Protein AF-0000000084337321 (afdb_homodimer)

Structure (mmCIF, N/CA/C/O backbone):
data_AF-0000000084337321-model_v1
#
loop_
_entity.id
_entity.type
_entity.pdbx_description
1 polymer 'Ferritin/DPS protein domain-containing protein'
#
loop_
_atom_site.group_PDB
_atom_site.id
_atom_site.type_symbol
_atom_site.label_atom_id
_atom_site.label_alt_id
_atom_site.label_comp_id
_atom_site.label_asym_id
_atom_site.label_entity_id
_atom_site.label_seq_id
_atom_site.pdbx_PDB_ins_code
_atom_site.Cartn_x
_atom_site.Cartn_y
_atom_site.Cartn_z
_atom_site.occupancy
_atom_site.B_iso_or_equiv
_atom_site.auth_seq_id
_atom_site.auth_comp_id
_atom_site.auth_asym_id
_atom_site.auth_atom_id
_atom_site.pdbx_PDB_model_num
ATOM 1 N N . MET A 1 1 ? 1.571 32.781 11.93 1 67.81 1 MET A N 1
ATOM 2 C CA . MET A 1 1 ? 1.403 32.781 10.477 1 67.81 1 MET A CA 1
ATOM 3 C C . MET A 1 1 ? 0.44 31.672 10.055 1 67.81 1 MET A C 1
ATOM 5 O O . MET A 1 1 ? 0.433 30.594 10.648 1 67.81 1 MET A O 1
ATOM 9 N N . GLY A 1 2 ? -0.567 32.062 9.148 1 86.56 2 GLY A N 1
ATOM 10 C CA . GLY A 1 2 ? -1.51 31.078 8.672 1 86.56 2 GLY A CA 1
ATOM 11 C C . GLY A 1 2 ? -0.863 30.016 7.801 1 86.56 2 GLY A C 1
ATOM 12 O O . GLY A 1 2 ? 0.287 30.156 7.383 1 86.56 2 GLY A O 1
ATOM 13 N N . LEU A 1 3 ? -1.48 28.875 7.707 1 93.56 3 LEU A N 1
ATOM 14 C CA . LEU A 1 3 ? -0.966 27.766 6.93 1 93.56 3 LEU A CA 1
ATOM 15 C C . LEU A 1 3 ? -0.539 28.219 5.535 1 93.56 3 LEU A C 1
ATOM 17 O O . LEU A 1 3 ? 0.525 27.828 5.051 1 93.56 3 LEU A O 1
ATOM 21 N N . SER A 1 4 ? -1.312 29.031 4.91 1 95.81 4 SER A N 1
ATOM 22 C CA . SER A 1 4 ? -1.008 29.516 3.566 1 95.81 4 SER A CA 1
ATOM 23 C C . SER A 1 4 ? 0.314 30.266 3.537 1 95.81 4 SER A C 1
ATOM 25 O O . SER A 1 4 ? 1.103 30.125 2.602 1 95.81 4 SER A O 1
ATOM 27 N N . ASN A 1 5 ? 0.575 31.125 4.504 1 95.19 5 ASN A N 1
ATOM 28 C CA . ASN A 1 5 ? 1.817 31.891 4.562 1 95.19 5 ASN A CA 1
ATOM 29 C C . ASN A 1 5 ? 3.025 30.984 4.762 1 95.19 5 ASN A C 1
ATOM 31 O O . ASN A 1 5 ? 4.074 31.188 4.152 1 95.19 5 ASN A O 1
ATOM 35 N N . VAL A 1 6 ? 2.887 30.094 5.664 1 96.75 6 VAL A N 1
ATOM 36 C CA . VAL A 1 6 ? 3.965 29.141 5.914 1 96.75 6 VAL A CA 1
ATOM 37 C C . VAL A 1 6 ? 4.273 28.359 4.637 1 96.75 6 VAL A C 1
ATOM 39 O O . VAL A 1 6 ? 5.441 28.188 4.273 1 96.75 6 VAL A O 1
ATOM 42 N N . LEU A 1 7 ? 3.244 27.906 3.92 1 97.94 7 LEU A N 1
ATOM 43 C CA . LEU A 1 7 ? 3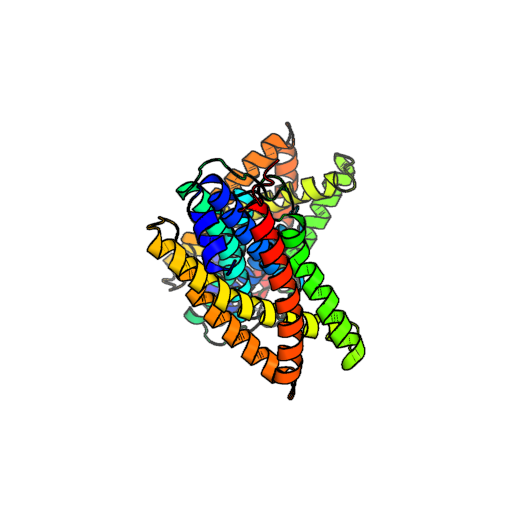.418 27.141 2.693 1 97.94 7 LEU A CA 1
ATOM 44 C C . LEU A 1 7 ? 4.039 28 1.597 1 97.94 7 LEU A C 1
ATOM 46 O O . LEU A 1 7 ? 4.84 27.5 0.799 1 97.94 7 LEU A O 1
ATOM 50 N N . SER A 1 8 ? 3.639 29.25 1.554 1 97.31 8 SER A N 1
ATOM 51 C CA . SER A 1 8 ? 4.25 30.156 0.585 1 97.31 8 SER A CA 1
ATOM 52 C C . SER A 1 8 ? 5.75 30.281 0.817 1 97.31 8 SER A C 1
ATOM 54 O O . SER A 1 8 ? 6.535 30.281 -0.136 1 97.31 8 SER A O 1
ATOM 56 N N . THR A 1 9 ? 6.105 30.422 2.107 1 97.06 9 THR A N 1
ATOM 57 C CA . THR A 1 9 ? 7.523 30.469 2.449 1 97.06 9 THR A CA 1
ATOM 58 C C . THR A 1 9 ? 8.227 29.188 2.041 1 97.06 9 THR A C 1
ATOM 60 O O . THR A 1 9 ? 9.312 29.219 1.456 1 97.06 9 THR A O 1
ATOM 63 N N . ILE A 1 10 ? 7.656 28.062 2.301 1 98 10 ILE A N 1
ATOM 64 C CA . ILE A 1 10 ? 8.219 26.75 2.006 1 98 10 ILE A CA 1
ATOM 65 C C . ILE A 1 10 ? 8.406 26.594 0.498 1 98 10 ILE A C 1
ATOM 67 O O . ILE A 1 10 ? 9.492 26.25 0.036 1 98 10 ILE A O 1
ATOM 71 N N . VAL A 1 11 ? 7.34 26.891 -0.289 1 98.12 11 VAL A N 1
ATOM 72 C CA . VAL A 1 11 ? 7.355 26.688 -1.734 1 98.12 11 VAL A CA 1
ATOM 73 C C . VAL A 1 11 ? 8.32 27.688 -2.383 1 98.12 11 VAL A C 1
ATOM 75 O O . VAL A 1 11 ? 8.859 27.422 -3.459 1 98.12 11 VAL A O 1
ATOM 78 N N . GLY A 1 12 ? 8.594 28.75 -1.695 1 96.75 12 GLY A N 1
ATOM 79 C CA . GLY A 1 12 ? 9.484 29.766 -2.219 1 96.75 12 GLY A CA 1
ATOM 80 C C . GLY A 1 12 ? 10.953 29.375 -2.143 1 96.75 12 GLY A C 1
ATOM 81 O O . GLY A 1 12 ? 11.805 30.047 -2.723 1 96.75 12 GLY A O 1
ATOM 82 N N . ASP A 1 13 ? 11.305 28.344 -1.435 1 97.12 13 ASP A N 1
ATOM 83 C CA . ASP A 1 13 ? 12.656 27.797 -1.287 1 97.12 13 ASP A CA 1
ATOM 84 C C . ASP A 1 13 ? 12.711 26.328 -1.696 1 97.12 13 ASP A C 1
ATOM 86 O O . ASP A 1 13 ? 12.102 25.469 -1.043 1 97.12 13 ASP A O 1
ATOM 90 N N . ASP A 1 14 ? 13.484 26.016 -2.703 1 97.56 14 ASP A N 1
ATOM 91 C CA . ASP A 1 14 ? 13.484 24.688 -3.307 1 97.56 14 ASP A CA 1
ATOM 92 C C . ASP A 1 14 ? 13.867 23.625 -2.281 1 97.56 14 ASP A C 1
ATOM 94 O O . ASP A 1 14 ? 13.336 22.516 -2.307 1 97.56 14 ASP A O 1
ATOM 98 N N . GLN A 1 15 ? 14.805 23.969 -1.407 1 97.56 15 GLN A N 1
ATOM 99 C CA . GLN A 1 15 ? 15.234 23 -0.408 1 97.56 15 GLN A CA 1
ATOM 100 C C . GLN A 1 15 ? 14.148 22.766 0.638 1 97.56 15 GLN A C 1
ATOM 102 O O . GLN A 1 15 ? 13.906 21.625 1.051 1 97.56 15 GLN A O 1
ATOM 107 N N . LEU A 1 16 ? 13.531 23.812 1.047 1 97.94 16 LEU A N 1
ATOM 108 C CA . LEU A 1 16 ? 12.406 23.688 1.964 1 97.94 16 LEU A CA 1
ATOM 109 C C . LEU A 1 16 ? 11.258 22.922 1.31 1 97.94 16 LEU A C 1
ATOM 111 O O . LEU A 1 16 ? 10.641 22.062 1.938 1 97.94 16 LEU A O 1
ATOM 115 N N . HIS A 1 17 ? 10.992 23.234 0.064 1 98.62 17 HIS A N 1
ATOM 116 C CA . HIS A 1 17 ? 9.898 22.594 -0.659 1 98.62 17 HIS A CA 1
ATOM 117 C C . HIS A 1 17 ? 10.148 21.094 -0.816 1 98.62 17 HIS A C 1
ATOM 119 O O . HIS A 1 17 ? 9.227 20.297 -0.649 1 98.62 17 HIS A O 1
ATOM 125 N N . ALA A 1 18 ? 11.391 20.734 -1.117 1 98.69 18 ALA A N 1
ATOM 126 C CA . ALA A 1 18 ? 11.742 19.328 -1.221 1 98.69 18 ALA A CA 1
ATOM 127 C C . ALA A 1 18 ? 11.477 18.594 0.094 1 98.69 18 ALA A C 1
ATOM 129 O O . ALA A 1 18 ? 10.883 17.516 0.103 1 98.69 18 ALA A O 1
ATOM 130 N N . ARG A 1 19 ? 11.875 19.203 1.167 1 98.69 19 ARG A N 1
ATOM 131 C CA . ARG A 1 19 ? 11.664 18.594 2.477 1 98.69 19 ARG A CA 1
ATOM 132 C C . ARG A 1 19 ? 10.18 18.531 2.818 1 98.69 19 ARG A C 1
ATOM 134 O O . ARG A 1 19 ? 9.727 17.594 3.488 1 98.69 19 ARG A O 1
ATOM 141 N N . TRP A 1 20 ? 9.445 19.516 2.393 1 98.81 20 TRP A N 1
ATOM 142 C CA . TRP A 1 20 ? 8 19.516 2.588 1 98.81 20 TRP A CA 1
ATOM 143 C C . TRP A 1 20 ? 7.352 18.359 1.831 1 98.81 20 TRP A C 1
ATOM 145 O O . TRP A 1 20 ? 6.574 17.594 2.404 1 98.81 20 TRP A O 1
ATOM 155 N N . LEU A 1 21 ? 7.734 18.219 0.579 1 98.88 21 LEU A N 1
ATOM 156 C CA . LEU A 1 21 ? 7.23 17.125 -0.241 1 98.88 21 LEU A CA 1
ATOM 157 C C . LEU A 1 21 ? 7.582 15.773 0.381 1 98.88 21 LEU A C 1
ATOM 159 O O . LEU A 1 21 ? 6.75 14.867 0.423 1 98.88 21 LEU A O 1
ATOM 163 N N . ASN A 1 22 ? 8.75 15.656 0.856 1 98.81 22 ASN A N 1
ATOM 164 C CA . ASN A 1 22 ? 9.195 14.422 1.498 1 98.81 22 ASN A CA 1
ATOM 165 C C . ASN A 1 22 ? 8.414 14.148 2.783 1 98.81 22 ASN A C 1
ATOM 167 O O . ASN A 1 22 ? 8.117 13 3.1 1 98.81 22 ASN A O 1
ATOM 171 N N . THR A 1 23 ? 8.109 15.203 3.49 1 98.75 23 THR A N 1
ATOM 172 C CA . THR A 1 23 ? 7.324 15.094 4.715 1 98.75 23 THR A CA 1
ATOM 173 C C . THR A 1 23 ? 5.902 14.625 4.406 1 98.75 23 THR A C 1
ATOM 175 O O . THR A 1 23 ? 5.383 13.734 5.078 1 98.75 23 THR A O 1
ATOM 178 N N . LEU A 1 24 ? 5.32 15.234 3.4 1 98.69 24 LEU A N 1
ATOM 179 C CA . LEU A 1 24 ? 3.992 14.805 2.984 1 98.69 24 LEU A CA 1
ATOM 180 C C . LEU A 1 24 ? 4.02 13.352 2.512 1 98.69 24 LEU A C 1
ATOM 182 O O . LEU A 1 24 ? 3.104 12.578 2.809 1 98.69 24 LEU A O 1
ATOM 186 N N . SER A 1 25 ? 5.016 13.016 1.73 1 98.75 25 SER A N 1
ATOM 187 C CA . SER A 1 25 ? 5.191 11.633 1.28 1 98.75 25 SER A CA 1
ATOM 188 C C . SER A 1 25 ? 5.246 10.672 2.461 1 98.75 25 SER A C 1
ATOM 190 O O . SER A 1 25 ? 4.59 9.625 2.445 1 98.75 25 SER A O 1
ATOM 192 N N . LEU A 1 26 ? 6.035 11 3.467 1 98.44 26 LEU A N 1
ATOM 193 C CA . LEU A 1 26 ? 6.113 10.203 4.684 1 98.44 26 LEU A CA 1
ATOM 194 C C . LEU A 1 26 ? 4.73 10.008 5.297 1 98.44 26 LEU A C 1
ATOM 196 O O . LEU A 1 26 ? 4.371 8.891 5.688 1 98.44 26 LEU A O 1
ATOM 200 N N . MET A 1 27 ? 4.008 11.055 5.449 1 97.75 27 MET A N 1
ATOM 201 C CA . MET A 1 27 ? 2.711 11 6.121 1 97.75 27 MET A CA 1
ATOM 202 C C . MET A 1 27 ? 1.721 10.156 5.32 1 97.75 27 MET A C 1
ATOM 204 O O . MET A 1 27 ? 0.986 9.344 5.887 1 97.75 27 MET A O 1
ATOM 208 N N . GLU A 1 28 ? 1.714 10.352 3.988 1 98.12 28 GLU A N 1
ATOM 209 C CA . GLU A 1 28 ? 0.894 9.5 3.135 1 98.12 28 GLU A CA 1
ATOM 210 C C . GLU A 1 28 ? 1.288 8.031 3.279 1 98.12 28 GLU A C 1
ATOM 212 O O . GLU A 1 28 ? 0.424 7.156 3.375 1 98.12 28 GLU A O 1
ATOM 217 N N . ASN A 1 29 ? 2.58 7.773 3.268 1 98.06 29 ASN A N 1
ATOM 218 C CA . ASN A 1 29 ? 3.059 6.402 3.393 1 98.06 29 ASN A CA 1
ATOM 219 C C . ASN A 1 29 ? 2.678 5.793 4.738 1 98.06 29 ASN A C 1
ATOM 221 O O . ASN A 1 29 ? 2.336 4.613 4.82 1 98.06 29 ASN A O 1
ATOM 225 N N . THR A 1 30 ? 2.805 6.547 5.789 1 96.44 30 THR A N 1
ATOM 226 C CA . THR A 1 30 ? 2.412 6.074 7.109 1 96.44 30 THR A CA 1
ATOM 227 C C . THR A 1 30 ? 0.936 5.688 7.129 1 96.44 30 THR A C 1
ATOM 229 O O . THR A 1 30 ? 0.572 4.629 7.645 1 96.44 30 THR A O 1
ATOM 232 N N . GLY A 1 31 ? 0.1 6.57 6.574 1 95.44 31 GLY A N 1
ATOM 233 C CA . GLY A 1 31 ? -1.314 6.25 6.457 1 95.44 31 GLY A CA 1
ATOM 234 C C . GLY A 1 31 ? -1.578 4.996 5.648 1 95.44 31 GLY A C 1
ATOM 235 O O . GLY A 1 31 ? -2.404 4.164 6.031 1 95.44 31 GLY A O 1
ATOM 236 N N . ALA A 1 32 ? -0.887 4.883 4.543 1 96.75 32 ALA A N 1
ATOM 237 C CA . ALA A 1 32 ? -1.042 3.723 3.67 1 96.75 32 ALA A CA 1
ATOM 238 C C . ALA A 1 32 ? -0.678 2.434 4.402 1 96.75 32 ALA A C 1
ATOM 240 O O . ALA A 1 32 ? -1.4 1.438 4.316 1 96.75 32 ALA A O 1
ATOM 241 N N . ARG A 1 33 ? 0.407 2.471 5.121 1 95.44 33 ARG A N 1
ATOM 242 C CA . ARG A 1 33 ? 0.848 1.31 5.887 1 95.44 33 ARG A CA 1
ATOM 243 C C . ARG A 1 33 ? -0.168 0.945 6.965 1 95.44 33 ARG A C 1
ATOM 245 O O . ARG A 1 33 ? -0.375 -0.234 7.258 1 95.44 33 ARG A O 1
ATOM 252 N N . LYS A 1 34 ? -0.777 1.9 7.551 1 92.31 34 LYS A N 1
ATOM 253 C CA . LYS A 1 34 ? -1.793 1.646 8.57 1 92.31 34 LYS A CA 1
ATOM 254 C C . LYS A 1 34 ? -3.012 0.953 7.969 1 92.31 34 LYS A C 1
ATOM 256 O O . LYS A 1 34 ? -3.566 0.029 8.57 1 92.31 34 LYS A O 1
ATOM 261 N N . ILE A 1 35 ? -3.426 1.437 6.832 1 93 35 ILE A N 1
ATOM 262 C CA . ILE A 1 35 ? -4.543 0.787 6.156 1 93 35 ILE A CA 1
ATOM 263 C C . ILE A 1 35 ? -4.191 -0.671 5.867 1 93 35 ILE A C 1
ATOM 265 O O . ILE A 1 35 ? -4.977 -1.574 6.164 1 93 35 ILE A O 1
ATOM 269 N N . SER A 1 36 ? -3.023 -0.904 5.371 1 93.81 36 SER A N 1
ATOM 270 C CA . SER A 1 36 ? -2.566 -2.254 5.055 1 93.81 36 SER A CA 1
ATOM 271 C C . SER A 1 36 ? -2.541 -3.133 6.301 1 93.81 36 SER A C 1
ATOM 273 O O . SER A 1 36 ? -2.936 -4.301 6.25 1 93.81 36 SER A O 1
ATOM 275 N N . ALA A 1 37 ? -2.102 -2.555 7.367 1 91.44 37 ALA A N 1
ATOM 276 C CA . ALA A 1 37 ? -1.956 -3.303 8.609 1 91.44 37 ALA A CA 1
ATOM 277 C C . ALA A 1 37 ? -3.318 -3.629 9.219 1 91.44 37 ALA A C 1
ATOM 279 O O . ALA A 1 37 ? -3.482 -4.66 9.875 1 91.44 37 ALA A O 1
ATOM 280 N N . SER A 1 38 ? -4.27 -2.818 8.992 1 87.81 38 SER A N 1
ATOM 281 C CA . SER A 1 38 ? -5.555 -2.963 9.664 1 87.81 38 SER A CA 1
ATOM 282 C C . SER A 1 38 ? -6.52 -3.809 8.836 1 87.81 38 SER A C 1
ATOM 284 O O . SER A 1 38 ? -7.566 -4.23 9.328 1 87.81 38 SER A O 1
ATOM 286 N N . GLU A 1 39 ? -6.141 -4.062 7.672 1 88.5 39 GLU A N 1
ATOM 287 C CA . GLU A 1 39 ? -6.977 -4.84 6.758 1 88.5 39 GLU A CA 1
ATOM 288 C C . GLU A 1 39 ? -7.152 -6.27 7.254 1 88.5 39 GLU A C 1
ATOM 290 O O . GLU A 1 39 ? -6.191 -6.898 7.711 1 88.5 39 GLU A O 1
ATOM 295 N N . ASP A 1 40 ? -8.414 -6.75 7.277 1 90.38 40 ASP A N 1
ATOM 296 C CA . ASP A 1 40 ? -8.664 -8.18 7.434 1 90.38 40 ASP A CA 1
ATOM 297 C C . ASP A 1 40 ? -8.453 -8.922 6.117 1 90.38 40 ASP A C 1
ATOM 299 O O . ASP A 1 40 ? -9.195 -8.719 5.156 1 90.38 40 ASP A O 1
ATOM 303 N N . PRO A 1 41 ? -7.562 -9.852 6.062 1 91 41 PRO A N 1
ATOM 304 C CA . PRO A 1 41 ? -7.148 -10.453 4.793 1 91 41 PRO A CA 1
ATOM 305 C C . PRO A 1 41 ? -8.273 -11.25 4.129 1 91 41 PRO A C 1
ATOM 307 O O . PRO A 1 41 ? -8.188 -11.555 2.936 1 91 41 PRO A O 1
ATOM 310 N N . THR A 1 42 ? -9.305 -11.578 4.824 1 93.69 42 THR A N 1
ATOM 311 C CA . THR A 1 42 ? -10.367 -12.406 4.27 1 93.69 42 THR A CA 1
ATOM 312 C C . THR A 1 42 ? -11.531 -11.547 3.795 1 93.69 42 THR A C 1
ATOM 314 O O . THR A 1 42 ? -12.305 -11.961 2.926 1 93.69 42 THR A O 1
ATOM 317 N N . THR A 1 43 ? -11.68 -10.352 4.328 1 93.38 43 THR A N 1
ATOM 318 C CA . THR A 1 43 ? -12.891 -9.586 4.059 1 93.38 43 THR A CA 1
ATOM 319 C C . THR A 1 43 ? -12.555 -8.289 3.324 1 93.38 43 THR A C 1
ATOM 321 O O . THR A 1 43 ? -13.375 -7.367 3.287 1 93.38 43 THR A O 1
ATOM 324 N N . VAL A 1 44 ? -11.414 -8.258 2.762 1 94.69 44 VAL A N 1
ATOM 325 C CA . VAL A 1 44 ? -11 -7.07 2.025 1 94.69 44 VAL A CA 1
ATOM 326 C C . VAL A 1 44 ? -11.914 -6.863 0.822 1 94.69 44 VAL A C 1
ATOM 328 O O . VAL A 1 44 ? -12.211 -7.812 0.088 1 94.69 44 VAL A O 1
ATOM 331 N N . THR A 1 45 ? -12.383 -5.645 0.674 1 94.25 45 THR A N 1
ATOM 332 C CA . THR A 1 45 ? -13.297 -5.301 -0.407 1 94.25 45 THR A CA 1
ATOM 333 C C . THR A 1 45 ? -12.586 -4.477 -1.479 1 94.25 45 THR A C 1
ATOM 335 O O . THR A 1 45 ? -11.461 -4.031 -1.276 1 94.25 45 THR A O 1
ATOM 338 N N . TYR A 1 46 ? -13.336 -4.301 -2.523 1 96.06 46 TYR A N 1
ATOM 339 C CA . TYR A 1 46 ? -12.898 -3.457 -3.631 1 96.06 46 TYR A CA 1
ATOM 340 C C . TYR A 1 46 ? -12.523 -2.064 -3.141 1 96.06 46 TYR A C 1
ATOM 342 O O . TYR A 1 46 ? -11.484 -1.523 -3.521 1 96.06 46 TYR A O 1
ATOM 350 N N . ILE A 1 47 ? -13.289 -1.504 -2.318 1 94.56 47 ILE A N 1
ATOM 351 C CA . ILE A 1 47 ? -13.141 -0.128 -1.858 1 94.56 47 ILE A CA 1
ATOM 352 C C . ILE A 1 47 ? -11.875 -0.007 -1.007 1 94.56 47 ILE A C 1
ATOM 354 O O . ILE A 1 47 ? -11.141 0.977 -1.111 1 94.56 47 ILE A O 1
ATOM 358 N N . ILE A 1 48 ? -11.602 -0.984 -0.158 1 94.31 48 ILE A N 1
ATOM 359 C CA . ILE A 1 48 ? -10.422 -0.977 0.702 1 94.31 48 ILE A CA 1
ATOM 360 C C . ILE A 1 48 ? -9.156 -1.098 -0.151 1 94.31 48 ILE A C 1
ATOM 362 O O . ILE A 1 48 ? -8.18 -0.385 0.076 1 94.31 48 ILE A O 1
ATOM 366 N N . LEU A 1 49 ? -9.195 -1.95 -1.146 1 97.69 49 LEU A N 1
ATOM 367 C CA . LEU A 1 49 ? -8.062 -2.121 -2.055 1 97.69 49 LEU A CA 1
ATOM 368 C C . LEU A 1 49 ? -7.785 -0.831 -2.818 1 97.69 49 LEU A C 1
ATOM 370 O O . LEU A 1 49 ? -6.629 -0.428 -2.959 1 97.69 49 LEU A O 1
ATOM 374 N N . LYS A 1 50 ? -8.844 -0.195 -3.283 1 97.69 50 LYS A N 1
ATOM 375 C CA . LYS A 1 50 ? -8.711 1.074 -3.992 1 97.69 50 LYS A CA 1
ATOM 376 C C . LYS A 1 50 ? -8.062 2.133 -3.104 1 97.69 50 LYS A C 1
ATOM 378 O O . LYS A 1 50 ? -7.121 2.811 -3.523 1 97.69 50 LYS A O 1
ATOM 383 N N . HIS A 1 51 ? -8.562 2.281 -1.886 1 97.31 51 HIS A N 1
ATOM 384 C CA . HIS A 1 51 ? -8.047 3.262 -0.939 1 97.31 51 HIS A CA 1
ATOM 385 C C . HIS A 1 51 ? -6.566 3.014 -0.645 1 97.31 51 HIS A C 1
ATOM 387 O O . HIS A 1 51 ? -5.754 3.938 -0.702 1 97.31 51 HIS A O 1
ATOM 393 N N . ALA A 1 52 ? -6.234 1.773 -0.35 1 97.06 52 ALA A N 1
ATOM 394 C CA . ALA A 1 52 ? -4.844 1.427 -0.063 1 97.06 52 ALA A CA 1
ATOM 395 C C . ALA A 1 52 ? -3.941 1.746 -1.252 1 97.06 52 ALA A C 1
ATOM 397 O O . ALA A 1 52 ? -2.883 2.357 -1.089 1 97.06 52 ALA A O 1
ATOM 398 N N . ALA A 1 53 ? -4.34 1.354 -2.457 1 98.31 53 ALA A N 1
ATOM 399 C CA . ALA A 1 53 ? -3.561 1.606 -3.666 1 98.31 53 ALA A CA 1
ATOM 400 C C . ALA A 1 53 ? -3.33 3.102 -3.867 1 98.31 53 ALA A C 1
ATOM 402 O O . ALA A 1 53 ? -2.217 3.525 -4.191 1 98.31 53 ALA A O 1
ATOM 403 N N . GLU A 1 54 ? -4.363 3.877 -3.68 1 98.62 54 GLU A N 1
ATOM 404 C CA . GLU A 1 54 ? -4.27 5.312 -3.914 1 98.62 54 GLU A CA 1
ATOM 405 C C . GLU A 1 54 ? -3.371 5.984 -2.879 1 98.62 54 GLU A C 1
ATOM 407 O O . GLU A 1 54 ? -2.596 6.883 -3.213 1 98.62 54 GLU A O 1
ATOM 412 N N . GLU A 1 55 ? -3.402 5.578 -1.598 1 98.31 55 GLU A N 1
ATOM 413 C CA . GLU A 1 55 ? -2.541 6.176 -0.583 1 98.31 55 GLU A CA 1
ATOM 414 C C . GLU A 1 55 ? -1.071 5.867 -0.856 1 98.31 55 GLU A C 1
ATOM 416 O O . GLU A 1 55 ? -0.206 6.723 -0.661 1 98.31 55 GLU A O 1
ATOM 421 N N . HIS A 1 56 ? -0.827 4.668 -1.231 1 98.56 56 HIS A N 1
ATOM 422 C CA . HIS A 1 56 ? 0.55 4.348 -1.589 1 98.56 56 HIS A CA 1
ATOM 423 C C . HIS A 1 56 ? 0.996 5.125 -2.822 1 98.56 56 HIS A C 1
ATOM 425 O O . HIS A 1 56 ? 2.145 5.57 -2.9 1 98.56 56 HIS A O 1
ATOM 431 N N . ARG A 1 57 ? 0.117 5.246 -3.77 1 98.62 57 ARG A N 1
ATOM 432 C CA . ARG A 1 57 ? 0.438 6.027 -4.961 1 98.62 57 ARG A CA 1
ATOM 433 C C . ARG A 1 57 ? 0.693 7.488 -4.602 1 98.62 57 ARG A C 1
ATOM 435 O O . ARG A 1 57 ? 1.562 8.133 -5.191 1 98.62 57 ARG A O 1
ATOM 442 N N . HIS A 1 58 ? -0.137 8.078 -3.625 1 98.88 58 HIS A N 1
ATOM 443 C CA . HIS A 1 58 ? 0.109 9.438 -3.162 1 98.88 58 HIS A CA 1
ATOM 444 C C . HIS A 1 58 ? 1.522 9.586 -2.609 1 98.88 58 HIS A C 1
ATOM 446 O O . HIS A 1 58 ? 2.234 10.531 -2.953 1 98.88 58 HIS A O 1
ATOM 452 N N . ALA A 1 59 ? 1.921 8.68 -1.76 1 98.69 59 ALA A N 1
ATOM 453 C CA . ALA A 1 59 ? 3.26 8.703 -1.174 1 98.69 59 ALA A CA 1
ATOM 454 C C . ALA A 1 59 ? 4.332 8.688 -2.258 1 98.69 59 ALA A C 1
ATOM 456 O O . ALA A 1 59 ? 5.258 9.5 -2.238 1 98.69 59 ALA A O 1
ATOM 457 N N . PHE A 1 60 ? 4.18 7.824 -3.229 1 98.75 60 PHE A N 1
ATOM 458 C CA . PHE A 1 60 ? 5.125 7.703 -4.328 1 98.75 60 PHE A CA 1
ATOM 459 C C . PHE A 1 60 ? 5.137 8.969 -5.18 1 98.75 60 PHE A C 1
ATOM 461 O O . PHE A 1 60 ? 6.203 9.477 -5.539 1 98.75 60 PHE A O 1
ATOM 468 N N . TYR A 1 61 ? 3.963 9.438 -5.484 1 98.75 61 TYR A N 1
ATOM 469 C CA . TYR A 1 61 ? 3.807 10.617 -6.324 1 98.75 61 TYR A CA 1
ATOM 470 C C . TYR A 1 61 ? 4.492 11.828 -5.699 1 98.75 61 TYR A C 1
ATOM 472 O O . TYR A 1 61 ? 5.234 12.547 -6.371 1 98.75 61 TYR A O 1
ATOM 480 N N . LEU A 1 62 ? 4.25 12.039 -4.398 1 98.81 62 LEU A N 1
ATOM 481 C CA . LEU A 1 62 ? 4.852 13.172 -3.707 1 98.81 62 LEU A CA 1
ATOM 482 C C . LEU A 1 62 ? 6.367 13.047 -3.66 1 98.81 62 LEU A C 1
ATOM 484 O O . LEU A 1 62 ? 7.09 14.031 -3.84 1 98.81 62 LEU A O 1
ATOM 488 N N . LYS A 1 63 ? 6.848 11.852 -3.438 1 98.56 63 LYS A N 1
ATOM 489 C CA . LYS A 1 63 ? 8.281 11.602 -3.502 1 98.56 63 LYS A CA 1
ATOM 490 C C . LYS A 1 63 ? 8.844 11.945 -4.879 1 98.56 63 LYS A C 1
ATOM 492 O O . LYS A 1 63 ? 9.891 12.586 -4.988 1 98.56 63 LYS A O 1
ATOM 497 N N . LYS A 1 64 ? 8.148 11.555 -5.867 1 98.06 64 LYS A N 1
ATOM 498 C CA . LYS A 1 64 ? 8.57 11.797 -7.246 1 98.06 64 LYS A CA 1
ATOM 499 C C . LYS A 1 64 ? 8.617 13.289 -7.555 1 98.06 64 LYS A C 1
ATOM 501 O O . LYS A 1 64 ? 9.469 13.742 -8.32 1 98.06 64 LYS A O 1
ATOM 506 N N . GLN A 1 65 ? 7.738 14.078 -6.969 1 98.44 65 GLN A N 1
ATOM 507 C CA . GLN A 1 65 ? 7.645 15.508 -7.23 1 98.44 65 GLN A CA 1
ATOM 508 C C . GLN A 1 65 ? 8.898 16.234 -6.758 1 98.44 65 GLN A C 1
ATOM 510 O O . GLN A 1 65 ? 9.18 17.344 -7.199 1 98.44 65 GLN A O 1
ATOM 515 N N . ILE A 1 66 ? 9.656 15.625 -5.801 1 98.38 66 ILE A N 1
ATOM 516 C CA . ILE A 1 66 ? 10.883 16.234 -5.293 1 98.38 66 ILE A CA 1
ATOM 517 C C . ILE A 1 66 ? 11.852 16.484 -6.445 1 98.38 66 ILE A C 1
ATOM 519 O O . ILE A 1 66 ? 12.57 17.484 -6.453 1 98.38 66 ILE A O 1
ATOM 523 N N . GLU A 1 67 ? 11.828 15.625 -7.477 1 97.19 67 GLU A N 1
ATOM 524 C CA . GLU A 1 67 ? 12.711 15.75 -8.633 1 97.19 67 GLU A CA 1
ATOM 525 C C . GLU A 1 67 ? 12.438 17.047 -9.391 1 97.19 67 GLU A C 1
ATOM 527 O O . GLU A 1 67 ? 13.32 17.562 -10.078 1 97.19 67 GLU A O 1
ATOM 532 N N . ARG A 1 68 ? 11.273 17.625 -9.195 1 96.88 68 ARG A N 1
ATOM 533 C CA . ARG A 1 68 ? 10.867 18.828 -9.914 1 96.88 68 ARG A CA 1
ATOM 534 C C . ARG A 1 68 ? 11.359 20.078 -9.203 1 96.88 68 ARG A C 1
ATOM 536 O O . ARG A 1 68 ? 11.367 21.172 -9.789 1 96.88 68 ARG A O 1
ATOM 543 N N . VAL A 1 69 ? 11.742 19.969 -7.984 1 97.56 69 VAL A N 1
ATOM 544 C CA . VAL A 1 69 ? 12.078 21.172 -7.227 1 97.56 69 VAL A CA 1
ATOM 545 C C . VAL A 1 69 ? 13.547 21.125 -6.812 1 97.56 69 VAL A C 1
ATOM 547 O O . VAL A 1 69 ? 14.25 22.141 -6.867 1 97.56 69 VAL A O 1
ATOM 550 N N . ALA A 1 70 ? 14.039 20.016 -6.344 1 95.75 70 ALA A N 1
ATOM 551 C CA . ALA A 1 70 ? 15.414 19.828 -5.895 1 95.75 70 ALA A CA 1
ATOM 552 C C . ALA A 1 70 ? 15.859 18.375 -6.074 1 95.75 70 ALA A C 1
ATOM 554 O O . ALA A 1 70 ? 15.914 17.609 -5.109 1 95.75 70 ALA A O 1
ATOM 555 N N . ALA A 1 71 ? 16.266 18.031 -7.219 1 92.19 71 ALA A N 1
ATOM 556 C CA . ALA A 1 71 ? 16.609 16.656 -7.574 1 92.19 71 ALA A CA 1
ATOM 557 C C . ALA A 1 71 ? 17.734 16.125 -6.676 1 92.19 71 ALA A C 1
ATOM 559 O O . ALA A 1 71 ? 18.672 16.859 -6.355 1 92.19 71 ALA A O 1
ATOM 560 N N . ASP A 1 72 ? 17.641 14.867 -6.379 1 91.88 72 ASP A N 1
ATOM 561 C CA . ASP A 1 72 ? 18.672 14.125 -5.664 1 91.88 72 ASP A CA 1
ATOM 562 C C . ASP A 1 72 ? 18.844 14.656 -4.242 1 91.88 72 ASP A C 1
ATOM 564 O O . ASP A 1 72 ? 19.969 14.742 -3.74 1 91.88 72 ASP A O 1
ATOM 568 N N . THR A 1 73 ? 17.672 15.219 -3.818 1 95.25 73 THR A N 1
ATOM 569 C CA . THR A 1 73 ? 17.625 15.609 -2.414 1 95.25 73 THR A CA 1
ATOM 570 C C . THR A 1 73 ? 16.609 14.742 -1.65 1 95.25 73 THR A C 1
ATOM 572 O O . THR A 1 73 ? 15.867 13.977 -2.254 1 95.25 73 THR A O 1
ATOM 575 N N . CYS A 1 74 ? 16.797 14.391 -0.45 1 97.81 74 CYS A N 1
ATOM 576 C CA . CYS A 1 74 ? 15.922 13.703 0.488 1 97.81 74 CYS A CA 1
ATOM 577 C C . CYS A 1 74 ? 15.789 12.227 0.13 1 97.81 74 CYS A C 1
ATOM 579 O O . CYS A 1 74 ? 14.695 11.758 -0.186 1 97.81 74 CYS A O 1
ATOM 581 N N . PRO A 1 75 ? 16.75 11.43 0.059 1 97.69 75 PRO A N 1
ATOM 582 C CA . PRO A 1 75 ? 16.766 10.047 -0.426 1 97.69 75 PRO A CA 1
ATOM 583 C C . PRO A 1 75 ? 15.906 9.109 0.431 1 97.69 75 PRO A C 1
ATOM 585 O O . PRO A 1 75 ? 15.469 8.062 -0.044 1 97.69 75 PRO A O 1
ATOM 588 N N . THR A 1 76 ? 15.711 9.477 1.695 1 98.06 76 THR A N 1
ATOM 589 C CA . THR A 1 76 ? 14.93 8.664 2.627 1 98.06 76 THR A CA 1
ATOM 590 C C . THR A 1 76 ? 14.031 9.547 3.484 1 98.06 76 THR A C 1
ATOM 592 O O . THR A 1 76 ? 13.875 10.734 3.217 1 98.06 76 THR A O 1
ATOM 595 N N . TYR A 1 77 ? 13.477 8.922 4.531 1 98.06 77 TYR A N 1
ATOM 596 C CA . TYR A 1 77 ? 12.664 9.656 5.488 1 98.06 77 TYR A CA 1
ATOM 597 C C . TYR A 1 77 ? 13.453 9.961 6.754 1 98.06 77 TYR A C 1
ATOM 599 O O . TYR A 1 77 ? 12.875 10.055 7.844 1 98.06 77 TYR A O 1
ATOM 607 N N . ALA A 1 78 ? 14.758 10.047 6.617 1 97.38 78 ALA A N 1
ATOM 608 C CA . ALA A 1 78 ? 15.578 10.438 7.766 1 97.38 78 ALA A CA 1
ATOM 609 C C . ALA A 1 78 ? 15.25 11.859 8.219 1 97.38 78 ALA A C 1
ATOM 611 O O . ALA A 1 78 ? 14.781 12.672 7.422 1 97.38 78 ALA A O 1
ATOM 612 N N . VAL A 1 79 ? 15.539 12.164 9.445 1 97 79 VAL A N 1
ATOM 613 C CA . VAL A 1 79 ? 15.148 13.398 10.109 1 97 79 VAL A CA 1
ATOM 614 C C . VAL A 1 79 ? 15.68 14.602 9.336 1 97 79 VAL A C 1
ATOM 616 O O . VAL A 1 79 ? 15.008 15.633 9.234 1 97 79 VAL A O 1
ATOM 619 N N . ASP A 1 80 ? 16.812 14.5 8.742 1 97.25 80 ASP A N 1
ATOM 620 C CA . ASP A 1 80 ? 17.469 15.609 8.055 1 97.25 80 ASP A CA 1
ATOM 621 C C . ASP A 1 80 ? 16.703 16 6.797 1 97.25 80 ASP A C 1
ATOM 623 O O . ASP A 1 80 ? 16.875 17.109 6.273 1 97.25 80 ASP A O 1
ATOM 627 N N . TYR A 1 81 ? 15.836 15.125 6.328 1 98.44 81 TYR A N 1
ATOM 628 C CA . TYR A 1 81 ? 15.188 15.359 5.043 1 98.44 81 TYR A CA 1
ATOM 629 C C . TYR A 1 81 ? 13.711 15.695 5.23 1 98.44 81 TYR A C 1
ATOM 631 O O . TYR A 1 81 ? 12.93 15.641 4.273 1 98.44 81 TYR A O 1
ATOM 639 N N . LEU A 1 82 ? 13.328 16 6.469 1 98.62 82 LEU A N 1
ATOM 640 C CA . LEU A 1 82 ? 11.938 16.281 6.785 1 98.62 82 LEU A CA 1
ATOM 641 C C . LEU A 1 82 ? 11.789 17.688 7.375 1 98.62 82 LEU A C 1
ATOM 643 O O . LEU A 1 82 ? 12.766 18.266 7.871 1 98.62 82 LEU A O 1
ATOM 647 N N . LEU A 1 83 ? 10.625 18.203 7.246 1 98.5 83 LEU A N 1
ATOM 648 C CA . LEU A 1 83 ? 10.281 19.406 8 1 98.5 83 LEU A CA 1
ATOM 649 C C . LEU A 1 83 ? 9.547 19.047 9.289 1 98.5 83 LEU A C 1
ATOM 651 O O . LEU A 1 83 ? 8.664 18.188 9.281 1 98.5 83 LEU A O 1
ATOM 655 N N . ALA A 1 84 ? 9.992 19.719 10.406 1 97.5 84 ALA A N 1
ATOM 656 C CA . ALA A 1 84 ? 9.438 19.438 11.734 1 97.5 84 ALA A CA 1
ATOM 657 C C . ALA A 1 84 ? 9.391 17.938 12.008 1 97.5 84 ALA A C 1
ATOM 659 O O . ALA A 1 84 ? 8.336 17.406 12.344 1 97.5 84 ALA A O 1
ATOM 660 N N . PRO A 1 85 ? 10.5 17.266 11.898 1 97.38 85 PRO A N 1
ATOM 661 C CA . PRO A 1 85 ? 10.547 15.797 11.883 1 97.38 85 PRO A CA 1
ATOM 662 C C . PRO A 1 85 ? 9.898 15.18 13.117 1 97.38 85 PRO A C 1
ATOM 664 O O . PRO A 1 85 ? 9.203 14.164 13.016 1 97.38 85 PRO A O 1
ATOM 667 N N . SER A 1 86 ? 10.055 15.742 14.281 1 94.5 86 SER A N 1
ATOM 668 C CA . SER A 1 86 ? 9.492 15.164 15.5 1 94.5 86 SER A CA 1
ATOM 669 C C . SER A 1 86 ? 7.973 15.156 15.461 1 94.5 86 SER A C 1
ATOM 671 O O . SER A 1 86 ? 7.34 14.156 15.82 1 94.5 86 SER A O 1
ATOM 673 N N . SER A 1 87 ? 7.402 16.281 15.055 1 95.56 87 SER A N 1
ATOM 674 C CA . SER A 1 87 ? 5.949 16.375 14.961 1 95.56 87 SER A CA 1
ATOM 675 C C . SER A 1 87 ? 5.414 15.602 13.766 1 95.56 87 SER A C 1
ATOM 677 O O . SER A 1 87 ? 4.355 14.969 13.852 1 95.56 87 SER A O 1
ATOM 679 N N . SER A 1 88 ? 6.133 15.625 12.664 1 97 88 SER A N 1
ATOM 680 C CA . SER A 1 88 ? 5.676 14.992 11.43 1 97 88 SER A CA 1
ATOM 681 C C . SER A 1 88 ? 5.672 13.469 11.562 1 97 88 SER A C 1
ATOM 683 O O . SER A 1 88 ? 4.711 12.812 11.156 1 97 88 SER A O 1
ATOM 685 N N . LYS A 1 89 ? 6.699 12.875 12.133 1 95.5 89 LYS A N 1
ATOM 686 C CA . LYS A 1 89 ? 6.859 11.43 12.227 1 95.5 89 LYS A CA 1
ATOM 687 C C . LYS A 1 89 ? 5.871 10.828 13.227 1 95.5 89 LYS A C 1
ATOM 689 O O . LYS A 1 89 ? 5.422 9.695 13.055 1 95.5 89 LYS A O 1
ATOM 694 N N . TYR A 1 90 ? 5.484 11.625 14.195 1 93.69 90 TYR A N 1
ATOM 695 C CA . TYR A 1 90 ? 4.68 11.039 15.266 1 93.69 90 TYR A CA 1
ATOM 696 C C . TYR A 1 90 ? 3.238 11.523 15.188 1 93.69 90 TYR A C 1
ATOM 698 O O . TYR A 1 90 ? 2.418 11.18 16.047 1 93.69 90 TYR A O 1
ATOM 706 N N . TYR A 1 91 ? 2.971 12.312 14.258 1 96.25 91 TYR A N 1
ATOM 707 C CA . TYR A 1 91 ? 1.654 12.914 14.078 1 96.25 91 TYR A CA 1
ATOM 708 C C . TYR A 1 91 ? 0.559 11.852 14.117 1 96.25 91 TYR A C 1
ATOM 710 O O . TYR A 1 91 ? -0.358 11.93 14.938 1 96.25 91 TYR A O 1
ATOM 718 N N . LEU A 1 92 ? 0.626 10.828 13.258 1 95.31 92 LEU A N 1
ATOM 719 C CA . LEU A 1 92 ? -0.422 9.828 13.109 1 95.31 92 LEU A CA 1
ATOM 720 C C . LEU A 1 92 ? -0.458 8.891 14.312 1 95.31 92 LEU A C 1
ATOM 722 O O . LEU A 1 92 ? -1.532 8.469 14.742 1 95.31 92 LEU A O 1
ATOM 726 N N . ASN A 1 93 ? 0.658 8.562 14.812 1 94.75 93 ASN A N 1
ATOM 727 C CA . ASN A 1 93 ? 0.713 7.73 16.016 1 94.75 93 ASN A CA 1
ATOM 728 C C . ASN A 1 93 ? 0.044 8.414 17.203 1 94.75 93 ASN A C 1
ATOM 730 O O . ASN A 1 93 ? -0.686 7.777 17.953 1 94.75 93 ASN A O 1
ATOM 734 N N . GLN A 1 94 ? 0.369 9.68 17.375 1 97.31 94 GLN A N 1
ATOM 735 C CA . GLN A 1 94 ? -0.25 10.438 18.453 1 97.31 94 GLN A CA 1
ATOM 736 C C . GLN A 1 94 ? -1.764 10.516 18.281 1 97.31 94 GLN A C 1
ATOM 738 O O . GLN A 1 94 ? -2.514 10.422 19.25 1 97.31 94 GLN A O 1
ATOM 743 N N . LEU A 1 95 ? -2.172 10.719 17.078 1 98.31 95 LEU A N 1
ATOM 744 C CA . LEU A 1 95 ? -3.602 10.719 16.781 1 98.31 95 LEU A CA 1
ATOM 745 C C . LEU A 1 95 ? -4.234 9.383 17.172 1 98.31 95 LEU A C 1
ATOM 747 O O . LEU A 1 95 ? -5.289 9.352 17.812 1 98.31 95 LEU A O 1
ATOM 751 N N . ASP A 1 96 ? -3.605 8.289 16.828 1 97.31 96 ASP A N 1
ATOM 752 C CA . ASP A 1 96 ? -4.086 6.945 17.156 1 97.31 96 ASP A CA 1
ATOM 753 C C . ASP A 1 96 ? -4.25 6.77 18.656 1 97.31 96 ASP A C 1
ATOM 755 O O . ASP A 1 96 ? -5.297 6.316 19.125 1 97.31 96 ASP A O 1
ATOM 759 N N . VAL A 1 97 ? -3.227 7.137 19.359 1 97.62 97 VAL A N 1
ATOM 760 C CA . VAL A 1 97 ? -3.227 6.969 20.812 1 97.62 97 VAL A CA 1
ATOM 761 C C . VAL A 1 97 ? -4.355 7.789 21.422 1 97.62 97 VAL A C 1
ATOM 763 O O . VAL A 1 97 ? -5.098 7.293 22.281 1 97.62 97 VAL A O 1
ATOM 766 N N . SER A 1 98 ? -4.469 9.008 21.016 1 98.38 98 SER A N 1
ATOM 767 C CA . SER A 1 98 ? -5.461 9.914 21.578 1 98.38 98 SER A CA 1
ATOM 768 C C . SER A 1 98 ? -6.879 9.453 21.266 1 98.38 98 SER A C 1
ATOM 770 O O . SER A 1 98 ? -7.754 9.484 22.125 1 98.38 98 SER A O 1
ATOM 772 N N . VAL A 1 99 ? -7.137 9.039 20.047 1 98.56 99 VAL A N 1
ATOM 773 C CA . VAL A 1 99 ? -8.461 8.562 19.656 1 98.56 99 VAL A CA 1
ATOM 774 C C . VAL A 1 99 ? -8.781 7.27 20.406 1 98.56 99 VAL A C 1
ATOM 776 O O . VAL A 1 99 ? -9.906 7.074 20.875 1 98.56 99 VAL A O 1
ATOM 779 N N . CYS A 1 100 ? -7.816 6.367 20.516 1 98.19 100 CYS A N 1
ATOM 780 C CA . CYS A 1 100 ? -8.016 5.133 21.266 1 98.19 100 CYS A CA 1
ATOM 781 C C . CYS A 1 100 ? -8.391 5.426 22.719 1 98.19 100 CYS A C 1
ATOM 783 O O . CYS A 1 100 ? -9.273 4.773 23.281 1 98.19 100 CYS A O 1
ATOM 785 N N . ARG A 1 101 ? -7.699 6.379 23.297 1 98.19 101 ARG A N 1
ATOM 786 C CA . ARG A 1 101 ? -8.016 6.777 24.672 1 98.19 101 ARG A CA 1
ATOM 787 C C . ARG A 1 101 ? -9.461 7.258 24.781 1 98.19 101 ARG A C 1
ATOM 789 O O . ARG A 1 101 ? -10.18 6.871 25.703 1 98.19 101 ARG A O 1
ATOM 796 N N . TYR A 1 102 ? -9.859 8.07 23.922 1 98.19 102 TYR A N 1
ATOM 797 C CA . TYR A 1 102 ? -11.242 8.539 23.875 1 98.19 102 TYR A CA 1
ATOM 798 C C . TYR A 1 102 ? -12.211 7.367 23.797 1 98.19 102 TYR A C 1
ATOM 800 O O . TYR A 1 102 ? -13.195 7.305 24.547 1 98.19 102 TYR A O 1
ATOM 808 N N . LEU A 1 103 ? -11.945 6.391 22.859 1 98.19 103 LEU A N 1
ATOM 809 C CA . LEU A 1 103 ? -12.828 5.258 22.609 1 98.19 103 LEU A CA 1
ATOM 810 C C . LEU A 1 103 ? -12.906 4.348 23.828 1 98.19 103 LEU A C 1
ATOM 812 O O . LEU A 1 103 ? -13.977 3.855 24.188 1 98.19 103 LEU A O 1
ATOM 816 N N . LYS A 1 104 ? -11.766 4.176 24.438 1 98 104 LYS A N 1
ATOM 817 C CA . LYS A 1 104 ? -11.719 3.355 25.656 1 98 104 LYS A CA 1
ATOM 818 C C . LYS A 1 104 ? -12.484 4.016 26.797 1 98 104 LYS A C 1
ATOM 820 O O . LYS A 1 104 ? -13.266 3.357 27.484 1 98 104 LYS A O 1
ATOM 825 N N . ASN A 1 105 ? -12.273 5.215 26.984 1 97.44 105 ASN A N 1
ATOM 826 C CA . ASN A 1 105 ? -12.82 5.926 28.125 1 97.44 105 ASN A CA 1
ATOM 827 C C . ASN A 1 105 ? -14.312 6.219 27.953 1 97.44 105 ASN A C 1
ATOM 829 O O . ASN A 1 105 ? -15.086 6.137 28.906 1 97.44 105 ASN A O 1
ATOM 833 N N . THR A 1 106 ? -14.711 6.574 26.781 1 95.88 106 THR A N 1
ATOM 834 C CA . THR A 1 106 ? -16.062 7.051 26.547 1 95.88 106 THR A CA 1
ATOM 835 C C . THR A 1 106 ? -16.984 5.906 26.109 1 95.88 106 THR A C 1
ATOM 837 O O . THR A 1 106 ? -18.125 5.805 26.562 1 95.88 106 THR A O 1
ATOM 840 N N . LEU A 1 107 ? -16.484 5.023 25.234 1 95.38 107 LEU A N 1
ATOM 841 C CA . LEU A 1 107 ? -17.328 3.971 24.688 1 95.38 107 LEU A CA 1
ATOM 842 C C . LEU A 1 107 ? -16.984 2.617 25.297 1 95.38 107 LEU A C 1
ATOM 844 O O . LEU A 1 107 ? -17.656 1.619 25.016 1 95.38 107 LEU A O 1
ATOM 848 N N . LYS A 1 108 ? -15.922 2.543 26.078 1 97.25 108 LYS A N 1
ATOM 849 C CA . LYS A 1 108 ? -15.5 1.342 26.797 1 97.25 108 LYS A CA 1
ATOM 850 C C . LYS A 1 108 ? -15.203 0.201 25.828 1 97.25 108 LYS A C 1
ATOM 852 O O . LYS A 1 108 ? -15.531 -0.956 26.109 1 97.25 108 LYS A O 1
ATOM 857 N N . LEU A 1 109 ? -14.703 0.631 24.609 1 96.5 109 LEU A N 1
ATOM 858 C CA . LEU A 1 109 ? -14.367 -0.373 23.609 1 96.5 109 LEU A CA 1
ATOM 859 C C . LEU A 1 109 ? -13.031 -1.032 23.938 1 96.5 109 LEU A C 1
ATOM 861 O O . LEU A 1 109 ? -12.141 -0.399 24.516 1 96.5 109 LEU A O 1
ATOM 865 N N . VAL A 1 110 ? -12.898 -2.348 23.656 1 95 110 VAL A N 1
ATOM 866 C CA . VAL A 1 110 ? -11.664 -3.098 23.859 1 95 110 VAL A CA 1
ATOM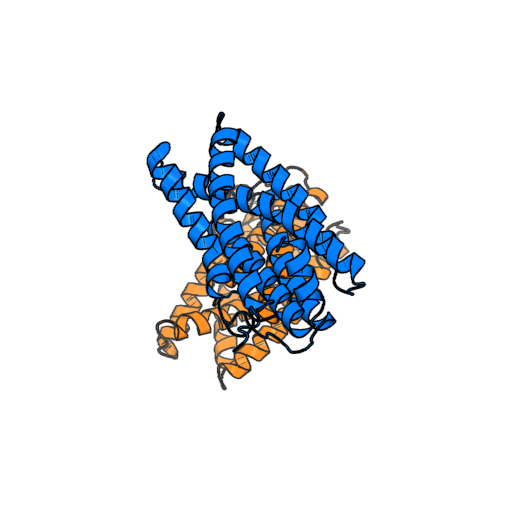 867 C C . VAL A 1 110 ? -11.445 -4.055 22.688 1 95 110 VAL A C 1
ATOM 869 O O . VAL A 1 110 ? -12.352 -4.277 21.891 1 95 110 VAL A O 1
ATOM 872 N N . GLY A 1 111 ? -10.219 -4.512 22.547 1 93.12 111 GLY A N 1
ATOM 873 C CA . GLY A 1 111 ? -9.914 -5.562 21.594 1 93.12 111 GLY A CA 1
ATOM 874 C C . GLY A 1 111 ? -10.172 -5.156 20.156 1 93.12 111 GLY A C 1
ATOM 875 O O . GLY A 1 111 ? -9.742 -4.078 19.719 1 93.12 111 GLY A O 1
ATOM 876 N N . ALA A 1 112 ? -10.812 -5.965 19.406 1 89.5 112 ALA A N 1
ATOM 877 C CA . ALA A 1 112 ? -11.023 -5.797 17.984 1 89.5 112 ALA A CA 1
ATOM 878 C C . ALA A 1 112 ? -11.961 -4.629 17.703 1 89.5 112 ALA A C 1
ATOM 880 O O . ALA A 1 112 ? -11.773 -3.893 16.719 1 89.5 112 ALA A O 1
ATOM 881 N N . GLU A 1 113 ? -12.914 -4.477 18.562 1 93 113 GLU A N 1
ATOM 882 C CA . GLU A 1 113 ? -13.859 -3.375 18.391 1 93 113 GLU A CA 1
ATOM 883 C C . GLU A 1 113 ? -13.164 -2.025 18.562 1 93 113 GLU A C 1
ATOM 885 O O . GLU A 1 113 ? -13.461 -1.074 17.828 1 93 113 GLU A O 1
ATOM 890 N N . LEU A 1 114 ? -12.258 -1.935 19.5 1 96.25 114 LEU A N 1
ATOM 891 C CA . LEU A 1 114 ? -11.484 -0.719 19.719 1 96.25 114 LEU A CA 1
ATOM 892 C C . LEU A 1 114 ? -10.617 -0.406 18.5 1 96.25 114 LEU A C 1
ATOM 894 O O . LEU A 1 114 ? -10.594 0.731 18.031 1 96.25 114 LEU A O 1
ATOM 898 N N . ARG A 1 115 ? -9.969 -1.412 17.969 1 92.69 115 ARG A N 1
ATOM 899 C CA . ARG A 1 115 ? -9.07 -1.224 16.828 1 92.69 115 ARG A CA 1
ATOM 900 C C . ARG A 1 115 ? -9.836 -0.766 15.594 1 92.69 115 ARG A C 1
ATOM 902 O O . ARG A 1 115 ? -9.383 0.126 14.875 1 92.69 115 ARG A O 1
ATOM 909 N N . PHE A 1 116 ? -10.969 -1.348 15.469 1 92.19 116 PHE A N 1
ATOM 910 C CA . PHE A 1 116 ? -11.773 -1.008 14.297 1 92.19 116 PHE A CA 1
ATOM 911 C C . PHE A 1 116 ? -12.312 0.411 14.406 1 92.19 116 PHE A C 1
ATOM 913 O O . PHE A 1 116 ? -12.242 1.184 13.445 1 92.19 116 PHE A O 1
ATOM 920 N N . ALA A 1 117 ? -12.836 0.711 15.508 1 95.88 117 ALA A N 1
ATOM 921 C CA . ALA A 1 117 ? -13.367 2.055 15.727 1 95.88 117 ALA A CA 1
ATOM 922 C C . ALA A 1 117 ? -12.273 3.105 15.594 1 95.88 117 ALA A C 1
ATOM 924 O O . ALA A 1 117 ? -12.492 4.172 15.016 1 95.88 117 ALA A O 1
ATOM 925 N N . ALA A 1 118 ? -11.164 2.822 16.156 1 96.44 118 ALA A N 1
ATOM 926 C CA . ALA A 1 118 ? -10.023 3.736 16.047 1 96.44 118 ALA A CA 1
ATOM 927 C C . ALA A 1 118 ? -9.617 3.941 14.602 1 96.44 118 ALA A C 1
ATOM 929 O O . ALA A 1 118 ? -9.375 5.074 14.172 1 96.44 118 ALA A O 1
ATOM 930 N N . TYR A 1 119 ? -9.578 2.906 13.891 1 94.25 119 TYR A N 1
ATOM 931 C CA . TYR A 1 119 ? -9.242 2.984 12.469 1 94.25 119 TYR A CA 1
ATOM 932 C C . TYR A 1 119 ? -10.203 3.912 11.734 1 94.25 119 TYR A C 1
ATOM 934 O O . TYR A 1 119 ? -9.773 4.773 10.961 1 94.25 119 TYR A O 1
ATOM 942 N N . LEU A 1 120 ? -11.461 3.703 11.977 1 96.19 120 LEU A N 1
ATOM 943 C CA . LEU A 1 120 ? -12.469 4.488 11.273 1 96.19 120 LEU A CA 1
ATOM 944 C C . LEU A 1 120 ? -12.336 5.969 11.617 1 96.19 120 LEU A C 1
ATOM 946 O O . LEU A 1 120 ? -12.297 6.816 10.719 1 96.19 120 LEU A O 1
ATOM 950 N N . LEU A 1 121 ? -12.219 6.27 12.859 1 97.94 121 LEU A N 1
ATOM 951 C CA . LEU A 1 121 ? -12.219 7.656 13.305 1 97.94 121 LEU A CA 1
ATOM 952 C C . LEU A 1 121 ? -10.914 8.352 12.945 1 97.94 121 LEU A C 1
ATOM 954 O O . LEU A 1 121 ? -10.914 9.508 12.523 1 97.94 121 LEU A O 1
ATOM 958 N N . VAL A 1 122 ? -9.812 7.68 13.094 1 97.88 122 VAL A N 1
ATOM 959 C CA . VAL A 1 122 ? -8.508 8.242 12.758 1 97.88 122 VAL A CA 1
ATOM 960 C C . VAL A 1 122 ? -8.43 8.5 11.258 1 97.88 122 VAL A C 1
ATOM 962 O O . VAL A 1 122 ? -8.039 9.586 10.828 1 97.88 122 VAL A O 1
ATOM 965 N N . THR A 1 123 ? -8.812 7.492 10.477 1 96.94 123 THR A N 1
ATOM 966 C CA . THR A 1 123 ? -8.781 7.648 9.031 1 96.94 123 THR A CA 1
ATOM 967 C C . THR A 1 123 ? -9.68 8.805 8.586 1 96.94 123 THR A C 1
ATOM 969 O O . THR A 1 123 ? -9.281 9.617 7.754 1 96.94 123 THR A O 1
ATOM 972 N N . TYR A 1 124 ? -10.844 8.891 9.18 1 98.12 124 TYR A N 1
ATOM 973 C CA . TYR A 1 124 ? -11.75 9.992 8.875 1 98.12 124 TYR A CA 1
ATOM 974 C C . TYR A 1 124 ? -11.102 11.336 9.164 1 98.12 124 TYR A C 1
ATOM 976 O O . TYR A 1 124 ? -11.109 12.234 8.32 1 98.12 124 TYR A O 1
ATOM 984 N N . ALA A 1 125 ? -10.547 11.469 10.344 1 98.38 125 ALA A N 1
ATOM 985 C CA . ALA A 1 125 ? -9.938 12.734 10.742 1 98.38 125 ALA A CA 1
ATOM 986 C C . ALA A 1 125 ? -8.797 13.117 9.805 1 98.38 125 ALA A C 1
ATOM 988 O O . ALA A 1 125 ? -8.633 14.289 9.453 1 98.38 125 ALA A O 1
ATOM 989 N N . ILE A 1 126 ? -8.031 12.141 9.43 1 97.94 126 ILE A N 1
ATOM 990 C CA . ILE A 1 126 ? -6.914 12.359 8.516 1 97.94 126 ILE A CA 1
ATOM 991 C C . ILE A 1 126 ? -7.438 12.805 7.156 1 97.94 126 ILE A C 1
ATOM 993 O O . ILE A 1 126 ? -6.891 13.727 6.543 1 97.94 126 ILE A O 1
ATOM 997 N N . GLU A 1 127 ? -8.508 12.188 6.676 1 97.88 127 GLU A N 1
ATOM 998 C CA . GLU A 1 127 ? -9.094 12.562 5.391 1 97.88 127 GLU A CA 1
ATOM 999 C C . GLU A 1 127 ? -9.664 13.984 5.438 1 97.88 127 GLU A C 1
ATOM 1001 O O . GLU A 1 127 ? -9.586 14.719 4.449 1 97.88 127 GLU A O 1
ATOM 1006 N N . VAL A 1 128 ? -10.266 14.328 6.512 1 98.31 128 VAL A N 1
ATOM 1007 C CA . VAL A 1 128 ? -10.766 15.688 6.688 1 98.31 128 VAL A CA 1
ATOM 1008 C C . VAL A 1 128 ? -9.609 16.688 6.566 1 98.31 128 VAL A C 1
ATOM 1010 O O . VAL A 1 128 ? -9.727 17.703 5.879 1 98.31 128 VAL A O 1
ATOM 1013 N N . ARG A 1 129 ? -8.562 16.375 7.254 1 98.12 129 ARG A N 1
ATOM 1014 C CA . ARG A 1 129 ? -7.398 17.25 7.195 1 98.12 129 ARG A CA 1
ATOM 1015 C C . ARG A 1 129 ? -6.84 17.328 5.777 1 98.12 129 ARG A C 1
ATOM 1017 O O . ARG A 1 129 ? -6.512 18.406 5.289 1 98.12 129 ARG A O 1
ATOM 1024 N N . ALA A 1 130 ? -6.691 16.172 5.109 1 97.94 130 ALA A N 1
ATOM 1025 C CA . ALA A 1 130 ? -6.184 16.141 3.738 1 97.94 130 ALA A CA 1
ATOM 1026 C C . ALA A 1 130 ? -7.039 17.016 2.822 1 97.94 130 ALA A C 1
ATOM 1028 O O . ALA A 1 130 ? -6.512 17.719 1.962 1 97.94 130 ALA A O 1
ATOM 1029 N N . ASP A 1 131 ? -8.305 16.984 3.035 1 97.31 131 ASP A N 1
ATOM 1030 C CA . ASP A 1 131 ? -9.258 17.75 2.236 1 97.31 131 ASP A CA 1
ATOM 1031 C C . ASP A 1 131 ? -9.086 19.25 2.453 1 97.31 131 ASP A C 1
ATOM 1033 O O . ASP A 1 131 ? -9.508 20.047 1.619 1 97.31 131 ASP A O 1
ATOM 1037 N N . GLU A 1 132 ? -8.531 19.578 3.506 1 97.44 132 GLU A N 1
ATOM 1038 C CA . GLU A 1 132 ? -8.266 20.984 3.785 1 97.44 132 GLU A CA 1
ATOM 1039 C C . GLU A 1 132 ? -6.867 21.391 3.32 1 97.44 132 GLU A C 1
ATOM 1041 O O . GLU A 1 132 ? -6.695 22.406 2.646 1 97.44 132 GLU A O 1
ATOM 1046 N N . LEU A 1 133 ? -5.922 20.641 3.605 1 98.25 133 LEU A N 1
ATOM 1047 C CA . LEU A 1 133 ? -4.516 20.969 3.41 1 98.25 133 LEU A CA 1
ATOM 1048 C C . LEU A 1 133 ? -4.172 21.047 1.926 1 98.25 133 LEU A C 1
ATOM 1050 O O . LEU A 1 133 ? -3.559 22.016 1.471 1 98.25 133 LEU A O 1
ATOM 1054 N N . TYR A 1 134 ? -4.543 20.062 1.155 1 98.69 134 TYR A N 1
ATOM 1055 C CA . TYR A 1 134 ? -4.062 19.922 -0.216 1 98.69 134 TYR A CA 1
ATOM 1056 C C . TYR A 1 134 ? -4.613 21.047 -1.098 1 98.69 134 TYR A C 1
ATOM 1058 O O . TYR A 1 134 ? -3.904 21.578 -1.955 1 98.69 134 TYR A O 1
ATOM 1066 N N . PRO A 1 135 ? -5.906 21.469 -0.919 1 98.5 135 PRO A N 1
ATOM 1067 C CA . PRO A 1 135 ? -6.371 22.625 -1.697 1 98.5 135 PRO A CA 1
ATOM 1068 C C . PRO A 1 135 ? -5.594 23.891 -1.385 1 98.5 135 PRO A C 1
ATOM 1070 O O . PRO A 1 135 ? -5.258 24.656 -2.295 1 98.5 135 PRO A O 1
ATOM 1073 N N . ILE A 1 136 ? -5.297 24.125 -0.129 1 98.56 136 ILE A N 1
ATOM 1074 C CA . ILE A 1 136 ? -4.504 25.297 0.245 1 98.56 136 ILE A CA 1
ATOM 1075 C C . ILE A 1 136 ? -3.117 25.203 -0.391 1 98.56 136 ILE A C 1
ATOM 1077 O O . ILE A 1 136 ? -2.615 26.188 -0.947 1 98.56 136 ILE A O 1
ATOM 1081 N N . TYR A 1 137 ? -2.529 24.031 -0.291 1 98.75 137 TYR A N 1
ATOM 1082 C CA . TYR A 1 137 ? -1.223 23.797 -0.893 1 98.75 137 TYR A CA 1
ATOM 1083 C C . TYR A 1 137 ? -1.271 24.016 -2.4 1 98.75 137 TYR A C 1
ATOM 1085 O O . TYR A 1 137 ? -0.408 24.688 -2.967 1 98.75 137 TYR A O 1
ATOM 1093 N N . GLN A 1 138 ? -2.297 23.484 -3.08 1 98.81 138 GLN A N 1
ATOM 1094 C CA . GLN A 1 138 ? -2.451 23.656 -4.52 1 98.81 138 GLN A CA 1
ATOM 1095 C C . GLN A 1 138 ? -2.59 25.125 -4.895 1 98.81 138 GLN A C 1
ATOM 1097 O O . GLN A 1 138 ? -2.055 25.562 -5.91 1 98.81 138 GLN A O 1
ATOM 1102 N N . ASP A 1 139 ? -3.342 25.828 -4.102 1 98.62 139 ASP A N 1
ATOM 1103 C CA . ASP A 1 139 ? -3.482 27.25 -4.352 1 98.62 139 ASP A CA 1
ATOM 1104 C C . ASP A 1 139 ? -2.127 27.953 -4.309 1 98.62 139 ASP A C 1
ATOM 1106 O O . ASP A 1 139 ? -1.819 28.781 -5.176 1 98.62 139 ASP A O 1
ATOM 1110 N N . VAL A 1 140 ? -1.325 27.656 -3.312 1 98.56 140 VAL A N 1
ATOM 1111 C CA . VAL A 1 140 ? 0 28.25 -3.182 1 98.56 140 VAL A CA 1
ATOM 1112 C C . VAL A 1 140 ? 0.868 27.859 -4.371 1 98.56 140 VAL A C 1
ATOM 1114 O O . VAL A 1 140 ? 1.59 28.688 -4.93 1 98.56 140 VAL A O 1
ATOM 1117 N N . LEU A 1 141 ? 0.81 26.562 -4.758 1 98.69 141 LEU A N 1
ATOM 1118 C CA . LEU A 1 141 ? 1.566 26.078 -5.906 1 98.69 141 LEU A CA 1
ATOM 1119 C C . LEU A 1 141 ? 1.193 26.859 -7.164 1 98.69 141 LEU A C 1
ATOM 1121 O O . LEU A 1 141 ? 2.07 27.281 -7.926 1 98.69 141 LEU A O 1
ATOM 1125 N N . THR A 1 142 ? -0.087 27.031 -7.332 1 98.38 142 THR A N 1
ATOM 1126 C CA . THR A 1 142 ? -0.591 27.766 -8.484 1 98.38 142 THR A CA 1
ATOM 1127 C C . THR A 1 142 ? -0.125 29.219 -8.445 1 98.38 142 THR A C 1
ATOM 1129 O O . THR A 1 142 ? 0.378 29.75 -9.445 1 98.38 142 THR A O 1
ATOM 1132 N N . ASP A 1 143 ? -0.237 29.828 -7.336 1 97.81 143 ASP A N 1
ATOM 1133 C CA . ASP A 1 143 ? 0.11 31.234 -7.172 1 97.81 143 ASP A CA 1
ATOM 1134 C C . ASP A 1 143 ? 1.601 31.469 -7.406 1 97.81 143 ASP A C 1
ATOM 1136 O O . ASP A 1 143 ? 2 32.531 -7.91 1 97.81 143 ASP A O 1
ATOM 1140 N N . THR A 1 144 ? 2.428 30.562 -7.027 1 96.44 144 THR A N 1
ATOM 1141 C CA . THR A 1 144 ? 3.875 30.719 -7.125 1 96.44 144 THR A CA 1
ATOM 1142 C C . THR A 1 144 ? 4.387 30.188 -8.461 1 96.44 144 THR A C 1
ATOM 1144 O O . THR A 1 144 ? 5.57 30.328 -8.781 1 96.44 144 THR A O 1
ATOM 1147 N N . GLY A 1 145 ? 3.508 29.547 -9.273 1 96.56 145 GLY A N 1
ATOM 1148 C CA . GLY A 1 145 ? 3.906 28.984 -10.555 1 96.56 145 GLY A CA 1
ATOM 1149 C C . GLY A 1 145 ? 4.754 27.734 -10.43 1 96.56 145 GLY A C 1
ATOM 1150 O O . GLY A 1 145 ? 5.605 27.469 -11.281 1 96.56 145 GLY A O 1
ATOM 1151 N N . SER A 1 146 ? 4.562 27.031 -9.367 1 97.31 146 SER A N 1
ATOM 1152 C CA . SER A 1 146 ? 5.324 25.812 -9.141 1 97.31 146 SER A CA 1
ATOM 1153 C C . SER A 1 146 ? 4.965 24.734 -10.172 1 97.31 146 SER A C 1
ATOM 1155 O O . SER A 1 146 ? 3.818 24.656 -10.617 1 97.31 146 SER A O 1
ATOM 1157 N N . LYS A 1 147 ? 5.91 23.875 -10.539 1 96.81 147 LYS A N 1
ATOM 1158 C CA . LYS A 1 147 ? 5.676 22.75 -11.445 1 96.81 147 LYS A CA 1
ATOM 1159 C C . LYS A 1 147 ? 4.992 21.594 -10.727 1 96.81 147 LYS A C 1
ATOM 1161 O O . LYS A 1 147 ? 4.48 20.672 -11.367 1 96.81 147 LYS A O 1
ATOM 1166 N N . VAL A 1 148 ? 5.039 21.625 -9.422 1 98.44 148 VAL A N 1
ATOM 1167 C CA . VAL A 1 148 ? 4.383 20.609 -8.609 1 98.44 148 VAL A CA 1
ATOM 1168 C C . VAL A 1 148 ? 2.869 20.781 -8.68 1 98.44 148 VAL A C 1
ATOM 1170 O O . VAL A 1 148 ? 2.373 21.906 -8.773 1 98.44 148 VAL A O 1
ATOM 1173 N N . ASN A 1 149 ? 2.209 19.719 -8.68 1 98.12 149 ASN A N 1
ATOM 1174 C CA . ASN A 1 149 ? 0.75 19.688 -8.695 1 98.12 149 ASN A CA 1
ATOM 1175 C C . ASN A 1 149 ? 0.19 18.594 -7.801 1 98.12 149 ASN A C 1
ATOM 1177 O O . ASN A 1 149 ? 0.745 17.5 -7.738 1 98.12 149 ASN A O 1
ATOM 1181 N N . VAL A 1 150 ? -0.892 18.953 -7.098 1 98.62 150 VAL A N 1
ATOM 1182 C CA . VAL A 1 150 ? -1.47 17.922 -6.23 1 98.62 150 VAL A CA 1
ATOM 1183 C C . VAL A 1 150 ? -2.971 17.828 -6.484 1 98.62 150 VAL A C 1
ATOM 1185 O O . VAL A 1 150 ? -3.725 17.375 -5.617 1 98.62 150 VAL A O 1
ATOM 1188 N N . LYS A 1 151 ? -3.494 18.203 -7.656 1 97.94 151 LYS A N 1
ATOM 1189 C CA . LYS A 1 151 ? -4.918 18.188 -7.988 1 97.94 151 LYS A CA 1
ATOM 1190 C C . LYS A 1 151 ? -5.469 16.766 -7.969 1 97.94 151 LYS A C 1
ATOM 1192 O O . LYS A 1 151 ? -6.598 16.531 -7.531 1 97.94 151 LYS A O 1
ATOM 1197 N N . SER A 1 152 ? -4.707 15.82 -8.484 1 97.12 152 SER A N 1
ATOM 1198 C CA . SER A 1 152 ? -5.168 14.438 -8.508 1 97.12 152 SER A CA 1
ATOM 1199 C C . SER A 1 152 ? -5.359 13.891 -7.098 1 97.12 152 SER A C 1
ATOM 1201 O O . SER A 1 152 ? -6.285 13.117 -6.848 1 97.12 152 SER A O 1
ATOM 1203 N N . ILE A 1 153 ? -4.48 14.32 -6.164 1 98.38 153 ILE A N 1
ATOM 1204 C CA . ILE A 1 153 ? -4.609 13.898 -4.77 1 98.38 153 ILE A CA 1
ATOM 1205 C C . ILE A 1 153 ? -5.887 14.484 -4.172 1 98.38 153 ILE A C 1
ATOM 1207 O O . ILE A 1 153 ? -6.637 13.781 -3.49 1 98.38 153 ILE A O 1
ATOM 1211 N N . ILE A 1 154 ? -6.18 15.727 -4.48 1 98.25 154 ILE A N 1
ATOM 1212 C CA . ILE A 1 154 ? -7.348 16.422 -3.938 1 98.25 154 ILE A CA 1
ATOM 1213 C C . ILE A 1 154 ? -8.617 15.656 -4.312 1 98.25 154 ILE A C 1
ATOM 1215 O O . ILE A 1 154 ? -9.453 15.375 -3.457 1 98.25 154 ILE A O 1
ATOM 1219 N N . LEU A 1 155 ? -8.727 15.273 -5.559 1 97.31 155 LEU A N 1
ATOM 1220 C CA . LEU A 1 155 ? -9.922 14.602 -6.055 1 97.31 155 LEU A CA 1
ATOM 1221 C C . LEU A 1 155 ? -10.102 13.242 -5.375 1 97.31 155 LEU A C 1
ATOM 1223 O O . LEU A 1 155 ? -11.203 12.891 -4.969 1 97.31 155 LEU A O 1
ATOM 1227 N N . GLU A 1 156 ? -9.109 12.508 -5.238 1 97.81 156 GLU A N 1
ATOM 1228 C CA . GLU A 1 156 ? -9.172 11.164 -4.664 1 97.81 156 GLU A CA 1
ATOM 1229 C C . GLU A 1 156 ? -9.461 11.227 -3.166 1 97.81 156 GLU A C 1
ATOM 1231 O O . GLU A 1 156 ? -10.188 10.383 -2.635 1 97.81 156 GLU A O 1
ATOM 1236 N N . GLU A 1 157 ? -8.945 12.234 -2.496 1 98 157 GLU A N 1
ATOM 1237 C CA . GLU A 1 157 ? -9.195 12.375 -1.065 1 98 157 GLU A CA 1
ATOM 1238 C C . GLU A 1 157 ? -10.672 12.656 -0.795 1 98 157 GLU A C 1
ATOM 1240 O O . GLU A 1 157 ? -11.219 12.219 0.224 1 98 157 GLU A O 1
ATOM 1245 N N . GLU A 1 158 ? -11.25 13.391 -1.641 1 95.81 158 GLU A N 1
ATOM 1246 C CA . GLU A 1 158 ? -12.688 13.641 -1.495 1 95.81 158 GLU A CA 1
ATOM 1247 C C . GLU A 1 158 ? -13.477 12.336 -1.533 1 95.81 158 GLU A C 1
ATOM 1249 O O . GLU A 1 158 ? -14.414 12.156 -0.758 1 95.81 158 GLU A O 1
ATOM 1254 N N . GLY A 1 159 ? -13.086 11.484 -2.445 1 96.19 159 GLY A N 1
ATOM 1255 C CA . GLY A 1 159 ? -13.711 10.172 -2.51 1 96.19 159 GLY A CA 1
ATOM 1256 C C . GLY A 1 159 ? -13.484 9.344 -1.263 1 96.19 159 GLY A C 1
ATOM 1257 O O . GLY A 1 159 ? -14.398 8.664 -0.784 1 96.19 159 GLY A O 1
ATOM 1258 N N . HIS A 1 160 ? -12.25 9.336 -0.724 1 97.25 160 HIS A N 1
ATOM 1259 C CA . HIS A 1 160 ? -11.938 8.625 0.51 1 97.25 160 HIS A CA 1
ATOM 1260 C C . HIS A 1 160 ? -12.82 9.102 1.659 1 97.25 160 HIS A C 1
ATOM 1262 O O . HIS A 1 160 ? -13.344 8.289 2.426 1 97.25 160 HIS A O 1
ATOM 1268 N N . LEU A 1 161 ? -12.953 10.422 1.751 1 97.12 161 LEU A N 1
ATOM 1269 C CA . LEU A 1 161 ? -13.758 11.008 2.818 1 97.12 161 LEU A CA 1
ATOM 1270 C C . LEU A 1 161 ? -15.195 10.5 2.762 1 97.12 161 LEU A C 1
ATOM 1272 O O . LEU A 1 161 ? -15.766 10.125 3.789 1 97.12 161 LEU A O 1
ATOM 1276 N N . GLU A 1 162 ? -15.734 10.461 1.564 1 96.31 162 GLU A N 1
ATOM 1277 C CA . GLU A 1 162 ? -17.094 9.945 1.391 1 96.31 162 GLU A CA 1
ATOM 1278 C C . GLU A 1 162 ? -17.188 8.492 1.84 1 96.31 162 GLU A C 1
ATOM 1280 O O . GLU A 1 162 ? -18.156 8.102 2.494 1 96.31 162 GLU A O 1
ATOM 1285 N N . GLU A 1 163 ? -16.266 7.75 1.48 1 94.75 163 GLU A N 1
ATOM 1286 C CA . GLU A 1 163 ? -16.234 6.344 1.883 1 94.75 163 GLU A CA 1
ATOM 1287 C C . GLU A 1 163 ? -16.172 6.207 3.4 1 94.75 163 GLU A C 1
ATOM 1289 O O . GLU A 1 163 ? -16.859 5.375 3.982 1 94.75 163 GLU A O 1
ATOM 1294 N N . MET A 1 164 ? -15.328 7.008 4.031 1 96.44 164 MET A N 1
ATOM 1295 C CA . MET A 1 164 ? -15.211 6.957 5.484 1 96.44 164 MET A CA 1
ATOM 1296 C C . MET A 1 164 ? -16.531 7.332 6.148 1 96.44 164 MET A C 1
ATOM 1298 O O . MET A 1 164 ? -16.938 6.707 7.129 1 96.44 164 MET A O 1
ATOM 1302 N N . ILE A 1 165 ? -17.156 8.352 5.59 1 97.44 165 ILE A N 1
ATOM 1303 C CA . ILE A 1 165 ? -18.438 8.773 6.137 1 97.44 165 ILE A CA 1
ATOM 1304 C C . ILE A 1 165 ? -19.438 7.621 6.07 1 97.44 165 ILE A C 1
ATOM 1306 O O . ILE A 1 165 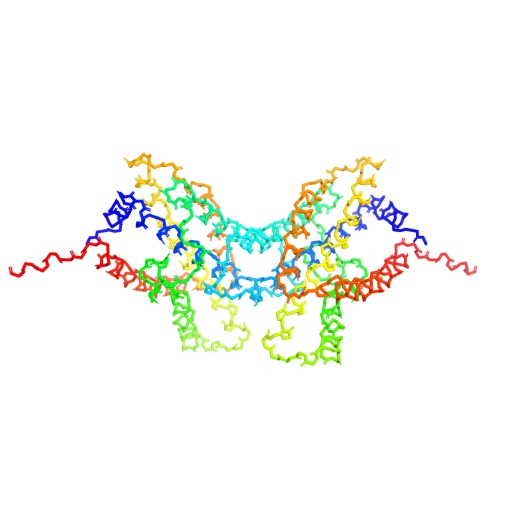? -20.141 7.34 7.043 1 97.44 165 ILE A O 1
ATOM 1310 N N . ASN A 1 166 ? -19.484 6.949 4.941 1 96.44 166 ASN A N 1
ATOM 1311 C CA . ASN A 1 166 ? -20.391 5.812 4.785 1 96.44 166 ASN A CA 1
ATOM 1312 C C . ASN A 1 166 ? -20.094 4.719 5.809 1 96.44 166 ASN A C 1
ATOM 1314 O O . ASN A 1 166 ? -21.016 4.156 6.398 1 96.44 166 ASN A O 1
ATOM 1318 N N . GLN A 1 167 ? -18.875 4.41 6.043 1 94.56 167 GLN A N 1
ATOM 1319 C CA . GLN A 1 167 ? -18.484 3.391 7.012 1 94.56 167 GLN A CA 1
ATOM 1320 C C . GLN A 1 167 ? -18.859 3.814 8.43 1 94.56 167 GLN A C 1
ATOM 1322 O O . GLN A 1 167 ? -19.312 2.994 9.234 1 94.56 167 GLN A O 1
ATOM 1327 N N . LEU A 1 168 ? -18.641 5.086 8.742 1 97.38 168 LEU A N 1
ATOM 1328 C CA . LEU A 1 168 ? -18.938 5.602 10.078 1 97.38 168 LEU A CA 1
ATOM 1329 C C . LEU A 1 168 ? -20.438 5.566 10.344 1 97.38 168 LEU A C 1
ATOM 1331 O O . LEU A 1 168 ? -20.875 5.258 11.453 1 97.38 168 LEU A O 1
ATOM 1335 N N . LYS A 1 169 ? -21.234 5.871 9.281 1 97.69 169 LYS A N 1
ATOM 1336 C CA . LYS A 1 169 ? -22.688 5.789 9.398 1 97.69 169 LYS A CA 1
ATOM 1337 C C . LYS A 1 169 ? -23.125 4.375 9.766 1 97.69 169 LYS A C 1
ATOM 1339 O O . LYS A 1 169 ? -24.078 4.195 10.531 1 97.69 169 LYS A O 1
ATOM 1344 N N . HIS A 1 170 ? -22.469 3.373 9.242 1 94.94 170 HIS A N 1
ATOM 1345 C CA . HIS A 1 170 ? -22.781 1.981 9.547 1 94.94 170 HIS A CA 1
ATOM 1346 C C . HIS A 1 170 ? -22.266 1.589 10.93 1 94.94 170 HIS A C 1
ATOM 1348 O O . HIS A 1 170 ? -22.828 0.715 11.586 1 94.94 170 HIS A O 1
ATOM 1354 N N . PHE A 1 171 ? -21.266 2.246 11.352 1 94.44 171 PHE A N 1
ATOM 1355 C CA . PHE A 1 171 ? -20.594 1.922 12.602 1 94.44 171 PHE A CA 1
ATOM 1356 C C . PHE A 1 171 ? -21.422 2.359 13.805 1 94.44 171 PHE A C 1
ATOM 1358 O O . PHE A 1 171 ? -21.562 1.613 14.773 1 94.44 171 PHE A O 1
ATOM 1365 N N . SER A 1 172 ? -21.984 3.49 13.734 1 95.44 172 SER A N 1
ATOM 1366 C CA . SER A 1 172 ? -22.688 4.016 14.898 1 95.44 172 SER A CA 1
ATOM 1367 C C . SER A 1 172 ? -23.734 5.051 14.5 1 95.44 172 SER A C 1
ATOM 1369 O O . SER A 1 172 ? -23.484 5.891 13.633 1 95.44 172 SER A O 1
ATOM 1371 N N . PRO A 1 173 ? -24.859 5.02 15.156 1 96.62 173 PRO A N 1
ATOM 1372 C CA . PRO A 1 173 ? -25.828 6.102 14.938 1 96.62 173 PRO A CA 1
ATOM 1373 C C . PRO A 1 173 ? -25.312 7.453 15.438 1 96.62 173 PRO A C 1
ATOM 1375 O O . PRO A 1 173 ? -25.828 8.5 15.039 1 96.62 173 PRO A O 1
ATOM 1378 N N . GLU A 1 174 ? -24.375 7.48 16.297 1 97.5 174 GLU A N 1
ATOM 1379 C CA . GLU A 1 174 ? -23.781 8.703 16.828 1 97.5 174 GLU A CA 1
ATOM 1380 C C . GLU A 1 174 ? -22.438 8.992 16.188 1 97.5 174 GLU A C 1
ATOM 1382 O O . GLU A 1 174 ? -21.547 9.562 16.812 1 97.5 174 GLU A O 1
ATOM 1387 N N . TRP A 1 175 ? -22.266 8.555 15.039 1 97.44 175 TRP A N 1
ATOM 1388 C CA . TRP A 1 175 ? -20.969 8.625 14.367 1 97.44 175 TRP A CA 1
ATOM 1389 C C . TRP A 1 175 ? -20.484 10.07 14.281 1 97.44 175 TRP A C 1
ATOM 1391 O O . TRP A 1 175 ? -19.297 10.344 14.438 1 97.44 175 TRP A O 1
ATOM 1401 N N . GLU A 1 176 ? -21.422 11.031 14.07 1 98.25 176 GLU A N 1
ATOM 1402 C CA . GLU A 1 176 ? -21.031 12.43 13.914 1 98.25 176 GLU A CA 1
ATOM 1403 C C . GLU A 1 176 ? -20.375 12.961 15.188 1 98.25 176 GLU A C 1
ATOM 1405 O O . GLU A 1 176 ? -19.422 13.742 15.117 1 98.25 176 GLU A O 1
ATOM 1410 N N . HIS A 1 177 ? -20.984 12.586 16.281 1 98.19 177 HIS A N 1
ATOM 1411 C CA . HIS A 1 177 ? -20.438 13.008 17.562 1 98.19 177 HIS A CA 1
ATOM 1412 C C . HIS A 1 177 ? -19.016 12.461 17.75 1 98.19 177 HIS A C 1
ATOM 1414 O O . HIS A 1 177 ? -18.109 13.203 18.125 1 98.19 177 HIS A O 1
ATOM 1420 N N . HIS A 1 178 ? -18.797 11.195 17.516 1 98.12 178 HIS A N 1
ATOM 1421 C CA . HIS A 1 178 ? -17.5 10.57 17.672 1 98.12 178 HIS A CA 1
ATOM 1422 C C . HIS A 1 178 ? -16.5 11.117 16.656 1 98.12 178 HIS A C 1
ATOM 1424 O O . HIS A 1 178 ? -15.336 11.344 16.984 1 98.12 178 HIS A O 1
ATOM 1430 N N . ALA A 1 179 ? -17 11.305 15.43 1 98.5 179 ALA A N 1
ATOM 1431 C CA . ALA A 1 179 ? -16.156 11.883 14.383 1 98.5 179 ALA A CA 1
ATOM 1432 C C . ALA A 1 179 ? -15.68 13.281 14.773 1 98.5 179 ALA A C 1
ATOM 1434 O O . ALA A 1 179 ? -14.523 13.641 14.555 1 98.5 179 ALA A O 1
ATOM 1435 N N . ALA A 1 180 ? -16.562 14.055 15.367 1 98.62 180 ALA A N 1
ATOM 1436 C CA . ALA A 1 180 ? -16.219 15.406 15.797 1 98.62 180 ALA A CA 1
ATOM 1437 C C . ALA A 1 180 ? -15.133 15.383 16.859 1 98.62 180 ALA A C 1
ATOM 1439 O O . ALA A 1 180 ? -14.266 16.266 16.906 1 98.62 180 ALA A O 1
ATOM 1440 N N . GLN A 1 181 ? -15.227 14.438 17.734 1 98.56 181 GLN A N 1
ATOM 1441 C CA . GLN A 1 181 ? -14.195 14.297 18.766 1 98.56 181 GLN A CA 1
ATOM 1442 C C . GLN A 1 181 ? -12.844 13.969 18.141 1 98.56 181 GLN A C 1
ATOM 1444 O O . GLN A 1 181 ? -11.82 14.547 18.531 1 98.56 181 GLN A O 1
ATOM 1449 N N . ALA A 1 182 ? -12.82 13.055 17.219 1 98.69 182 ALA A N 1
ATOM 1450 C CA . ALA A 1 182 ? -11.578 12.695 16.531 1 98.69 182 ALA A CA 1
ATOM 1451 C C . ALA A 1 182 ? -11 13.898 15.789 1 98.69 182 ALA A C 1
ATOM 1453 O O . ALA A 1 182 ? -9.781 14.117 15.812 1 98.69 182 ALA A O 1
ATOM 1454 N N . VAL A 1 183 ? -11.836 14.664 15.141 1 98.75 183 VAL A N 1
ATOM 1455 C CA . VAL A 1 183 ? -11.398 15.828 14.383 1 98.75 183 VAL A CA 1
ATOM 1456 C C . VAL A 1 183 ? -10.836 16.875 15.344 1 98.75 183 VAL A C 1
ATOM 1458 O O . VAL A 1 183 ? -9.859 17.562 15.016 1 98.75 183 VAL A O 1
ATOM 1461 N N . GLU A 1 184 ? -11.461 17 16.469 1 98.69 184 GLU A N 1
ATOM 1462 C CA . GLU A 1 184 ? -10.945 17.938 17.469 1 98.69 184 GLU A CA 1
ATOM 1463 C C . GLU A 1 184 ? -9.547 17.531 17.922 1 98.69 184 GLU A C 1
ATOM 1465 O O . GLU A 1 184 ? -8.656 18.375 18.031 1 98.69 184 GLU A O 1
ATOM 1470 N N . ILE A 1 185 ? -9.383 16.297 18.219 1 98.62 185 ILE A N 1
ATOM 1471 C CA . ILE A 1 185 ? -8.078 15.773 18.609 1 98.62 185 ILE A CA 1
ATOM 1472 C C . ILE A 1 185 ? -7.059 16.031 17.5 1 98.62 185 ILE A C 1
ATOM 1474 O O . ILE A 1 185 ? -5.973 16.562 17.766 1 98.62 185 ILE A O 1
ATOM 1478 N N . GLU A 1 186 ? -7.426 15.734 16.297 1 98.81 186 GLU A N 1
ATOM 1479 C CA . GLU A 1 186 ? -6.555 15.93 15.148 1 98.81 186 GLU A CA 1
ATOM 1480 C C . GLU A 1 186 ? -6.219 17.406 14.953 1 98.81 186 GLU A C 1
ATOM 1482 O O . GLU A 1 186 ? -5.074 17.75 14.641 1 98.81 186 GLU A O 1
ATOM 1487 N N . THR A 1 187 ? -7.156 18.266 15.125 1 98.44 187 THR A N 1
ATOM 1488 C CA . THR A 1 187 ? -6.957 19.703 14.945 1 98.44 187 THR A CA 1
ATOM 1489 C C . THR A 1 187 ? -5.918 20.234 15.93 1 98.44 187 THR A C 1
ATOM 1491 O O . THR A 1 187 ? -5.09 21.078 15.57 1 98.44 187 THR A O 1
ATOM 1494 N N . ASN A 1 188 ? -6.008 19.734 17.078 1 98 188 ASN A N 1
ATOM 1495 C CA . ASN A 1 188 ? -4.996 20.125 18.047 1 98 188 ASN A CA 1
ATOM 1496 C C . ASN A 1 188 ? -3.6 19.688 17.625 1 98 188 ASN A C 1
ATOM 1498 O O . ASN A 1 188 ? -2.645 20.453 17.734 1 98 188 ASN A O 1
ATOM 1502 N N . LEU A 1 189 ? -3.463 18.5 17.203 1 97.81 189 LEU A N 1
ATOM 1503 C CA . LEU A 1 189 ? -2.186 17.984 16.719 1 97.81 189 LEU A CA 1
ATOM 1504 C C . LEU A 1 189 ? -1.722 18.781 15.492 1 97.81 189 LEU A C 1
ATOM 1506 O O . LEU A 1 189 ? -0.538 19.109 15.375 1 97.81 189 LEU A O 1
ATOM 1510 N N . PHE A 1 190 ? -2.637 19.094 14.617 1 97.88 190 PHE A N 1
ATOM 1511 C CA . PHE A 1 190 ? -2.346 19.859 13.406 1 97.88 190 PHE A CA 1
ATOM 1512 C C . PHE A 1 190 ? -1.825 21.25 13.75 1 97.88 190 PHE A C 1
ATOM 1514 O O . PHE A 1 190 ? -0.841 21.703 13.164 1 97.88 190 PHE A O 1
ATOM 1521 N N . ASN A 1 191 ? -2.488 21.906 14.656 1 97.25 191 ASN A N 1
ATOM 1522 C CA . ASN A 1 191 ? -2.062 23.234 15.062 1 97.25 191 ASN A CA 1
ATOM 1523 C C . ASN A 1 191 ? -0.664 23.219 15.672 1 97.25 191 ASN A C 1
ATOM 1525 O O . ASN A 1 191 ? 0.135 24.125 15.438 1 97.25 191 ASN A O 1
ATOM 1529 N N . GLN A 1 192 ? -0.396 22.219 16.453 1 96.62 192 GLN A N 1
ATOM 1530 C CA . GLN A 1 192 ? 0.952 22.047 17 1 96.62 192 GLN A CA 1
ATOM 1531 C C . GLN A 1 192 ? 1.966 21.828 15.875 1 96.62 192 GLN A C 1
ATOM 1533 O O . GLN A 1 192 ? 3.064 22.391 15.914 1 96.62 192 GLN A O 1
ATOM 1538 N N . TRP A 1 193 ? 1.612 21 14.953 1 97.44 193 TRP A N 1
ATOM 1539 C CA . TRP A 1 193 ? 2.477 20.719 13.812 1 97.44 193 TRP A CA 1
ATOM 1540 C C . TRP A 1 193 ? 2.766 21.984 13.016 1 97.44 193 TRP A C 1
ATOM 1542 O O . TRP A 1 193 ? 3.916 22.266 12.664 1 97.44 193 TRP A O 1
ATOM 1552 N N . VAL A 1 194 ? 1.759 22.812 12.773 1 96.62 194 VAL A N 1
ATOM 1553 C CA . VAL A 1 194 ? 1.911 24.062 12.023 1 96.62 194 VAL A CA 1
ATOM 1554 C C . VAL A 1 194 ? 2.805 25.031 12.789 1 96.62 194 VAL A C 1
ATOM 1556 O O . VAL A 1 194 ? 3.623 25.734 12.195 1 96.62 194 VAL A O 1
ATOM 1559 N N . THR A 1 195 ? 2.643 25.016 14.062 1 96.12 195 THR A N 1
ATOM 1560 C CA . THR A 1 195 ? 3.49 25.859 14.898 1 96.12 195 THR A CA 1
ATOM 1561 C C . THR A 1 195 ? 4.957 25.469 14.758 1 96.12 195 THR A C 1
ATOM 1563 O O . THR A 1 195 ? 5.828 26.328 14.609 1 96.12 195 THR A O 1
ATOM 1566 N N . GLN A 1 196 ? 5.191 24.219 14.797 1 96.31 196 GLN A N 1
ATOM 1567 C CA . GLN A 1 196 ? 6.562 23.734 14.664 1 96.31 196 GLN A CA 1
ATOM 1568 C C . GLN A 1 196 ? 7.105 24 13.266 1 96.31 196 GLN A C 1
ATOM 1570 O O . GLN A 1 196 ? 8.281 24.359 13.109 1 96.31 196 GLN A O 1
ATOM 1575 N N . LEU A 1 197 ? 6.305 23.828 12.266 1 96.75 197 LEU A N 1
ATOM 1576 C CA . LEU A 1 197 ? 6.68 24.172 10.898 1 96.75 197 LEU A CA 1
ATOM 1577 C C . LEU A 1 197 ? 7.062 25.641 10.789 1 96.75 197 LEU A C 1
ATOM 1579 O O . LEU A 1 197 ? 8.086 25.969 10.188 1 96.75 197 LEU A O 1
ATOM 1583 N N . THR A 1 198 ? 6.191 26.453 11.367 1 95.94 198 THR A N 1
ATOM 1584 C CA . THR A 1 198 ? 6.395 27.891 11.305 1 95.94 198 THR A CA 1
ATOM 1585 C C . THR A 1 198 ? 7.719 28.281 11.953 1 95.94 198 THR A C 1
ATOM 1587 O O . THR A 1 198 ? 8.477 29.078 11.406 1 95.94 198 THR A O 1
ATOM 1590 N N . LYS A 1 199 ? 7.996 27.719 13.078 1 95.25 199 LYS A N 1
ATOM 1591 C CA . LYS A 1 199 ? 9.242 28 13.789 1 95.25 199 LYS A CA 1
ATOM 1592 C C . LYS A 1 199 ? 10.453 27.609 12.945 1 95.25 199 LYS A C 1
ATOM 1594 O O . LYS A 1 199 ? 11.469 28.312 12.938 1 95.25 199 LYS A O 1
ATOM 1599 N N . GLU A 1 200 ? 10.367 26.547 12.242 1 95.12 200 GLU A N 1
ATOM 1600 C CA . GLU A 1 200 ? 11.492 26.031 11.477 1 95.12 200 GLU A CA 1
ATOM 1601 C C . GLU A 1 200 ? 11.711 26.828 10.203 1 95.12 200 GLU A C 1
ATOM 1603 O O . GLU A 1 200 ? 12.852 27.062 9.797 1 95.12 200 GLU A O 1
ATOM 1608 N N . VAL A 1 201 ? 10.719 27.266 9.531 1 94.31 201 VAL A N 1
ATOM 1609 C CA . VAL A 1 201 ? 10.859 27.859 8.211 1 94.31 201 VAL A CA 1
ATOM 1610 C C . VAL A 1 201 ? 11 29.375 8.344 1 94.31 201 VAL A C 1
ATOM 1612 O O . VAL A 1 201 ? 11.453 30.047 7.41 1 94.31 201 VAL A O 1
ATOM 1615 N N . SER A 1 202 ? 10.5 30.031 9.336 1 85.44 202 SER A N 1
ATOM 1616 C CA . SER A 1 202 ? 10.664 31.453 9.602 1 85.44 202 SER A CA 1
ATOM 1617 C C . SER A 1 202 ? 11.312 31.688 10.961 1 85.44 202 SER A C 1
ATOM 1619 O O . SER A 1 202 ? 10.664 32.188 11.891 1 85.44 202 SER A O 1
ATOM 1621 N N . PRO A 1 203 ? 12.648 31.219 10.992 1 68.69 203 PRO A N 1
ATOM 1622 C CA . PRO A 1 203 ? 13.266 31.406 12.312 1 68.69 203 PRO A CA 1
ATOM 1623 C C . PRO A 1 203 ? 13.25 32.875 12.773 1 68.69 203 PRO A C 1
ATOM 1625 O O . PRO A 1 203 ? 13.375 33.781 11.953 1 68.69 203 PRO A O 1
ATOM 1628 N N . ALA A 1 204 ? 12.57 33.188 13.797 1 59.31 204 ALA A N 1
ATOM 1629 C CA . ALA A 1 204 ? 12.547 34.5 14.406 1 59.31 204 ALA A CA 1
ATOM 1630 C C . ALA A 1 204 ? 13.922 35.156 14.344 1 59.31 204 ALA A C 1
ATOM 1632 O O . ALA A 1 204 ? 14.938 34.5 14.555 1 59.31 204 ALA A O 1
ATOM 1633 N N . VAL A 1 205 ? 14.141 36.25 13.594 1 51.94 205 VAL A N 1
ATOM 1634 C CA . VAL A 1 205 ? 15.305 37.125 13.703 1 51.94 205 VAL A CA 1
ATOM 1635 C C . VAL A 1 205 ? 15.594 37.406 15.172 1 51.94 205 VAL A C 1
ATOM 1637 O O . VAL A 1 205 ? 14.781 38.031 15.867 1 51.94 205 VAL A O 1
ATOM 1640 N N . ILE A 1 206 ? 16.203 36.562 15.914 1 44.62 206 ILE A N 1
ATOM 1641 C CA . ILE A 1 206 ? 16.703 37.031 17.203 1 44.62 206 ILE A CA 1
ATOM 1642 C C . ILE A 1 206 ? 17.641 38.219 16.984 1 44.62 206 ILE A C 1
ATOM 1644 O O . ILE A 1 206 ? 18.688 38.094 16.359 1 44.62 206 ILE A O 1
ATOM 1648 N N . ASN A 1 207 ? 17.094 39.375 16.781 1 38.41 207 ASN A N 1
ATOM 1649 C CA . ASN A 1 207 ? 17.953 40.562 16.938 1 38.41 207 ASN A CA 1
ATOM 1650 C C . ASN A 1 207 ? 18.844 40.438 18.188 1 38.41 207 ASN A C 1
ATOM 1652 O O . ASN A 1 207 ? 18.344 40.281 19.297 1 38.41 207 ASN A O 1
ATOM 1656 N N . ASN A 1 208 ? 20.047 39.938 18.078 1 33.81 208 ASN A N 1
ATOM 1657 C CA . ASN A 1 208 ? 21 40.406 19.078 1 33.81 208 ASN A CA 1
ATOM 1658 C C . ASN A 1 208 ? 21 41.938 19.172 1 33.81 208 ASN A C 1
ATOM 1660 O O . ASN A 1 208 ? 21.016 42.625 18.156 1 33.81 208 ASN A O 1
ATOM 1664 N N . MET B 1 1 ? -2.061 -31.391 -16.672 1 67.69 1 MET B N 1
ATOM 1665 C CA . MET B 1 1 ? -2.336 -30.281 -17.594 1 67.69 1 MET B CA 1
ATOM 1666 C C . MET B 1 1 ? -1.399 -29.109 -17.328 1 67.69 1 MET B C 1
ATOM 1668 O O . MET B 1 1 ? -1.057 -28.828 -16.188 1 67.69 1 MET B O 1
ATOM 1672 N N . GLY B 1 2 ? -0.77 -28.562 -18.484 1 86.44 2 GLY B N 1
ATOM 1673 C CA . GLY B 1 2 ? 0.114 -27.422 -18.328 1 86.44 2 GLY B CA 1
ATOM 1674 C C . GLY B 1 2 ? -0.609 -26.172 -17.875 1 86.44 2 GLY B C 1
ATOM 1675 O O . GLY B 1 2 ? -1.84 -26.109 -17.891 1 86.44 2 GLY B O 1
ATOM 1676 N N . LEU B 1 3 ? 0.101 -25.266 -17.281 1 93.5 3 LEU B N 1
ATOM 1677 C CA . LEU B 1 3 ? -0.464 -24.016 -16.781 1 93.5 3 LEU B CA 1
ATOM 1678 C C . LEU B 1 3 ? -1.345 -23.359 -17.828 1 93.5 3 LEU B C 1
ATOM 1680 O O . LEU B 1 3 ? -2.441 -22.891 -17.531 1 93.5 3 LEU B O 1
ATOM 1684 N N . SER B 1 4 ? -0.912 -23.328 -19.062 1 95.81 4 SER B N 1
ATOM 1685 C CA . SER B 1 4 ? -1.666 -22.703 -20.141 1 95.81 4 SER B CA 1
ATOM 1686 C C . SER B 1 4 ? -3.027 -23.375 -20.312 1 95.81 4 SER B C 1
ATOM 1688 O O . SER B 1 4 ? -4.031 -22.688 -20.547 1 95.81 4 SER B O 1
ATOM 1690 N N . ASN B 1 5 ? -3.1 -24.672 -20.266 1 95.19 5 ASN B N 1
ATOM 1691 C CA . ASN B 1 5 ? -4.359 -25.391 -20.422 1 95.19 5 ASN B CA 1
ATOM 1692 C C . ASN B 1 5 ? -5.316 -25.094 -19.266 1 95.19 5 ASN B C 1
ATOM 1694 O O . ASN B 1 5 ? -6.52 -24.922 -19.484 1 95.19 5 ASN B O 1
ATOM 1698 N N . VAL B 1 6 ? -4.805 -25.141 -18.109 1 96.62 6 VAL B N 1
ATOM 1699 C CA . VAL B 1 6 ? -5.621 -24.844 -16.938 1 96.62 6 VAL B CA 1
ATOM 1700 C C . VAL B 1 6 ? -6.184 -23.422 -17.062 1 96.62 6 VAL B C 1
ATOM 1702 O O . VAL B 1 6 ? -7.371 -23.203 -16.812 1 96.62 6 VAL B O 1
ATOM 1705 N N . LEU B 1 7 ? -5.359 -22.469 -17.469 1 97.94 7 LEU B N 1
ATOM 1706 C CA . LEU B 1 7 ? -5.781 -21.078 -17.609 1 97.94 7 LEU B CA 1
ATOM 1707 C C . LEU B 1 7 ? -6.809 -20.922 -18.719 1 97.94 7 LEU B C 1
ATOM 1709 O O . LEU B 1 7 ? -7.738 -20.125 -18.609 1 97.94 7 LEU B O 1
ATOM 1713 N N . SER B 1 8 ? -6.617 -21.672 -19.781 1 97.25 8 SER B N 1
ATOM 1714 C CA . SER B 1 8 ? -7.605 -21.656 -20.859 1 97.25 8 SER B CA 1
ATOM 1715 C C . SER B 1 8 ? -8.969 -22.109 -20.359 1 97.25 8 SER B C 1
ATOM 1717 O O . SER B 1 8 ? -9.992 -21.516 -20.719 1 97.25 8 SER B O 1
ATOM 1719 N N . THR B 1 9 ? -8.938 -23.188 -19.578 1 97.06 9 THR B N 1
ATOM 1720 C CA . THR B 1 9 ? -10.188 -23.672 -18.984 1 97.06 9 THR B CA 1
ATOM 1721 C C . THR B 1 9 ? -10.789 -22.609 -18.078 1 97.06 9 THR B C 1
ATOM 1723 O O . THR B 1 9 ? -12 -22.344 -18.141 1 97.06 9 THR B O 1
ATOM 1726 N N . ILE B 1 10 ? -10.031 -21.984 -17.266 1 97.94 10 ILE B N 1
ATOM 1727 C CA . ILE B 1 10 ? -10.469 -20.969 -16.312 1 97.94 10 ILE B CA 1
ATOM 1728 C C . ILE B 1 10 ? -11.078 -19.781 -17.062 1 97.94 10 ILE B C 1
ATOM 1730 O O . ILE B 1 10 ? -12.188 -19.344 -16.766 1 97.94 10 ILE B O 1
ATOM 1734 N N . VAL B 1 11 ? -10.336 -19.25 -18.078 1 98.12 11 VAL B N 1
ATOM 1735 C CA . VAL B 1 11 ? -10.75 -18.062 -18.812 1 98.12 11 VAL B CA 1
ATOM 1736 C C . VAL B 1 11 ? -11.992 -18.375 -19.641 1 98.12 11 VAL B C 1
ATOM 1738 O O . VAL B 1 11 ? -12.789 -17.484 -19.938 1 98.12 11 VAL B O 1
ATOM 1741 N N . GLY B 1 12 ? -12.195 -19.625 -19.922 1 96.69 12 GLY B N 1
ATOM 1742 C CA . GLY B 1 12 ? -13.328 -20.031 -20.719 1 96.69 12 GLY B CA 1
ATOM 1743 C C . GLY B 1 12 ? -14.641 -20.031 -19.953 1 96.69 12 GLY B C 1
ATOM 1744 O O . GLY B 1 12 ? -15.711 -20.172 -20.531 1 96.69 12 GLY B O 1
ATOM 1745 N N . ASP B 1 13 ? -14.617 -19.906 -18.641 1 97.06 13 ASP B N 1
ATOM 1746 C CA . ASP B 1 13 ? -15.773 -19.844 -17.75 1 97.06 13 ASP B CA 1
ATOM 1747 C C . ASP B 1 13 ? -15.742 -18.578 -16.906 1 97.06 13 ASP B C 1
ATOM 1749 O O . ASP B 1 13 ? -14.859 -18.391 -16.078 1 97.06 13 ASP B O 1
ATOM 1753 N N . ASP B 1 14 ? -16.75 -17.734 -17.062 1 97.56 14 ASP B N 1
ATOM 1754 C CA . ASP B 1 14 ? -16.75 -16.406 -16.453 1 97.56 14 ASP B CA 1
ATOM 1755 C C . ASP B 1 14 ? -16.656 -16.5 -14.938 1 97.56 14 ASP B C 1
ATOM 1757 O O . ASP B 1 14 ? -16.016 -15.672 -14.297 1 97.56 14 ASP B O 1
ATOM 1761 N N . GLN B 1 15 ? -17.328 -17.5 -14.391 1 97.5 15 GLN B N 1
ATOM 1762 C CA . GLN B 1 15 ? -17.297 -17.641 -12.938 1 97.5 15 GLN B CA 1
ATOM 1763 C C . GLN B 1 15 ? -15.93 -18.109 -12.453 1 97.5 15 GLN B C 1
ATOM 1765 O O . GLN B 1 15 ? -15.43 -17.625 -11.438 1 97.5 15 GLN B O 1
ATOM 1770 N N . LEU B 1 16 ? -15.367 -19.016 -13.156 1 97.94 16 LEU B N 1
ATOM 1771 C CA . LEU B 1 16 ? -14.008 -19.453 -12.836 1 97.94 16 LEU B CA 1
ATOM 1772 C C . LEU B 1 16 ? -13.016 -18.312 -13.016 1 97.94 16 LEU B C 1
ATOM 1774 O O . LEU B 1 16 ? -12.133 -18.109 -12.18 1 97.94 16 LEU B O 1
ATOM 1778 N N . HIS B 1 17 ? -13.188 -17.578 -14.086 1 98.62 17 HIS B N 1
ATOM 1779 C CA . HIS B 1 17 ? -12.281 -16.469 -14.383 1 98.62 17 HIS B CA 1
ATOM 1780 C C . HIS B 1 17 ? -12.359 -15.391 -13.312 1 98.62 17 HIS B C 1
ATOM 1782 O O . HIS B 1 17 ? -11.328 -14.852 -12.891 1 98.62 17 HIS B O 1
ATOM 1788 N N . ALA B 1 18 ? -13.57 -15.109 -12.852 1 98.69 18 ALA B N 1
ATOM 1789 C CA . ALA B 1 18 ? -13.734 -14.133 -11.773 1 98.69 18 ALA B CA 1
ATOM 1790 C C . ALA B 1 18 ? -12.992 -14.578 -10.516 1 98.69 18 ALA B C 1
ATOM 1792 O O . ALA B 1 18 ? -12.281 -13.789 -9.898 1 98.69 18 ALA B O 1
ATOM 1793 N N . ARG B 1 19 ? -13.125 -15.812 -10.188 1 98.69 19 ARG B N 1
ATOM 1794 C CA . ARG B 1 19 ? -12.453 -16.344 -9 1 98.69 19 ARG B CA 1
ATOM 1795 C C . ARG B 1 19 ? -10.938 -16.344 -9.195 1 98.69 19 ARG B C 1
ATOM 1797 O O . ARG B 1 19 ? -10.188 -16.156 -8.234 1 98.69 19 ARG B O 1
ATOM 1804 N N . TRP B 1 20 ? -10.508 -16.594 -10.398 1 98.75 20 TRP B N 1
ATOM 1805 C CA . TRP B 1 20 ? -9.086 -16.547 -10.711 1 98.75 20 TRP B CA 1
ATOM 1806 C C . TRP B 1 20 ? -8.539 -15.133 -10.516 1 98.75 20 TRP B C 1
ATOM 1808 O O . TRP B 1 20 ? -7.527 -14.938 -9.844 1 98.75 20 TRP B O 1
ATOM 1818 N N . LEU B 1 21 ? -9.258 -14.172 -11.062 1 98.88 21 LEU B N 1
ATOM 1819 C CA . LEU B 1 21 ? -8.883 -12.773 -10.906 1 98.88 21 LEU B CA 1
ATOM 1820 C C . LEU B 1 21 ? -8.844 -12.383 -9.438 1 98.88 21 LEU B C 1
ATOM 1822 O O . LEU B 1 21 ? -7.922 -11.695 -8.992 1 98.88 21 LEU B O 1
ATOM 1826 N N . ASN B 1 22 ? -9.781 -12.812 -8.711 1 98.81 22 ASN B N 1
ATOM 1827 C CA . ASN B 1 22 ? -9.844 -12.523 -7.285 1 98.81 22 ASN B CA 1
ATOM 1828 C C . ASN B 1 22 ? -8.688 -13.18 -6.531 1 98.81 22 ASN B C 1
ATOM 1830 O O . ASN B 1 22 ? -8.156 -12.602 -5.582 1 98.81 22 ASN B O 1
ATOM 1834 N N . THR B 1 23 ? -8.336 -14.352 -6.965 1 98.75 23 THR B N 1
ATOM 1835 C CA . THR B 1 23 ? -7.211 -15.078 -6.375 1 98.75 23 THR B CA 1
ATOM 1836 C C . THR B 1 23 ? -5.898 -14.344 -6.641 1 98.75 23 THR B C 1
ATOM 1838 O O . THR B 1 23 ? -5.086 -14.172 -5.73 1 98.75 23 THR B O 1
ATOM 1841 N N . LEU B 1 24 ? -5.73 -13.93 -7.871 1 98.69 24 LEU B N 1
ATOM 1842 C CA . LEU B 1 24 ? -4.543 -13.148 -8.203 1 98.69 24 LEU B CA 1
ATOM 1843 C C . LEU B 1 24 ? -4.508 -11.844 -7.422 1 98.69 24 LEU B C 1
ATOM 1845 O O . LEU B 1 24 ? -3.451 -11.422 -6.949 1 98.69 24 LEU B O 1
ATOM 1849 N N . SER B 1 25 ? -5.645 -11.18 -7.359 1 98.75 25 SER B N 1
ATOM 1850 C CA . SER B 1 25 ? -5.762 -9.961 -6.57 1 98.75 25 SER B CA 1
ATOM 1851 C C . SER B 1 25 ? -5.328 -10.188 -5.129 1 98.75 25 SER B C 1
ATOM 1853 O O . SER B 1 25 ? -4.57 -9.398 -4.566 1 98.75 25 SER B O 1
ATOM 1855 N N . LEU B 1 26 ? -5.801 -11.258 -4.516 1 98.44 26 LEU B N 1
ATOM 1856 C CA . LEU B 1 26 ? -5.406 -11.633 -3.162 1 98.44 26 LEU B CA 1
ATOM 1857 C C . LEU B 1 26 ? -3.891 -11.773 -3.057 1 98.44 26 LEU B C 1
ATOM 1859 O O . LEU B 1 26 ? -3.281 -11.266 -2.111 1 98.44 26 LEU B O 1
ATOM 1863 N N . MET B 1 27 ? -3.307 -12.477 -3.953 1 97.75 27 MET B N 1
ATOM 1864 C CA . MET B 1 27 ? -1.875 -12.758 -3.887 1 97.75 27 MET B CA 1
ATOM 1865 C C . MET B 1 27 ? -1.062 -11.477 -4.055 1 97.75 27 MET B C 1
ATOM 1867 O O . MET B 1 27 ? -0.087 -11.258 -3.332 1 97.75 27 MET B O 1
ATOM 1871 N N . GLU B 1 28 ? -1.49 -10.625 -5.012 1 98.19 28 GLU B N 1
ATOM 1872 C CA . GLU B 1 28 ? -0.852 -9.32 -5.152 1 98.19 28 GLU B CA 1
ATOM 1873 C C . GLU B 1 28 ? -0.982 -8.5 -3.871 1 98.19 28 GLU B C 1
ATOM 1875 O O . GLU B 1 28 ? -0.018 -7.871 -3.428 1 98.19 28 GLU B O 1
ATOM 1880 N N . ASN B 1 29 ? -2.162 -8.5 -3.299 1 98.12 29 ASN B N 1
ATOM 1881 C CA . ASN B 1 29 ? -2.393 -7.742 -2.072 1 98.12 29 ASN B CA 1
ATOM 1882 C C . ASN B 1 29 ? -1.55 -8.273 -0.918 1 98.12 29 ASN B C 1
ATOM 1884 O O . ASN B 1 29 ? -1.039 -7.504 -0.106 1 98.12 29 ASN B O 1
ATOM 1888 N N . THR B 1 30 ? -1.457 -9.562 -0.795 1 96.5 30 THR B N 1
ATOM 1889 C CA . THR B 1 30 ? -0.629 -10.164 0.243 1 96.5 30 THR B CA 1
ATOM 1890 C C . THR B 1 30 ? 0.825 -9.727 0.099 1 96.5 30 THR B C 1
ATOM 1892 O O . THR B 1 30 ? 1.465 -9.344 1.083 1 96.5 30 THR B O 1
ATOM 1895 N N . GLY B 1 31 ? 1.334 -9.789 -1.135 1 95.5 31 GLY B N 1
ATOM 1896 C CA . GLY B 1 31 ? 2.68 -9.305 -1.393 1 95.5 31 GLY B CA 1
ATOM 1897 C C . GLY B 1 31 ? 2.861 -7.84 -1.045 1 95.5 31 GLY B C 1
ATOM 1898 O O . GLY B 1 31 ? 3.869 -7.461 -0.444 1 95.5 31 GLY B O 1
ATOM 1899 N N . ALA B 1 32 ? 1.888 -7.047 -1.43 1 96.75 32 ALA B N 1
ATOM 1900 C CA . ALA B 1 32 ? 1.933 -5.613 -1.154 1 96.75 32 ALA B CA 1
ATOM 1901 C C . ALA B 1 32 ? 1.982 -5.344 0.347 1 96.75 32 ALA B C 1
ATOM 1903 O O . ALA B 1 32 ? 2.775 -4.523 0.811 1 96.75 32 ALA B O 1
ATOM 1904 N N . ARG B 1 33 ? 1.174 -6.047 1.085 1 95.5 33 ARG B N 1
ATOM 1905 C CA . ARG B 1 33 ? 1.14 -5.895 2.537 1 95.5 33 ARG B CA 1
ATOM 1906 C C . ARG B 1 33 ? 2.469 -6.312 3.16 1 95.5 33 ARG B C 1
ATOM 1908 O O . ARG B 1 33 ? 2.91 -5.715 4.145 1 95.5 33 ARG B O 1
ATOM 1915 N N . LYS B 1 34 ? 3.09 -7.289 2.639 1 92.44 34 LYS B N 1
ATOM 1916 C CA . LYS B 1 34 ? 4.383 -7.734 3.145 1 92.44 34 LYS B CA 1
ATOM 1917 C C . LYS B 1 34 ? 5.457 -6.668 2.926 1 92.44 34 LYS B C 1
ATOM 1919 O O . LYS B 1 34 ? 6.285 -6.426 3.805 1 92.44 34 LYS B O 1
ATOM 1924 N N . ILE B 1 35 ? 5.434 -6.102 1.751 1 93.12 35 ILE B N 1
ATOM 1925 C CA . ILE B 1 35 ? 6.375 -5.02 1.485 1 93.12 35 ILE B CA 1
ATOM 1926 C C . ILE B 1 35 ? 6.156 -3.889 2.486 1 93.12 35 ILE B C 1
ATOM 1928 O O . ILE B 1 35 ? 7.109 -3.404 3.102 1 93.12 35 ILE B O 1
ATOM 1932 N N . SER B 1 36 ? 4.941 -3.531 2.697 1 93.81 36 SER B N 1
ATOM 1933 C CA . SER B 1 36 ? 4.594 -2.463 3.631 1 93.81 36 SER B CA 1
ATOM 1934 C C . SER B 1 36 ? 5.055 -2.797 5.047 1 93.81 36 SER B C 1
ATOM 1936 O O . SER B 1 36 ? 5.57 -1.931 5.758 1 93.81 36 SER B O 1
ATOM 1938 N N . ALA B 1 37 ? 4.883 -4.02 5.402 1 91.56 37 ALA B N 1
ATOM 1939 C CA . ALA B 1 37 ? 5.215 -4.457 6.754 1 91.56 37 ALA B CA 1
ATOM 1940 C C . ALA B 1 37 ? 6.723 -4.504 6.961 1 91.56 37 ALA B C 1
ATOM 1942 O O . ALA B 1 37 ? 7.211 -4.281 8.07 1 91.56 37 ALA B O 1
ATOM 1943 N N . SER B 1 38 ? 7.445 -4.746 5.941 1 87.75 38 SER B N 1
ATOM 1944 C CA . SER B 1 38 ? 8.883 -4.969 6.078 1 87.75 38 SER B CA 1
ATOM 1945 C C . SER B 1 38 ? 9.664 -3.668 5.91 1 87.75 38 SER B C 1
ATOM 1947 O O . SER B 1 38 ? 10.859 -3.611 6.211 1 87.75 38 SER B O 1
ATOM 1949 N N . GLU B 1 39 ? 8.992 -2.695 5.508 1 88.5 39 GLU B N 1
ATOM 1950 C CA . GLU B 1 39 ? 9.617 -1.397 5.277 1 88.5 39 GLU B CA 1
ATOM 1951 C C . GLU B 1 39 ? 10.125 -0.79 6.582 1 88.5 39 GLU B C 1
ATOM 1953 O O . GLU B 1 39 ? 9.43 -0.835 7.602 1 88.5 39 GLU B O 1
ATOM 1958 N N . ASP B 1 40 ? 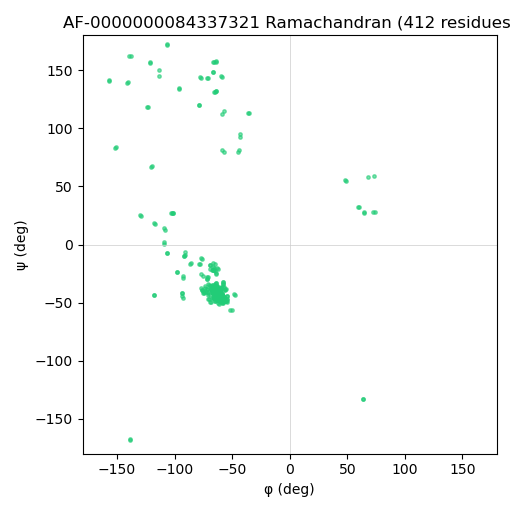11.391 -0.32 6.57 1 90.19 40 ASP B N 1
ATOM 1959 C CA . ASP B 1 40 ? 11.859 0.553 7.645 1 90.19 40 ASP B CA 1
ATOM 1960 C C . ASP B 1 40 ? 11.359 1.982 7.445 1 90.19 40 ASP B C 1
ATOM 1962 O O . ASP B 1 40 ? 11.75 2.654 6.488 1 90.19 40 ASP B O 1
ATOM 1966 N N . PRO B 1 41 ? 10.617 2.514 8.352 1 90.88 41 PRO B N 1
ATOM 1967 C CA . PRO B 1 41 ? 9.93 3.789 8.141 1 90.88 41 PRO B CA 1
ATOM 1968 C C . PRO B 1 41 ? 10.898 4.961 7.98 1 90.88 41 PRO B C 1
ATOM 1970 O O . PRO B 1 41 ? 10.508 6.023 7.488 1 90.88 41 PRO B O 1
ATOM 1973 N N . THR B 1 42 ? 12.133 4.82 8.352 1 93.62 42 THR B N 1
ATOM 1974 C CA . THR B 1 42 ? 13.078 5.93 8.305 1 93.62 42 THR B CA 1
ATOM 1975 C C . THR B 1 42 ? 13.93 5.863 7.043 1 93.62 42 THR B C 1
ATOM 1977 O O . THR B 1 42 ? 14.453 6.883 6.582 1 93.62 42 THR B O 1
ATOM 1980 N N . THR B 1 43 ? 14.078 4.684 6.453 1 93.31 43 THR B N 1
ATOM 1981 C CA . THR B 1 43 ? 15.039 4.535 5.371 1 93.31 43 THR B CA 1
ATOM 1982 C C . THR B 1 43 ? 14.344 4.164 4.066 1 93.31 43 THR B C 1
ATOM 1984 O O . THR B 1 43 ? 14.984 3.688 3.127 1 93.31 43 THR B O 1
ATOM 1987 N N . VAL B 1 44 ? 13.086 4.398 4.035 1 94.69 44 VAL B N 1
ATOM 1988 C CA . VAL B 1 44 ? 12.32 4.09 2.83 1 94.69 44 VAL B CA 1
ATOM 1989 C C . VAL B 1 44 ? 12.805 4.961 1.673 1 94.69 44 VAL B C 1
ATOM 1991 O O . VAL B 1 44 ? 12.992 6.168 1.836 1 94.69 44 VAL B O 1
ATOM 1994 N N . THR B 1 45 ? 13.031 4.324 0.555 1 94.19 45 THR B N 1
ATOM 1995 C CA . THR B 1 45 ? 13.531 5.016 -0.628 1 94.19 45 THR B CA 1
ATOM 1996 C C . THR B 1 45 ? 12.43 5.16 -1.675 1 94.19 45 THR B C 1
ATOM 1998 O O . THR B 1 45 ? 11.359 4.562 -1.546 1 94.19 45 THR B O 1
ATOM 2001 N N . TYR B 1 46 ? 12.797 5.914 -2.66 1 96.06 46 TYR B N 1
ATOM 2002 C CA . TYR B 1 46 ? 11.938 6.109 -3.824 1 96.06 46 TYR B CA 1
ATOM 2003 C C . TYR B 1 46 ? 11.547 4.773 -4.441 1 96.06 46 TYR B C 1
ATOM 2005 O O . TYR B 1 46 ? 10.375 4.551 -4.762 1 96.06 46 TYR B O 1
ATOM 2013 N N . ILE B 1 47 ? 12.438 3.9 -4.586 1 94.56 47 ILE B N 1
ATOM 2014 C CA . ILE B 1 47 ? 12.242 2.629 -5.273 1 94.56 47 ILE B CA 1
ATOM 2015 C C . ILE B 1 47 ? 11.289 1.752 -4.469 1 94.56 47 ILE B C 1
ATOM 2017 O O . ILE B 1 47 ? 10.422 1.077 -5.039 1 94.56 47 ILE B O 1
ATOM 2021 N N . ILE B 1 48 ? 11.406 1.735 -3.152 1 94.25 48 ILE B N 1
ATOM 2022 C CA . ILE B 1 48 ? 10.547 0.938 -2.285 1 94.25 48 ILE B CA 1
ATOM 2023 C C . ILE B 1 48 ? 9.117 1.477 -2.34 1 94.25 48 ILE B C 1
ATOM 2025 O O . ILE B 1 48 ? 8.164 0.705 -2.434 1 94.25 48 ILE B O 1
ATOM 2029 N N . LEU B 1 49 ? 8.977 2.781 -2.324 1 97.62 49 LEU B N 1
ATOM 2030 C CA . LEU B 1 49 ? 7.664 3.41 -2.416 1 97.62 49 LEU B CA 1
ATOM 2031 C C . LEU B 1 49 ? 6.992 3.076 -3.746 1 97.62 49 LEU B C 1
ATOM 2033 O O . LEU B 1 49 ? 5.805 2.754 -3.783 1 97.62 49 LEU B O 1
ATOM 2037 N N . LYS B 1 50 ? 7.77 3.143 -4.816 1 97.69 50 LYS B N 1
ATOM 2038 C CA . LYS B 1 50 ? 7.258 2.803 -6.141 1 97.69 50 LYS B CA 1
ATOM 2039 C C . LYS B 1 50 ? 6.766 1.36 -6.188 1 97.69 50 LYS B C 1
ATOM 2041 O O . LYS B 1 50 ? 5.66 1.092 -6.66 1 97.69 50 LYS B O 1
ATOM 2046 N N . HIS B 1 51 ? 7.586 0.432 -5.707 1 97.25 51 HIS B N 1
ATOM 2047 C CA . HIS B 1 51 ? 7.238 -0.985 -5.703 1 97.25 51 HIS B CA 1
ATOM 2048 C C . HIS B 1 51 ? 5.965 -1.239 -4.902 1 97.25 51 HIS B C 1
ATOM 2050 O O . HIS B 1 51 ? 5.055 -1.922 -5.375 1 97.25 51 HIS B O 1
ATOM 2056 N N . ALA B 1 52 ? 5.906 -0.688 -3.705 1 97.06 52 ALA B N 1
ATOM 2057 C CA . ALA B 1 52 ? 4.727 -0.858 -2.863 1 97.06 52 ALA B CA 1
ATOM 2058 C C . ALA B 1 52 ? 3.479 -0.317 -3.553 1 97.06 52 ALA B C 1
ATOM 2060 O O . ALA B 1 52 ? 2.441 -0.984 -3.588 1 97.06 52 ALA B O 1
ATOM 2061 N N . ALA B 1 53 ? 3.555 0.893 -4.113 1 98.31 53 ALA B N 1
ATOM 2062 C CA . ALA B 1 53 ? 2.424 1.51 -4.805 1 98.31 53 ALA B CA 1
ATOM 2063 C C . ALA B 1 53 ? 1.943 0.636 -5.961 1 98.31 53 ALA B C 1
ATOM 2065 O O . ALA B 1 53 ? 0.739 0.438 -6.137 1 98.31 53 ALA B O 1
ATOM 2066 N N . GLU B 1 54 ? 2.871 0.119 -6.723 1 98.62 54 GLU B N 1
ATOM 2067 C CA . GLU B 1 54 ? 2.518 -0.676 -7.895 1 98.62 54 GLU B CA 1
ATOM 2068 C C . GLU B 1 54 ? 1.883 -2.004 -7.492 1 98.62 54 GLU B C 1
ATOM 2070 O O . GLU B 1 54 ? 0.926 -2.457 -8.125 1 98.62 54 GLU B O 1
ATOM 2075 N N . GLU B 1 55 ? 2.344 -2.676 -6.426 1 98.38 55 GLU B N 1
ATOM 2076 C CA . GLU B 1 55 ? 1.748 -3.936 -5.992 1 98.38 55 GLU B CA 1
ATOM 2077 C C . GLU B 1 55 ? 0.321 -3.729 -5.492 1 98.38 55 GLU B C 1
ATOM 2079 O O . GLU B 1 55 ? -0.556 -4.559 -5.742 1 98.38 55 GLU B O 1
ATOM 2084 N N . HIS B 1 56 ? 0.142 -2.686 -4.77 1 98.56 56 HIS B N 1
ATOM 2085 C CA . HIS B 1 56 ? -1.222 -2.398 -4.344 1 98.56 56 HIS B CA 1
ATOM 2086 C C . HIS B 1 56 ? -2.115 -2.064 -5.531 1 98.56 56 HIS B C 1
ATOM 2088 O O . HIS B 1 56 ? -3.285 -2.453 -5.566 1 98.56 56 HIS B O 1
ATOM 2094 N N . ARG B 1 57 ? -1.586 -1.331 -6.461 1 98.62 57 ARG B N 1
ATOM 2095 C CA . ARG B 1 57 ? -2.352 -1.02 -7.664 1 98.62 57 ARG B CA 1
ATOM 2096 C C . ARG B 1 57 ? -2.684 -2.287 -8.445 1 98.62 57 ARG B C 1
ATOM 2098 O O . ARG B 1 57 ? -3.768 -2.4 -9.023 1 98.62 57 ARG B O 1
ATOM 2105 N N . HIS B 1 58 ? -1.68 -3.283 -8.531 1 98.88 58 HIS B N 1
ATOM 2106 C CA . HIS B 1 58 ? -1.964 -4.559 -9.172 1 98.88 58 HIS B CA 1
ATOM 2107 C C . HIS B 1 58 ? -3.154 -5.254 -8.523 1 98.88 58 HIS B C 1
ATOM 2109 O O . HIS B 1 58 ? -4.062 -5.723 -9.219 1 98.88 58 HIS B O 1
ATOM 2115 N N . ALA B 1 59 ? -3.152 -5.328 -7.223 1 98.75 59 ALA B N 1
ATOM 2116 C CA . ALA B 1 59 ? -4.246 -5.957 -6.488 1 98.75 59 ALA B CA 1
ATOM 2117 C C . ALA B 1 59 ? -5.582 -5.293 -6.82 1 98.75 59 ALA B C 1
ATOM 2119 O O . ALA B 1 59 ? -6.559 -5.977 -7.133 1 98.75 59 ALA B O 1
ATOM 2120 N N . PHE B 1 60 ? -5.609 -3.98 -6.82 1 98.75 60 PHE B N 1
ATOM 2121 C CA . PHE B 1 60 ? -6.816 -3.219 -7.121 1 98.75 60 PHE B CA 1
ATOM 2122 C C . PHE B 1 60 ? -7.25 -3.441 -8.562 1 98.75 60 PHE B C 1
ATOM 2124 O O . PHE B 1 60 ? -8.438 -3.654 -8.836 1 98.75 60 PHE B O 1
ATOM 2131 N N . TYR B 1 61 ? -6.301 -3.369 -9.438 1 98.81 61 TYR B N 1
ATOM 2132 C CA . TYR B 1 61 ? -6.566 -3.518 -10.867 1 98.81 61 TYR B CA 1
ATOM 2133 C C . TYR B 1 61 ? -7.195 -4.875 -11.164 1 98.81 61 TYR B C 1
ATOM 2135 O O . TYR B 1 61 ? -8.195 -4.957 -11.883 1 98.81 61 TYR B O 1
ATOM 2143 N N . LEU B 1 62 ? -6.609 -5.941 -10.602 1 98.81 62 LEU B N 1
ATOM 2144 C CA . LEU B 1 62 ? -7.125 -7.289 -10.836 1 98.81 62 LEU B CA 1
ATOM 2145 C C . LEU B 1 62 ? -8.523 -7.441 -10.258 1 98.81 62 LEU B C 1
ATOM 2147 O O . LEU B 1 62 ? -9.398 -8.062 -10.875 1 98.81 62 LEU B O 1
ATOM 2151 N N . LYS B 1 63 ? -8.75 -6.875 -9.102 1 98.62 63 LYS B N 1
ATOM 2152 C CA . LYS B 1 63 ? -10.094 -6.855 -8.523 1 98.62 63 LYS B CA 1
ATOM 2153 C C . LYS B 1 63 ? -11.078 -6.148 -9.453 1 98.62 63 LYS B C 1
ATOM 2155 O O . LYS B 1 63 ? -12.188 -6.637 -9.68 1 98.62 63 LYS B O 1
ATOM 2160 N N . LYS B 1 64 ? -10.656 -5.07 -9.984 1 98.06 64 LYS B N 1
ATOM 2161 C CA . LYS B 1 64 ? -11.5 -4.277 -10.875 1 98.06 64 LYS B CA 1
ATOM 2162 C C . LYS B 1 64 ? -11.836 -5.051 -12.148 1 98.06 64 LYS B C 1
ATOM 2164 O O . LYS B 1 64 ? -12.93 -4.906 -12.695 1 98.06 64 LYS B O 1
ATOM 2169 N N . GLN B 1 65 ? -10.938 -5.887 -12.633 1 98.5 65 GLN B N 1
ATOM 2170 C CA . GLN B 1 65 ? -11.125 -6.637 -13.867 1 98.5 65 GLN B CA 1
ATOM 2171 C C . GLN B 1 65 ? -12.273 -7.633 -13.742 1 98.5 65 GLN B C 1
ATOM 2173 O O . GLN B 1 65 ? -12.828 -8.086 -14.742 1 98.5 65 GLN B O 1
ATOM 2178 N N . ILE B 1 66 ? -12.625 -8.031 -12.484 1 98.44 66 ILE B N 1
ATOM 2179 C CA . ILE B 1 66 ? -13.711 -8.977 -12.266 1 98.44 66 ILE B CA 1
ATOM 2180 C C . ILE B 1 66 ? -15 -8.43 -12.867 1 98.44 66 ILE B C 1
ATOM 2182 O O . ILE B 1 66 ? -15.82 -9.195 -13.391 1 98.44 66 ILE B O 1
ATOM 2186 N N . GLU B 1 67 ? -15.18 -7.102 -12.859 1 97.25 67 GLU B N 1
ATOM 2187 C CA . GLU B 1 67 ? -16.375 -6.465 -13.398 1 97.25 67 GLU B CA 1
ATOM 2188 C C . GLU B 1 67 ? -16.516 -6.734 -14.898 1 97.25 67 GLU B C 1
ATOM 2190 O O . GLU B 1 67 ? -17.609 -6.699 -15.438 1 97.25 67 GLU B O 1
ATOM 2195 N N . ARG B 1 68 ? -15.43 -7.086 -15.555 1 96.94 68 ARG B N 1
ATOM 2196 C CA . ARG B 1 68 ? -15.414 -7.305 -17 1 96.94 68 ARG B CA 1
ATOM 2197 C C . ARG B 1 68 ? -15.836 -8.727 -17.344 1 96.94 68 ARG B C 1
ATOM 2199 O O . ARG B 1 68 ? -16.156 -9.023 -18.484 1 96.94 68 ARG B O 1
ATOM 2206 N N . VAL B 1 69 ? -15.828 -9.602 -16.391 1 97.56 69 VAL B N 1
ATOM 2207 C CA . VAL B 1 69 ? -16.094 -11 -16.703 1 97.56 69 VAL B CA 1
ATOM 2208 C C . VAL B 1 69 ? -17.344 -11.469 -15.984 1 97.56 69 VAL B C 1
ATOM 2210 O O . VAL B 1 69 ? -18.156 -12.203 -16.547 1 97.56 69 VAL B O 1
ATOM 2213 N N . ALA B 1 70 ? -17.516 -11.133 -14.727 1 95.69 70 ALA B N 1
ATOM 2214 C CA . ALA B 1 70 ? -18.656 -11.523 -13.906 1 95.69 70 ALA B CA 1
ATOM 2215 C C . ALA B 1 70 ? -18.938 -10.484 -12.828 1 95.69 70 ALA B C 1
ATOM 2217 O O . ALA B 1 70 ? -18.594 -10.68 -11.664 1 95.69 70 ALA B O 1
ATOM 2218 N N . ALA B 1 71 ? -19.641 -9.484 -13.172 1 91.75 71 ALA B N 1
ATOM 2219 C CA . ALA B 1 71 ? -19.906 -8.359 -12.281 1 91.75 71 ALA B CA 1
ATOM 2220 C C . ALA B 1 71 ? -20.609 -8.812 -11.008 1 91.75 71 ALA B C 1
ATOM 2222 O O . ALA B 1 71 ? -21.484 -9.672 -11.055 1 91.75 71 ALA B O 1
ATOM 2223 N N . ASP B 1 72 ? -20.266 -8.164 -9.914 1 91.5 72 ASP B N 1
ATOM 2224 C CA . ASP B 1 72 ? -20.922 -8.336 -8.625 1 91.5 72 ASP B CA 1
ATOM 2225 C C . ASP B 1 72 ? -20.719 -9.75 -8.086 1 91.5 72 ASP B C 1
ATOM 2227 O O . ASP B 1 72 ? -21.641 -10.328 -7.492 1 91.5 72 ASP B O 1
ATOM 2231 N N . THR B 1 73 ? -19.547 -10.273 -8.57 1 95.44 73 THR B N 1
ATOM 2232 C CA . THR B 1 73 ? -19.125 -11.547 -8 1 95.44 73 THR B CA 1
ATOM 2233 C C . THR B 1 73 ? -17.844 -11.375 -7.203 1 95.44 73 THR B C 1
ATOM 2235 O O . THR B 1 73 ? -17.219 -10.305 -7.23 1 95.44 73 THR B O 1
ATOM 2238 N N . CYS B 1 74 ? -17.578 -12.125 -6.195 1 97.88 74 CYS B N 1
ATOM 2239 C CA . CYS B 1 74 ? -16.375 -12.219 -5.387 1 97.88 74 CYS B CA 1
ATOM 2240 C C . CYS B 1 74 ? -16.156 -10.945 -4.57 1 97.88 74 CYS B C 1
ATOM 2242 O O . CYS B 1 74 ? -15.164 -10.25 -4.75 1 97.88 74 CYS B O 1
ATOM 2244 N N . PRO B 1 75 ? -17 -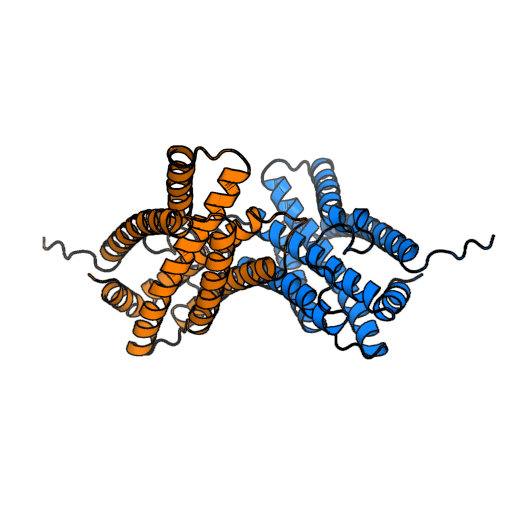10.5 -3.74 1 97.75 75 PRO B N 1
ATOM 2245 C CA . PRO B 1 75 ? -16.969 -9.219 -3.023 1 97.75 75 PRO B CA 1
ATOM 2246 C C . PRO B 1 75 ? -15.781 -9.109 -2.066 1 97.75 75 PRO B C 1
ATOM 2248 O O . PRO B 1 75 ? -15.367 -8.008 -1.716 1 97.75 75 PRO B O 1
ATOM 2251 N N . THR B 1 76 ? -15.266 -10.25 -1.614 1 98.06 76 THR B N 1
ATOM 2252 C CA . THR B 1 76 ? -1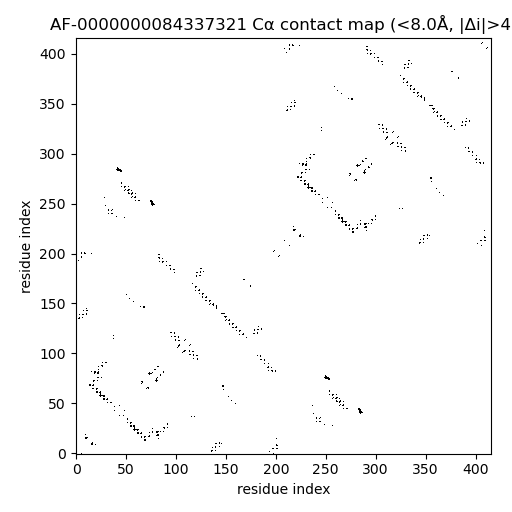4.148 -10.289 -0.679 1 98.06 76 THR B CA 1
ATOM 2253 C C . THR B 1 76 ? -13.164 -11.383 -1.063 1 98.06 76 THR B C 1
ATOM 2255 O O . THR B 1 76 ? -13.266 -11.969 -2.145 1 98.06 76 THR B O 1
ATOM 2258 N N . TYR B 1 77 ? -12.242 -11.656 -0.123 1 98.06 77 TYR B N 1
ATOM 2259 C CA . TYR B 1 77 ? -11.289 -12.734 -0.322 1 98.06 77 TYR B CA 1
ATOM 2260 C C . TYR B 1 77 ? -11.695 -13.977 0.466 1 98.06 77 TYR B C 1
ATOM 2262 O O . TYR B 1 77 ? -10.844 -14.758 0.899 1 98.06 77 TYR B O 1
ATOM 2270 N N . ALA B 1 78 ? -12.984 -14.109 0.707 1 97.38 78 ALA B N 1
ATOM 2271 C CA . ALA B 1 78 ? -13.469 -15.32 1.369 1 97.38 78 ALA B CA 1
ATOM 2272 C C . ALA B 1 78 ? -13.219 -16.547 0.507 1 97.38 78 ALA B C 1
ATOM 2274 O O . ALA B 1 78 ? -13.125 -16.453 -0.718 1 97.38 78 ALA B O 1
ATOM 2275 N N . VAL B 1 79 ? -13.172 -17.703 1.112 1 97.06 79 VAL B N 1
ATOM 2276 C CA . VAL B 1 79 ? -12.766 -18.969 0.502 1 97.06 79 VAL B CA 1
ATOM 2277 C C . VAL B 1 79 ? -13.664 -19.266 -0.697 1 97.06 79 VAL B C 1
ATOM 2279 O O . VAL B 1 79 ? -13.195 -19.797 -1.712 1 97.06 79 VAL B O 1
ATOM 2282 N N . ASP B 1 80 ? -14.891 -18.906 -0.649 1 97.31 80 ASP B N 1
ATOM 2283 C CA . ASP B 1 80 ? -15.859 -19.234 -1.687 1 97.31 80 ASP B CA 1
ATOM 2284 C C . ASP B 1 80 ? -15.57 -18.484 -2.977 1 97.31 80 ASP B C 1
ATOM 2286 O O . ASP B 1 80 ? -16.047 -18.859 -4.047 1 97.31 80 ASP B O 1
ATOM 2290 N N . TYR B 1 81 ? -14.781 -17.438 -2.873 1 98.44 81 TYR B N 1
ATOM 2291 C CA . TYR B 1 81 ? -14.578 -16.547 -4.016 1 98.44 81 TYR B CA 1
ATOM 2292 C C . TYR B 1 81 ? -13.172 -16.719 -4.59 1 98.44 81 TYR B C 1
ATOM 2294 O O . TYR B 1 81 ? -12.711 -15.867 -5.363 1 98.44 81 TYR B O 1
ATOM 2302 N N . LEU B 1 82 ? -12.484 -17.781 -4.172 1 98.62 82 LEU B N 1
ATOM 2303 C CA . LEU B 1 82 ? -11.117 -18.016 -4.609 1 98.62 82 LEU B CA 1
ATOM 2304 C C . LEU B 1 82 ? -10.992 -19.359 -5.32 1 98.62 82 LEU B C 1
ATOM 2306 O O . LEU B 1 82 ? -11.844 -20.234 -5.148 1 98.62 82 LEU B O 1
ATOM 2310 N N . LEU B 1 83 ? -10 -19.453 -6.121 1 98.44 83 LEU B N 1
ATOM 2311 C CA . LEU B 1 83 ? -9.609 -20.75 -6.648 1 98.44 83 LEU B CA 1
ATOM 2312 C C . LEU B 1 83 ? -8.477 -21.359 -5.82 1 98.44 83 LEU B C 1
ATOM 2314 O O . LEU B 1 83 ? -7.535 -20.656 -5.445 1 98.44 83 LEU B O 1
ATOM 2318 N N . ALA B 1 84 ? -8.664 -22.688 -5.496 1 97.5 84 ALA B N 1
ATOM 2319 C CA . ALA B 1 84 ? -7.711 -23.406 -4.656 1 97.5 84 ALA B CA 1
ATOM 2320 C C . ALA B 1 84 ? -7.383 -22.609 -3.398 1 97.5 84 ALA B C 1
ATOM 2322 O O . ALA B 1 84 ? -6.211 -22.344 -3.109 1 97.5 84 ALA B O 1
ATOM 2323 N N . PRO B 1 85 ? -8.383 -22.219 -2.635 1 97.38 85 PRO B N 1
ATOM 2324 C CA . PRO B 1 85 ? -8.227 -21.25 -1.559 1 97.38 85 PRO B CA 1
ATOM 2325 C C . PRO B 1 85 ? -7.16 -21.656 -0.54 1 97.38 85 PRO B C 1
ATOM 2327 O O . PRO B 1 85 ? -6.398 -20.797 -0.068 1 97.38 85 PRO B O 1
ATOM 2330 N N . SER B 1 86 ? -7.031 -22.891 -0.193 1 94.56 86 SER B N 1
ATOM 2331 C CA . SER B 1 86 ? -6.059 -23.312 0.81 1 94.56 86 SER B CA 1
ATOM 2332 C C . SER B 1 86 ? -4.629 -23.078 0.331 1 94.56 86 SER B C 1
ATOM 2334 O O . SER B 1 86 ? -3.791 -22.578 1.086 1 94.56 86 SER B O 1
ATOM 2336 N N . SER B 1 87 ? -4.367 -23.469 -0.909 1 95.56 87 SER B N 1
ATOM 2337 C CA . SER B 1 87 ? -3.033 -23.281 -1.474 1 95.56 87 SER B CA 1
ATOM 2338 C C . SER B 1 87 ? -2.773 -21.812 -1.803 1 95.56 87 SER B C 1
ATOM 2340 O O . SER B 1 87 ? -1.659 -21.312 -1.615 1 95.56 87 SER B O 1
ATOM 2342 N N . SER B 1 88 ? -3.793 -21.109 -2.252 1 97 88 SER B N 1
ATOM 2343 C CA . SER B 1 88 ? -3.641 -19.719 -2.68 1 97 88 SER B CA 1
ATOM 2344 C C . SER B 1 88 ? -3.391 -18.797 -1.489 1 97 88 SER B C 1
ATOM 2346 O O . SER B 1 88 ? -2.508 -17.938 -1.536 1 97 88 SER B O 1
ATOM 2348 N N . LYS B 1 89 ? -4.105 -18.969 -0.406 1 95.5 89 LYS B N 1
ATOM 2349 C CA . LYS B 1 89 ? -4.031 -18.094 0.759 1 95.5 89 LYS B CA 1
ATOM 2350 C C . LYS B 1 89 ? -2.721 -18.281 1.514 1 95.5 89 LYS B C 1
ATOM 2352 O O . LYS B 1 89 ? -2.193 -17.344 2.109 1 95.5 89 LYS B O 1
ATOM 2357 N N . TYR B 1 90 ? -2.176 -19.484 1.409 1 93.75 90 TYR B N 1
ATOM 2358 C CA . TYR B 1 90 ? -1.016 -19.766 2.25 1 93.75 90 TYR B CA 1
ATOM 2359 C C . TYR B 1 90 ? 0.257 -19.844 1.415 1 93.75 90 TYR B C 1
ATOM 2361 O O . TYR B 1 90 ? 1.334 -20.125 1.939 1 93.75 90 TYR B O 1
ATOM 2369 N N . TYR B 1 91 ? 0.13 -19.625 0.193 1 96.31 91 TYR B N 1
ATOM 2370 C CA . TYR B 1 91 ? 1.238 -19.719 -0.751 1 96.31 91 TYR B CA 1
ATOM 2371 C C . TYR B 1 91 ? 2.432 -18.891 -0.275 1 96.31 91 TYR B C 1
ATOM 2373 O O . TYR B 1 91 ? 3.529 -19.422 -0.102 1 96.31 91 TYR B O 1
ATOM 2381 N N . LEU B 1 92 ? 2.246 -17.594 -0.026 1 95.44 92 LEU B N 1
ATOM 2382 C CA . LEU B 1 92 ? 3.33 -16.672 0.308 1 95.44 92 LEU B CA 1
ATOM 2383 C C . LEU B 1 92 ? 3.85 -16.938 1.717 1 95.44 92 LEU B C 1
ATOM 2385 O O . LEU B 1 92 ? 5.051 -16.828 1.97 1 95.44 92 LEU B O 1
ATOM 2389 N N . ASN B 1 93 ? 2.988 -17.234 2.592 1 94.81 93 ASN B N 1
ATOM 2390 C CA . ASN B 1 93 ? 3.406 -17.562 3.947 1 94.81 93 ASN B CA 1
ATOM 2391 C C . ASN B 1 93 ? 4.297 -18.812 3.969 1 94.81 93 ASN B C 1
ATOM 2393 O O . ASN B 1 93 ? 5.301 -18.844 4.684 1 94.81 93 ASN B O 1
ATOM 2397 N N . GLN B 1 94 ? 3.875 -19.812 3.246 1 97.31 94 GLN B N 1
ATOM 2398 C CA . GLN B 1 94 ? 4.676 -21.031 3.162 1 97.31 94 GLN B CA 1
ATOM 2399 C C . GLN B 1 94 ? 6.043 -20.75 2.545 1 97.31 94 GLN B C 1
ATOM 2401 O O . GLN B 1 94 ? 7.055 -21.312 2.98 1 97.31 94 GLN B O 1
ATOM 2406 N N . LEU B 1 95 ? 6.043 -19.953 1.55 1 98.31 95 LEU B N 1
ATOM 2407 C CA . LEU B 1 95 ? 7.305 -19.547 0.943 1 98.31 95 LEU B CA 1
ATOM 2408 C C . LEU B 1 95 ? 8.203 -18.859 1.966 1 98.31 95 LEU B C 1
ATOM 2410 O O . LEU B 1 95 ? 9.391 -19.172 2.064 1 98.31 95 LEU B O 1
ATOM 2414 N N . ASP B 1 96 ? 7.648 -17.969 2.756 1 97.31 96 ASP B N 1
ATOM 2415 C CA . ASP B 1 96 ? 8.383 -17.25 3.795 1 97.31 96 ASP B CA 1
ATOM 2416 C C . ASP B 1 96 ? 9.008 -18.219 4.793 1 97.31 96 ASP B C 1
ATOM 2418 O O . ASP B 1 96 ? 10.203 -18.109 5.098 1 97.31 96 ASP B O 1
ATOM 2422 N N . VAL B 1 97 ? 8.211 -19.109 5.242 1 97.62 97 VAL B N 1
ATOM 2423 C CA . VAL B 1 97 ? 8.664 -20.062 6.254 1 97.62 97 VAL B CA 1
ATOM 2424 C C . VAL B 1 97 ? 9.805 -20.906 5.688 1 97.62 97 VAL B C 1
ATOM 2426 O O . VAL B 1 97 ? 10.828 -21.094 6.352 1 97.62 97 VAL B O 1
ATOM 2429 N N . SER B 1 98 ? 9.625 -21.391 4.512 1 98.44 98 SER B N 1
ATOM 2430 C CA . SER B 1 98 ? 10.609 -22.281 3.902 1 98.44 98 SER B CA 1
ATOM 2431 C C . SER B 1 98 ? 11.914 -21.547 3.625 1 98.44 98 SER B C 1
ATOM 2433 O O . SER B 1 98 ? 13 -22.078 3.865 1 98.44 98 SER B O 1
ATOM 2435 N N . VAL B 1 99 ? 11.844 -20.344 3.107 1 98.56 99 VAL B N 1
ATOM 2436 C CA . VAL B 1 99 ? 13.047 -19.562 2.824 1 98.56 99 VAL B CA 1
ATOM 2437 C C . VAL B 1 99 ? 13.742 -19.203 4.133 1 98.56 99 VAL B C 1
ATOM 2439 O O . VAL B 1 99 ? 14.977 -19.25 4.223 1 98.56 99 VAL B O 1
ATOM 2442 N N . CYS B 1 100 ? 12.984 -18.828 5.156 1 98.19 100 CYS B N 1
ATOM 2443 C CA . CYS B 1 100 ? 13.57 -18.516 6.457 1 98.19 100 CYS B CA 1
ATOM 2444 C C . CYS B 1 100 ? 14.32 -19.734 7.012 1 98.19 100 CYS B C 1
ATOM 2446 O O . CYS B 1 100 ? 15.406 -19.594 7.566 1 98.19 100 CYS B O 1
ATOM 2448 N N . ARG B 1 101 ? 13.711 -20.875 6.875 1 98.19 101 ARG B N 1
ATOM 2449 C CA . ARG B 1 101 ? 14.367 -22.109 7.324 1 98.19 101 ARG B CA 1
ATOM 2450 C C . ARG B 1 101 ? 15.695 -22.312 6.609 1 98.19 101 ARG B C 1
ATOM 2452 O O . ARG B 1 101 ? 16.703 -22.641 7.242 1 98.19 101 ARG B O 1
ATOM 2459 N N . TYR B 1 102 ? 15.711 -22.156 5.371 1 98.25 102 TYR B N 1
ATOM 2460 C CA . TYR B 1 102 ? 16.938 -22.266 4.59 1 98.25 102 TYR B CA 1
ATOM 2461 C C . TYR B 1 102 ? 17.984 -21.281 5.105 1 98.25 102 TYR B C 1
ATOM 2463 O O . TYR B 1 102 ? 19.141 -21.672 5.316 1 98.25 102 TYR B O 1
ATOM 2471 N N . LEU B 1 103 ? 17.578 -20 5.332 1 98.19 103 LEU B N 1
ATOM 2472 C CA . LEU B 1 103 ? 18.5 -18.938 5.746 1 98.19 103 LEU B CA 1
ATOM 2473 C C . LEU B 1 103 ? 19.062 -19.219 7.137 1 98.19 103 LEU B C 1
ATOM 2475 O O . LEU B 1 103 ? 20.25 -19 7.391 1 98.19 103 LEU B O 1
ATOM 2479 N N . LYS B 1 104 ? 18.203 -19.719 7.973 1 98 104 LYS B N 1
ATOM 2480 C CA . LYS B 1 104 ? 18.625 -20.062 9.328 1 98 104 LYS B CA 1
ATOM 2481 C C . LYS B 1 104 ? 19.609 -21.234 9.312 1 98 104 LYS B C 1
ATOM 2483 O O . LYS B 1 104 ? 20.641 -21.188 9.977 1 98 104 LYS B O 1
ATOM 2488 N N . ASN B 1 105 ? 19.281 -22.188 8.594 1 97.5 105 ASN B N 1
ATOM 2489 C CA . ASN B 1 105 ? 20.047 -23.422 8.617 1 97.5 105 ASN B CA 1
ATOM 2490 C C . ASN B 1 105 ? 21.359 -23.281 7.848 1 97.5 105 ASN B C 1
ATOM 2492 O O . ASN B 1 105 ? 22.391 -23.828 8.258 1 97.5 105 ASN B O 1
ATOM 2496 N N . THR B 1 106 ? 21.344 -22.609 6.762 1 95.88 106 THR B N 1
ATOM 2497 C CA . THR B 1 106 ? 22.5 -22.562 5.859 1 95.88 106 THR B CA 1
ATOM 2498 C C . THR B 1 106 ? 23.375 -21.359 6.168 1 95.88 106 THR B C 1
ATOM 2500 O O . THR B 1 106 ? 24.609 -21.469 6.176 1 95.88 106 THR B O 1
ATOM 2503 N N . LEU B 1 107 ? 22.781 -20.203 6.438 1 95.5 107 LEU B N 1
ATOM 2504 C CA . LEU B 1 107 ? 23.547 -18.984 6.621 1 95.5 107 LEU B CA 1
ATOM 2505 C C . LEU B 1 107 ? 23.594 -18.578 8.086 1 95.5 107 LEU B C 1
ATOM 2507 O O . LEU B 1 107 ? 24.281 -17.625 8.453 1 95.5 107 LEU B O 1
ATOM 2511 N N . LYS B 1 108 ? 22.844 -19.25 8.945 1 97.31 108 LYS B N 1
ATOM 2512 C CA . LYS B 1 108 ? 22.812 -19.031 10.391 1 97.31 108 LYS B CA 1
ATOM 2513 C C . LYS B 1 108 ? 22.391 -17.609 10.719 1 97.31 108 LYS B C 1
ATOM 2515 O O . LYS B 1 108 ? 22.938 -16.984 11.641 1 97.31 108 LYS B O 1
ATOM 2520 N N . LEU B 1 109 ? 21.5 -17.062 9.805 1 96.56 109 LEU B N 1
ATOM 2521 C CA . LEU B 1 109 ? 21.016 -15.711 10.031 1 96.56 109 LEU B CA 1
ATOM 2522 C C . LEU B 1 109 ? 19.938 -15.688 11.117 1 96.56 109 LEU B C 1
ATOM 2524 O O . LEU B 1 109 ? 19.188 -16.656 11.266 1 96.56 109 LEU B O 1
ATOM 2528 N N . VAL B 1 110 ? 19.922 -14.633 11.953 1 95.06 110 VAL B N 1
ATOM 2529 C CA . VAL B 1 110 ? 18.922 -14.445 12.992 1 95.06 110 VAL B CA 1
ATOM 2530 C C . VAL B 1 110 ? 18.484 -12.977 13.039 1 95.06 110 VAL B C 1
ATOM 2532 O O . VAL B 1 110 ? 19.141 -12.117 12.453 1 95.06 110 VAL B O 1
ATOM 2535 N N . GLY B 1 111 ? 17.359 -12.734 13.648 1 93.12 111 GLY B N 1
ATOM 2536 C CA . GLY B 1 111 ? 16.922 -11.375 13.922 1 93.12 111 GLY B CA 1
ATOM 2537 C C . GLY B 1 111 ? 16.672 -10.562 12.672 1 93.12 111 GLY B C 1
ATOM 2538 O O . GLY B 1 111 ? 16 -11.016 11.75 1 93.12 111 GLY B O 1
ATOM 2539 N N . ALA B 1 112 ? 17.172 -9.383 12.625 1 89.44 112 ALA B N 1
ATOM 2540 C CA . ALA B 1 112 ? 16.922 -8.414 11.562 1 89.44 112 ALA B CA 1
ATOM 2541 C C . ALA B 1 112 ? 17.578 -8.859 10.25 1 89.44 112 ALA B C 1
ATOM 2543 O O . ALA B 1 112 ? 17 -8.664 9.172 1 89.44 112 ALA B O 1
ATOM 2544 N N . GLU B 1 113 ? 18.703 -9.469 10.383 1 93.06 113 GLU B N 1
ATOM 2545 C CA . GLU B 1 113 ? 19.391 -9.945 9.188 1 93.06 113 GLU B CA 1
ATOM 2546 C C . GLU B 1 113 ? 18.609 -11.062 8.508 1 93.06 113 GLU B C 1
ATOM 2548 O O . GLU B 1 113 ? 18.547 -11.125 7.281 1 93.06 113 GLU B O 1
ATOM 2553 N N . LEU B 1 114 ? 18.016 -11.938 9.297 1 96.25 114 LEU B N 1
ATOM 2554 C CA . LEU B 1 114 ? 17.188 -13.008 8.773 1 96.25 114 LEU B CA 1
ATOM 2555 C C . LEU B 1 114 ? 15.961 -12.445 8.062 1 96.25 114 LEU B C 1
ATOM 2557 O O . LEU B 1 114 ? 15.641 -12.859 6.941 1 96.25 114 LEU B O 1
ATOM 2561 N N . ARG B 1 115 ? 15.328 -11.469 8.664 1 92.75 115 ARG B N 1
ATOM 2562 C CA . ARG B 1 115 ? 14.117 -10.883 8.102 1 92.75 115 ARG B CA 1
ATOM 2563 C C . ARG B 1 115 ? 14.406 -10.18 6.777 1 92.75 115 ARG B C 1
ATOM 2565 O O . ARG B 1 115 ? 13.648 -10.305 5.816 1 92.75 115 ARG B O 1
ATOM 2572 N N . PHE B 1 116 ? 15.523 -9.547 6.785 1 92.12 116 PHE B N 1
ATOM 2573 C CA . PHE B 1 116 ? 15.883 -8.805 5.582 1 92.12 116 PHE B CA 1
ATOM 2574 C C . PHE B 1 116 ? 16.234 -9.758 4.445 1 92.12 116 PHE B C 1
ATOM 2576 O O . PHE B 1 116 ? 15.773 -9.578 3.314 1 92.12 116 PHE B O 1
ATOM 2583 N N . ALA B 1 117 ? 17.016 -10.703 4.738 1 95.88 117 ALA B N 1
ATOM 2584 C CA . ALA B 1 117 ? 17.391 -11.688 3.734 1 95.88 117 ALA B CA 1
ATOM 2585 C C . ALA B 1 117 ? 16.172 -12.445 3.211 1 95.88 117 ALA B C 1
ATOM 2587 O O . ALA B 1 117 ? 16.062 -12.695 2.01 1 95.88 117 ALA B O 1
ATOM 2588 N N . ALA B 1 118 ? 15.328 -12.805 4.09 1 96.44 118 ALA B N 1
ATOM 2589 C CA . ALA B 1 118 ? 14.102 -13.492 3.699 1 96.44 118 ALA B CA 1
ATOM 2590 C C . ALA B 1 118 ? 13.258 -12.617 2.779 1 96.44 118 ALA B C 1
ATOM 2592 O O . ALA B 1 118 ? 12.75 -13.094 1.758 1 96.44 118 ALA B O 1
ATOM 2593 N N . TYR B 1 119 ? 13.141 -11.414 3.121 1 94.19 119 TYR B N 1
ATOM 2594 C CA . TYR B 1 119 ? 12.391 -10.469 2.297 1 94.19 119 TYR B CA 1
ATOM 2595 C C . TYR B 1 119 ? 12.953 -10.422 0.88 1 94.19 119 TYR B C 1
ATOM 2597 O O . TYR B 1 119 ? 12.203 -10.484 -0.094 1 94.19 119 TYR B O 1
ATOM 2605 N N . LEU B 1 120 ? 14.25 -10.289 0.795 1 96.19 120 LEU B N 1
ATOM 2606 C CA . LEU B 1 120 ? 14.891 -10.164 -0.509 1 96.19 120 LEU B CA 1
ATOM 2607 C C . LEU B 1 120 ? 14.664 -11.422 -1.348 1 96.19 120 LEU B C 1
ATOM 2609 O O . LEU B 1 120 ? 14.242 -11.328 -2.504 1 96.19 120 LEU B O 1
ATOM 2613 N N . LEU B 1 121 ? 14.867 -12.547 -0.764 1 97.94 121 LEU B N 1
ATOM 2614 C CA . LEU B 1 121 ? 14.82 -13.797 -1.511 1 97.94 121 LEU B CA 1
ATOM 2615 C C . LEU B 1 121 ? 13.383 -14.172 -1.851 1 97.94 121 LEU B C 1
ATOM 2617 O O . LEU B 1 121 ? 13.102 -14.625 -2.961 1 97.94 121 LEU B O 1
ATOM 2621 N N . VAL B 1 122 ? 12.484 -13.984 -0.944 1 97.88 122 VAL B N 1
ATOM 2622 C CA . VAL B 1 122 ? 11.078 -14.289 -1.172 1 97.88 122 VAL B CA 1
ATOM 2623 C C . VAL B 1 122 ? 10.516 -13.367 -2.256 1 97.88 122 VAL B C 1
ATOM 2625 O O . VAL B 1 122 ? 9.875 -13.828 -3.201 1 97.88 122 VAL B O 1
ATOM 2628 N N . THR B 1 123 ? 10.781 -12.07 -2.105 1 96.88 123 THR B N 1
ATOM 2629 C CA . THR B 1 123 ? 10.305 -11.117 -3.098 1 96.88 123 THR B CA 1
ATOM 2630 C C . THR B 1 123 ? 10.859 -11.445 -4.48 1 96.88 123 THR B C 1
ATOM 2632 O O . THR B 1 123 ? 10.133 -11.438 -5.469 1 96.88 123 THR B O 1
ATOM 2635 N N . TYR B 1 124 ? 12.133 -11.781 -4.531 1 98.12 124 TYR B N 1
ATOM 2636 C CA . TYR B 1 124 ? 12.75 -12.164 -5.797 1 98.12 124 TYR B CA 1
ATOM 2637 C C . TYR B 1 124 ? 12.031 -13.359 -6.414 1 98.12 124 TYR B C 1
ATOM 2639 O O . TYR B 1 124 ? 11.672 -13.336 -7.594 1 98.12 124 TYR B O 1
ATOM 2647 N N . ALA B 1 125 ? 11.844 -14.383 -5.621 1 98.44 125 ALA B N 1
ATOM 2648 C CA . ALA B 1 125 ? 11.219 -15.609 -6.125 1 98.44 125 ALA B CA 1
ATOM 2649 C C . ALA B 1 125 ? 9.805 -15.328 -6.641 1 98.44 125 ALA B C 1
ATOM 2651 O O . ALA B 1 125 ? 9.398 -15.875 -7.664 1 98.44 125 ALA B O 1
ATOM 2652 N N . ILE B 1 126 ? 9.102 -14.508 -5.934 1 97.94 126 ILE B N 1
ATOM 2653 C CA . ILE B 1 126 ? 7.742 -14.141 -6.32 1 97.94 126 ILE B CA 1
ATOM 2654 C C . ILE B 1 126 ? 7.77 -13.359 -7.633 1 97.94 126 ILE B C 1
ATOM 2656 O O . ILE B 1 126 ? 6.945 -13.594 -8.516 1 97.94 126 ILE B O 1
ATOM 2660 N N . GLU B 1 127 ? 8.727 -12.445 -7.785 1 97.94 127 GLU B N 1
ATOM 2661 C CA . GLU B 1 127 ? 8.836 -11.672 -9.016 1 97.94 127 GLU B CA 1
ATOM 2662 C C . GLU B 1 127 ? 9.195 -12.57 -10.195 1 97.94 127 GLU B C 1
ATOM 2664 O O . GLU B 1 127 ? 8.734 -12.352 -11.32 1 97.94 127 GLU B O 1
ATOM 2669 N N . VAL B 1 128 ? 10.055 -13.516 -9.977 1 98.31 128 VAL B N 1
ATOM 2670 C CA . VAL B 1 128 ? 10.391 -14.484 -11.016 1 98.31 128 VAL B CA 1
ATOM 2671 C C . VAL B 1 128 ? 9.125 -15.211 -11.469 1 98.31 128 VAL B C 1
ATOM 2673 O O . VAL B 1 128 ? 8.891 -15.367 -12.672 1 98.31 128 VAL B O 1
ATOM 2676 N N . ARG B 1 129 ? 8.383 -15.656 -10.516 1 98.12 129 ARG B N 1
ATOM 2677 C CA . ARG B 1 129 ? 7.141 -16.359 -10.844 1 98.12 129 ARG B CA 1
ATOM 2678 C C . ARG B 1 129 ? 6.18 -15.445 -11.594 1 98.12 129 ARG B C 1
ATOM 2680 O O . ARG B 1 129 ? 5.578 -15.852 -12.586 1 98.12 129 ARG B O 1
ATOM 2687 N N . ALA B 1 130 ? 5.996 -14.195 -11.117 1 97.88 130 ALA B N 1
ATOM 2688 C CA . ALA B 1 130 ? 5.113 -13.242 -11.781 1 97.88 130 ALA B CA 1
ATOM 2689 C C . ALA B 1 130 ? 5.523 -13.031 -13.234 1 97.88 130 ALA B C 1
ATOM 2691 O O . ALA B 1 130 ? 4.672 -12.945 -14.117 1 97.88 130 ALA B O 1
ATOM 2692 N N . ASP B 1 131 ? 6.785 -12.992 -13.461 1 97.31 131 ASP B N 1
ATOM 2693 C CA . ASP B 1 131 ? 7.344 -12.781 -14.797 1 97.31 131 ASP B CA 1
ATOM 2694 C C . ASP B 1 131 ? 7.047 -13.961 -15.711 1 97.31 131 ASP B C 1
ATOM 2696 O O . ASP B 1 131 ? 7.086 -13.836 -16.938 1 97.31 131 ASP B O 1
ATOM 2700 N N . GLU B 1 132 ? 6.793 -15.047 -15.141 1 97.44 132 GLU B N 1
ATOM 2701 C CA . GLU B 1 132 ? 6.43 -16.219 -15.93 1 97.44 132 GLU B CA 1
ATOM 2702 C C . GLU B 1 132 ? 4.918 -16.344 -16.078 1 97.44 132 GLU B C 1
ATOM 2704 O O . GLU B 1 132 ? 4.414 -16.547 -17.188 1 97.44 132 GLU B O 1
ATOM 2709 N N . LEU B 1 133 ? 4.211 -16.172 -15.086 1 98.25 133 LEU B N 1
ATOM 2710 C CA . LEU B 1 133 ? 2.777 -16.438 -15.016 1 98.25 133 LEU B CA 1
ATOM 2711 C C . LEU B 1 133 ? 2 -15.445 -15.875 1 98.25 133 LEU B C 1
ATOM 2713 O O . LEU B 1 133 ? 1.151 -15.836 -16.672 1 98.25 133 LEU B O 1
ATOM 2717 N N . TYR B 1 134 ? 2.258 -14.172 -15.734 1 98.69 134 TYR B N 1
ATOM 2718 C CA . TYR B 1 134 ? 1.409 -13.148 -16.328 1 98.69 134 TYR B CA 1
ATOM 2719 C C . TYR B 1 134 ? 1.51 -13.164 -17.844 1 98.69 134 TYR B C 1
ATOM 2721 O O . TYR B 1 134 ? 0.508 -12.992 -18.547 1 98.69 134 TYR B O 1
ATOM 2729 N N . PRO B 1 135 ? 2.725 -13.406 -18.438 1 98.5 135 PRO B N 1
ATOM 2730 C CA . PRO B 1 135 ? 2.77 -13.539 -19.906 1 98.5 135 PRO B CA 1
ATOM 2731 C C . PRO B 1 135 ? 1.953 -14.719 -20.406 1 98.5 135 PRO B C 1
ATOM 2733 O O . PRO B 1 135 ? 1.259 -14.609 -21.422 1 98.5 135 PRO B O 1
ATOM 2736 N N . ILE B 1 136 ? 2.025 -15.836 -19.719 1 98.56 136 ILE B N 1
ATOM 2737 C CA . ILE B 1 136 ? 1.228 -16.984 -20.109 1 98.56 136 ILE B CA 1
ATOM 2738 C C . ILE B 1 136 ? -0.258 -16.641 -20.016 1 98.56 136 ILE B C 1
ATOM 2740 O O . ILE B 1 136 ? -1.033 -16.969 -20.922 1 98.56 136 ILE B O 1
ATOM 2744 N N . TYR B 1 137 ? -0.625 -16.031 -18.938 1 98.75 137 TYR B N 1
ATOM 2745 C CA . TYR B 1 137 ? -2.008 -15.602 -18.734 1 98.75 137 TYR B CA 1
ATOM 2746 C C . TYR B 1 137 ? -2.443 -14.633 -19.828 1 98.75 137 TYR B C 1
ATOM 2748 O O . TYR B 1 137 ? -3.518 -14.789 -20.406 1 98.75 137 TYR B O 1
ATOM 2756 N N . GLN B 1 138 ? -1.604 -13.641 -20.156 1 98.81 138 GLN B N 1
ATOM 2757 C CA . GLN B 1 138 ? -1.912 -12.672 -21.203 1 98.81 138 GLN B CA 1
ATOM 2758 C C . GLN B 1 138 ? -2.094 -13.367 -22.547 1 98.81 138 GLN B C 1
ATOM 2760 O O . GLN B 1 138 ? -2.965 -12.984 -23.344 1 98.81 138 GLN B O 1
ATOM 2765 N N . ASP B 1 139 ? -1.238 -14.305 -22.812 1 98.62 139 ASP B N 1
ATOM 2766 C CA . ASP B 1 139 ? -1.378 -15.055 -24.062 1 98.62 139 ASP B CA 1
ATOM 2767 C C . ASP B 1 139 ? -2.742 -15.734 -24.141 1 98.62 139 ASP B C 1
ATOM 2769 O O . ASP B 1 139 ? -3.404 -15.688 -25.188 1 98.62 139 ASP B O 1
ATOM 2773 N N . VAL B 1 140 ? -3.164 -16.375 -23.078 1 98.56 140 VAL B N 1
ATOM 2774 C CA . VAL B 1 140 ? -4.457 -17.047 -23.031 1 98.56 140 VAL B CA 1
ATOM 2775 C C . VAL B 1 140 ? -5.578 -16.031 -23.203 1 98.56 140 VAL B C 1
ATOM 2777 O O . VAL B 1 140 ? -6.539 -16.266 -23.938 1 98.56 140 VAL B O 1
ATOM 2780 N N . LEU B 1 141 ? -5.457 -14.875 -22.516 1 98.69 141 LEU B N 1
ATOM 2781 C CA . LEU B 1 141 ? -6.445 -13.812 -22.641 1 98.69 141 LEU B CA 1
ATOM 2782 C C . LEU B 1 141 ? -6.574 -13.359 -24.078 1 98.69 141 LEU B C 1
ATOM 2784 O O . LEU B 1 141 ? -7.688 -13.188 -24.594 1 98.69 141 LEU B O 1
ATOM 2788 N N . THR B 1 142 ? -5.441 -13.172 -24.688 1 98.44 142 THR B N 1
ATOM 2789 C CA . THR B 1 142 ? -5.41 -12.75 -26.094 1 98.44 142 THR B CA 1
ATOM 2790 C C . THR B 1 142 ? -6.035 -13.805 -26.984 1 98.44 142 THR B C 1
ATOM 2792 O O . THR B 1 142 ? -6.879 -13.492 -27.828 1 98.44 142 THR B O 1
ATOM 2795 N N . ASP B 1 143 ? -5.688 -15.023 -26.797 1 97.81 143 ASP B N 1
ATOM 2796 C CA . ASP B 1 143 ? -6.156 -16.125 -27.625 1 97.81 143 ASP B CA 1
ATOM 2797 C C . ASP B 1 143 ? -7.668 -16.312 -27.484 1 97.81 143 ASP B C 1
ATOM 2799 O O . ASP B 1 143 ? -8.336 -16.688 -28.453 1 97.81 143 ASP B O 1
ATOM 2803 N N . THR B 1 144 ? -8.203 -16.078 -26.344 1 96.5 144 THR B N 1
ATOM 2804 C CA . THR B 1 144 ? -9.625 -16.312 -26.078 1 96.5 144 THR B CA 1
ATOM 2805 C C . THR B 1 144 ? -10.43 -15.047 -26.375 1 96.5 144 THR B C 1
ATOM 2807 O O . THR B 1 144 ? -11.664 -15.07 -26.312 1 96.5 144 THR B O 1
ATOM 2810 N N . GLY 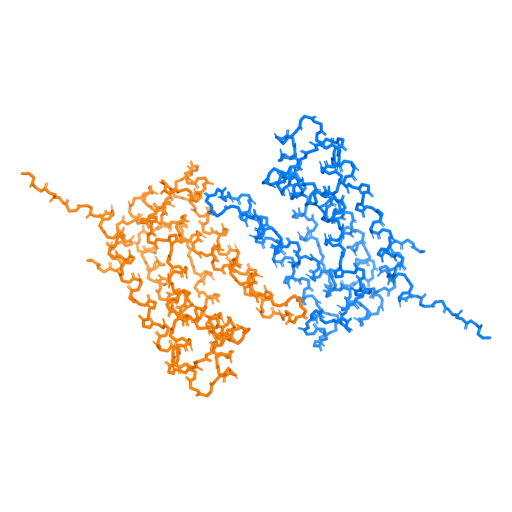B 1 145 ? -9.75 -13.898 -26.641 1 96.56 145 GLY B N 1
ATOM 2811 C CA . GLY B 1 145 ? -10.43 -12.641 -26.906 1 96.56 145 GLY B CA 1
ATOM 2812 C C . GLY B 1 145 ? -11.023 -12.016 -25.656 1 96.56 145 GLY B C 1
ATOM 2813 O O . GLY B 1 145 ? -12.047 -11.328 -25.734 1 96.56 145 GLY B O 1
ATOM 2814 N N . SER B 1 146 ? -10.438 -12.297 -24.547 1 97.38 146 SER B N 1
ATOM 2815 C CA . SER B 1 146 ? -10.922 -11.75 -23.281 1 97.38 146 SER B CA 1
ATOM 2816 C C . SER B 1 146 ? -10.742 -10.242 -23.234 1 97.38 146 SER B C 1
ATOM 2818 O O . SER B 1 146 ? -9.781 -9.703 -23.781 1 97.38 146 SER B O 1
ATOM 2820 N N . LYS B 1 147 ? -11.617 -9.523 -22.547 1 96.88 147 LYS B N 1
ATOM 2821 C CA . LYS B 1 147 ? -11.516 -8.086 -22.344 1 96.88 147 LYS B CA 1
ATOM 2822 C C . LYS B 1 147 ? -10.5 -7.75 -21.25 1 96.88 147 LYS B C 1
ATOM 2824 O O . LYS B 1 147 ? -10.086 -6.598 -21.109 1 96.88 147 LYS B O 1
ATOM 2829 N N . VAL B 1 148 ? -10.164 -8.734 -20.469 1 98.44 148 VAL B N 1
ATOM 2830 C CA . VAL B 1 148 ? -9.164 -8.57 -19.422 1 98.44 148 VAL B CA 1
ATOM 2831 C C . VAL B 1 148 ? -7.777 -8.438 -20.047 1 98.44 148 VAL B C 1
ATOM 2833 O O . VAL B 1 148 ? -7.492 -9.047 -21.078 1 98.44 148 VAL B O 1
ATOM 2836 N N . ASN B 1 149 ? -6.996 -7.629 -19.453 1 98.12 149 ASN B N 1
ATOM 2837 C CA . ASN B 1 149 ? -5.625 -7.402 -19.891 1 98.12 149 ASN B CA 1
ATOM 2838 C C . ASN B 1 149 ? -4.676 -7.254 -18.703 1 98.12 149 ASN B C 1
ATOM 2840 O O . ASN B 1 149 ? -5.027 -6.645 -17.688 1 98.12 149 ASN B O 1
ATOM 2844 N N . VAL B 1 150 ? -3.5 -7.871 -18.859 1 98.62 150 VAL B N 1
ATOM 2845 C CA . VAL B 1 150 ? -2.555 -7.754 -17.75 1 98.62 150 VAL B CA 1
ATOM 2846 C C . VAL B 1 150 ? -1.198 -7.289 -18.281 1 98.62 150 VAL B C 1
ATOM 2848 O O . VAL B 1 150 ? -0.167 -7.523 -17.641 1 98.62 150 VAL B O 1
ATOM 2851 N N . LYS B 1 151 ? -1.104 -6.605 -19.422 1 98 151 LYS B N 1
ATOM 2852 C CA . LYS B 1 151 ? 0.142 -6.156 -20.031 1 98 151 LYS B CA 1
ATOM 2853 C C . LYS B 1 151 ? 0.862 -5.148 -19.141 1 98 151 LYS B C 1
ATOM 2855 O O . LYS B 1 151 ? 2.092 -5.164 -19.047 1 98 151 LYS B O 1
ATOM 2860 N N . SER B 1 152 ? 0.109 -4.254 -18.547 1 97.19 152 SER B N 1
ATOM 2861 C CA . SER B 1 152 ? 0.724 -3.248 -17.672 1 97.19 152 SER B CA 1
ATOM 2862 C C . SER B 1 152 ? 1.401 -3.893 -16.469 1 97.19 152 SER B C 1
ATOM 2864 O O . SER B 1 152 ? 2.455 -3.432 -16.031 1 97.19 152 SER B O 1
ATOM 2866 N N . ILE B 1 153 ? 0.803 -4.98 -15.961 1 98.38 153 ILE B N 1
ATOM 2867 C CA . ILE B 1 153 ? 1.398 -5.707 -14.844 1 98.38 153 ILE B CA 1
ATOM 2868 C C . ILE B 1 153 ? 2.705 -6.359 -15.289 1 98.38 153 ILE B C 1
ATOM 2870 O O . ILE B 1 153 ? 3.713 -6.293 -14.586 1 98.38 153 ILE B O 1
ATOM 2874 N N . ILE B 1 154 ? 2.717 -6.922 -16.4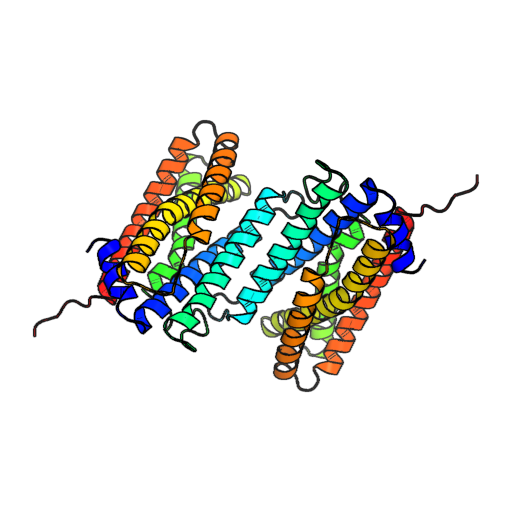69 1 98.25 154 ILE B N 1
ATOM 2875 C CA . ILE B 1 154 ? 3.887 -7.617 -17 1 98.25 154 ILE B CA 1
ATOM 2876 C C . ILE B 1 154 ? 5.074 -6.66 -17.062 1 98.25 154 ILE B C 1
ATOM 2878 O O . ILE B 1 154 ? 6.168 -6.984 -16.578 1 98.25 154 ILE B O 1
ATOM 2882 N N . LEU B 1 155 ? 4.844 -5.477 -17.562 1 97.25 155 LEU B N 1
ATOM 2883 C CA . LEU B 1 155 ? 5.91 -4.496 -17.734 1 97.25 155 LEU B CA 1
ATOM 2884 C C . LEU B 1 155 ? 6.473 -4.066 -16.391 1 97.25 155 LEU B C 1
ATOM 2886 O O . LEU B 1 155 ? 7.691 -3.98 -16.219 1 97.25 155 LEU B O 1
ATOM 2890 N N . GLU B 1 156 ? 5.691 -3.818 -15.453 1 97.75 156 GLU B N 1
ATOM 2891 C CA . GLU B 1 156 ? 6.113 -3.34 -14.141 1 97.75 156 GLU B CA 1
ATOM 2892 C C . GLU B 1 156 ? 6.824 -4.438 -13.352 1 97.75 156 GLU B C 1
ATOM 2894 O O . GLU B 1 156 ? 7.785 -4.168 -12.633 1 97.75 156 GLU B O 1
ATOM 2899 N N . GLU B 1 157 ? 6.402 -5.668 -13.539 1 98 157 GLU B N 1
ATOM 2900 C CA . GLU B 1 157 ? 7.055 -6.777 -12.852 1 98 157 GLU B CA 1
ATOM 2901 C C . GLU B 1 157 ? 8.492 -6.957 -13.328 1 98 157 GLU B C 1
ATOM 2903 O O . GLU B 1 157 ? 9.367 -7.344 -12.555 1 98 157 GLU B O 1
ATOM 2908 N N . GLU B 1 158 ? 8.688 -6.738 -14.555 1 95.75 158 GLU B N 1
ATOM 2909 C CA . GLU B 1 158 ? 10.047 -6.816 -15.078 1 95.75 158 GLU B CA 1
ATOM 2910 C C . GLU B 1 158 ? 10.969 -5.816 -14.375 1 95.75 158 GLU B C 1
ATOM 2912 O O . GLU B 1 158 ? 12.109 -6.137 -14.047 1 95.75 158 GLU B O 1
ATOM 2917 N N . GLY B 1 159 ? 10.438 -4.637 -14.172 1 96 159 GLY B N 1
ATOM 2918 C CA . GLY B 1 159 ? 11.188 -3.635 -13.43 1 96 159 GLY B CA 1
ATOM 2919 C C . GLY B 1 159 ? 11.453 -4.035 -11.992 1 96 159 GLY B C 1
ATOM 2920 O O . GLY B 1 159 ? 12.547 -3.814 -11.477 1 96 159 GLY B O 1
ATOM 2921 N N . HIS B 1 160 ? 10.453 -4.602 -11.305 1 97.25 160 HIS B N 1
ATOM 2922 C CA . HIS B 1 160 ? 10.625 -5.078 -9.938 1 97.25 160 HIS B CA 1
ATOM 2923 C C . HIS B 1 160 ? 11.734 -6.117 -9.852 1 97.25 160 HIS B C 1
ATOM 2925 O O . HIS B 1 160 ? 12.562 -6.074 -8.938 1 97.25 160 HIS B O 1
ATOM 2931 N N . LEU B 1 161 ? 11.703 -7.039 -10.812 1 97.12 161 LEU B N 1
ATOM 2932 C CA . LEU B 1 161 ? 12.703 -8.102 -10.828 1 97.12 161 LEU B CA 1
ATOM 2933 C C . LEU B 1 161 ? 14.109 -7.523 -10.914 1 97.12 161 LEU B C 1
ATOM 2935 O O . LEU B 1 161 ? 15.008 -7.953 -10.188 1 97.12 161 LEU B O 1
ATOM 2939 N N . GLU B 1 162 ? 14.266 -6.547 -11.773 1 96.19 162 GLU B N 1
ATOM 2940 C CA . GLU B 1 162 ? 15.562 -5.891 -11.906 1 96.19 162 GLU B CA 1
ATOM 2941 C C . GLU B 1 162 ? 15.984 -5.242 -10.594 1 96.19 162 GLU B C 1
ATOM 2943 O O . GLU B 1 162 ? 17.156 -5.336 -10.195 1 96.19 162 GLU B O 1
ATOM 2948 N N . GLU B 1 163 ? 15.117 -4.617 -9.984 1 94.75 163 GLU B N 1
ATOM 2949 C CA . GLU B 1 163 ? 15.391 -3.988 -8.695 1 94.75 163 GLU B CA 1
ATOM 2950 C C . GLU B 1 163 ? 15.805 -5.023 -7.652 1 94.75 163 GLU B C 1
ATOM 2952 O O . GLU B 1 163 ? 16.75 -4.801 -6.891 1 94.75 163 GLU B O 1
ATOM 2957 N N . MET B 1 164 ? 15.094 -6.133 -7.613 1 96.44 164 MET B N 1
ATOM 2958 C CA . MET B 1 164 ? 15.43 -7.188 -6.66 1 96.44 164 MET B CA 1
ATOM 2959 C C . MET B 1 164 ? 16.828 -7.742 -6.926 1 96.44 164 MET B C 1
ATOM 2961 O O . MET B 1 164 ? 17.578 -7.992 -5.992 1 96.44 164 MET B O 1
ATOM 2965 N N . ILE B 1 165 ? 17.109 -7.918 -8.203 1 97.44 165 ILE B N 1
ATOM 2966 C CA . ILE B 1 165 ? 18.422 -8.422 -8.57 1 97.44 165 ILE B CA 1
ATOM 2967 C C . ILE B 1 165 ? 19.5 -7.473 -8.062 1 97.44 165 ILE B C 1
ATOM 2969 O O . ILE B 1 165 ? 20.5 -7.906 -7.469 1 97.44 165 ILE B O 1
ATOM 2973 N N . ASN B 1 166 ? 19.297 -6.195 -8.258 1 96.44 166 ASN B N 1
ATOM 2974 C CA . ASN B 1 166 ? 20.25 -5.203 -7.785 1 96.44 166 ASN B CA 1
ATOM 2975 C C . ASN B 1 166 ? 20.438 -5.27 -6.273 1 96.44 166 ASN B C 1
ATOM 2977 O O . ASN B 1 166 ? 21.562 -5.207 -5.777 1 96.44 166 ASN B O 1
ATOM 2981 N N . GLN B 1 167 ? 19.391 -5.41 -5.543 1 94.56 167 GLN B N 1
ATOM 2982 C CA . GLN B 1 167 ? 19.469 -5.496 -4.086 1 94.56 167 GLN B CA 1
ATOM 2983 C C . GLN B 1 167 ? 20.172 -6.773 -3.645 1 94.56 167 GLN B C 1
ATOM 2985 O O . GLN B 1 167 ? 20.953 -6.758 -2.691 1 94.56 167 GLN B O 1
ATOM 2990 N N . LEU B 1 168 ? 19.891 -7.875 -4.328 1 97.44 168 LEU B N 1
ATOM 2991 C CA . LEU B 1 168 ? 20.516 -9.156 -3.992 1 97.44 168 LEU B CA 1
ATOM 2992 C C . LEU B 1 168 ? 22.016 -9.125 -4.25 1 97.44 168 LEU B C 1
ATOM 2994 O O . LEU B 1 168 ? 22.797 -9.688 -3.477 1 97.44 168 LEU B O 1
ATOM 2998 N N . LYS B 1 169 ? 22.391 -8.438 -5.352 1 97.75 169 LYS B N 1
ATOM 2999 C CA . LYS B 1 169 ? 23.812 -8.273 -5.652 1 97.75 169 LYS B CA 1
ATOM 3000 C C . LYS B 1 169 ? 24.531 -7.547 -4.523 1 97.75 169 LYS B C 1
ATOM 3002 O O . LYS B 1 169 ? 25.688 -7.859 -4.215 1 97.75 169 LYS B O 1
ATOM 3007 N N . HIS B 1 170 ? 23.891 -6.594 -3.904 1 94.94 170 HIS B N 1
ATOM 3008 C CA . HIS B 1 170 ? 24.469 -5.852 -2.789 1 94.94 170 HIS B CA 1
ATOM 3009 C C . HIS B 1 170 ? 24.438 -6.672 -1.506 1 94.94 170 HIS B C 1
ATOM 3011 O O . HIS B 1 170 ? 25.297 -6.504 -0.633 1 94.94 170 HIS B O 1
ATOM 3017 N N . PHE B 1 171 ? 23.531 -7.566 -1.434 1 94.56 171 PHE B N 1
ATOM 3018 C CA . PHE B 1 171 ? 23.312 -8.359 -0.232 1 94.56 171 PHE B CA 1
ATOM 3019 C C . PHE B 1 171 ? 24.391 -9.422 -0.072 1 94.56 171 PHE B C 1
ATOM 3021 O O . PHE B 1 171 ? 24.906 -9.625 1.026 1 94.56 171 PHE B O 1
ATOM 3028 N N . SER B 1 172 ? 24.75 -10.047 -1.111 1 95.5 172 SER B N 1
ATOM 3029 C CA . SER B 1 172 ? 25.688 -11.156 -0.995 1 95.5 172 SER B CA 1
ATOM 3030 C C . SER B 1 172 ? 26.406 -11.406 -2.311 1 95.5 172 SER B C 1
ATOM 3032 O O . SER B 1 172 ? 25.797 -11.359 -3.383 1 95.5 172 SER B O 1
ATOM 3034 N N . PRO B 1 173 ? 27.688 -11.727 -2.219 1 96.62 173 PRO B N 1
ATOM 3035 C CA . PRO B 1 173 ? 28.391 -12.156 -3.434 1 96.62 173 PRO B CA 1
ATOM 3036 C C . PRO B 1 173 ? 27.875 -13.484 -3.971 1 96.62 173 PRO B C 1
ATOM 3038 O O . PRO B 1 173 ? 28.109 -13.82 -5.137 1 96.62 173 PRO B O 1
ATOM 3041 N N . GLU B 1 174 ? 27.219 -14.258 -3.186 1 97.56 174 GLU B N 1
ATOM 3042 C CA . GLU B 1 174 ? 26.656 -15.539 -3.588 1 97.56 174 GLU B CA 1
ATOM 3043 C C . GLU B 1 174 ? 25.156 -15.438 -3.795 1 97.56 174 GLU B C 1
ATOM 3045 O O . GLU B 1 174 ? 24.422 -16.406 -3.553 1 97.56 174 GLU B O 1
ATOM 3050 N N . TRP B 1 175 ? 24.703 -14.32 -4.121 1 97.5 175 TRP B N 1
ATOM 3051 C CA . TRP B 1 175 ? 23.281 -14.062 -4.195 1 97.5 175 TRP B CA 1
ATOM 3052 C C . TRP B 1 175 ? 22.594 -15.023 -5.16 1 97.5 175 TRP B C 1
ATOM 3054 O O . TRP B 1 175 ? 21.469 -15.477 -4.91 1 97.5 175 TRP B O 1
ATOM 3064 N N . GLU B 1 176 ? 23.281 -15.375 -6.273 1 98.31 176 GLU B N 1
ATOM 3065 C CA . GLU B 1 176 ? 22.672 -16.25 -7.273 1 98.31 176 GLU B CA 1
ATOM 3066 C C . GLU B 1 176 ? 22.359 -17.625 -6.691 1 98.31 176 GLU B C 1
ATOM 3068 O O . GLU B 1 176 ? 21.328 -18.219 -7.02 1 98.31 176 GLU B O 1
ATOM 3073 N N . HIS B 1 177 ? 23.312 -18.094 -5.934 1 98.25 177 HIS B N 1
ATOM 3074 C CA . HIS B 1 177 ? 23.109 -19.375 -5.293 1 98.25 177 HIS B CA 1
ATOM 3075 C C . HIS B 1 177 ? 21.906 -19.359 -4.352 1 98.25 177 HIS B C 1
ATOM 3077 O O . HIS B 1 177 ? 21.062 -20.25 -4.402 1 98.25 177 HIS B O 1
ATOM 3083 N N . HIS B 1 178 ? 21.812 -18.359 -3.506 1 98.12 178 HIS B N 1
ATOM 3084 C CA . HIS B 1 178 ? 20.703 -18.219 -2.564 1 98.12 178 HIS B CA 1
ATOM 3085 C C . HIS B 1 178 ? 19.391 -17.984 -3.295 1 98.12 178 HIS B C 1
ATOM 3087 O O . HIS B 1 178 ? 18.344 -18.531 -2.916 1 98.12 178 HIS B O 1
ATOM 3093 N N . ALA B 1 179 ? 19.469 -17.141 -4.32 1 98.5 179 ALA B N 1
ATOM 3094 C CA . ALA B 1 179 ? 18.281 -16.875 -5.133 1 98.5 179 ALA B CA 1
ATOM 3095 C C . ALA B 1 179 ? 17.766 -18.156 -5.781 1 98.5 179 ALA B C 1
ATOM 3097 O O . ALA B 1 179 ? 16.547 -18.391 -5.832 1 98.5 179 ALA B O 1
ATOM 3098 N N . ALA B 1 180 ? 18.672 -18.984 -6.258 1 98.62 180 ALA B N 1
ATOM 3099 C CA . ALA B 1 180 ? 18.281 -20.25 -6.887 1 98.62 180 ALA B CA 1
ATOM 3100 C C . ALA B 1 180 ? 17.578 -21.172 -5.895 1 98.62 180 ALA B C 1
ATOM 3102 O O . ALA B 1 180 ? 16.641 -21.891 -6.258 1 98.62 180 ALA B O 1
ATOM 3103 N N . GLN B 1 181 ? 18.047 -21.156 -4.688 1 98.56 181 GLN B N 1
ATOM 3104 C CA . GLN B 1 181 ? 17.406 -21.953 -3.648 1 98.56 181 GLN B CA 1
ATOM 3105 C C . GLN B 1 181 ? 15.984 -21.469 -3.385 1 98.56 181 GLN B C 1
ATOM 3107 O O . GLN B 1 181 ? 15.062 -22.281 -3.266 1 98.56 181 GLN B O 1
ATOM 3112 N N . ALA B 1 182 ? 15.812 -20.188 -3.275 1 98.69 182 ALA B N 1
ATOM 3113 C CA . ALA B 1 182 ? 14.484 -19.609 -3.061 1 98.69 182 ALA B CA 1
ATOM 3114 C C . ALA B 1 182 ? 13.547 -19.938 -4.219 1 98.69 182 ALA B C 1
ATOM 3116 O O . ALA B 1 182 ? 12.383 -20.266 -4.012 1 98.69 182 ALA B O 1
ATOM 3117 N N . VAL B 1 183 ? 14.039 -19.859 -5.422 1 98.81 183 VAL B N 1
ATOM 3118 C CA . VAL B 1 183 ? 13.25 -20.141 -6.613 1 98.81 183 VAL B CA 1
ATOM 3119 C C . VAL B 1 183 ? 12.852 -21.609 -6.633 1 98.81 183 VAL B C 1
ATOM 3121 O O . VAL B 1 183 ? 11.742 -21.953 -7.043 1 98.81 183 VAL B O 1
ATOM 3124 N N . GLU B 1 184 ? 13.766 -22.438 -6.223 1 98.75 184 GLU B N 1
ATOM 3125 C CA . GLU B 1 184 ? 13.445 -23.859 -6.141 1 98.75 184 GLU B CA 1
ATOM 3126 C C . GLU B 1 184 ? 12.312 -24.109 -5.152 1 98.75 184 GLU B C 1
ATOM 3128 O O . GLU B 1 184 ? 11.391 -24.875 -5.441 1 98.75 184 GLU B O 1
ATOM 3133 N N . ILE B 1 185 ? 12.414 -23.531 -4.012 1 98.62 185 ILE B N 1
ATOM 3134 C CA . ILE B 1 185 ? 11.367 -23.656 -3.002 1 98.62 185 ILE B CA 1
ATOM 3135 C C . ILE B 1 185 ? 10.047 -23.156 -3.572 1 98.62 185 ILE B C 1
ATOM 3137 O O . ILE B 1 185 ? 9.023 -23.828 -3.469 1 98.62 185 ILE B O 1
ATOM 3141 N N . GLU B 1 186 ? 10.078 -22.016 -4.188 1 98.81 186 GLU B N 1
ATOM 3142 C CA . GLU B 1 186 ? 8.883 -21.422 -4.773 1 98.81 186 GLU B CA 1
ATOM 3143 C C . GLU B 1 186 ? 8.305 -22.297 -5.879 1 98.81 186 GLU B C 1
ATOM 3145 O O . GLU B 1 186 ? 7.086 -22.453 -5.98 1 98.81 186 GLU B O 1
ATOM 3150 N N . THR B 1 187 ? 9.125 -22.875 -6.688 1 98.44 187 THR B N 1
ATOM 3151 C CA . THR B 1 187 ? 8.695 -23.734 -7.789 1 98.44 187 THR B CA 1
ATOM 3152 C C . THR B 1 187 ? 7.93 -24.938 -7.262 1 98.44 187 THR B C 1
ATOM 3154 O O . THR B 1 187 ? 6.926 -25.344 -7.848 1 98.44 187 THR B O 1
ATOM 3157 N N . ASN B 1 188 ? 8.43 -25.438 -6.227 1 98 188 ASN B N 1
ATOM 3158 C CA . ASN B 1 188 ? 7.715 -26.547 -5.617 1 98 188 ASN B CA 1
ATOM 3159 C C . ASN B 1 188 ? 6.324 -26.141 -5.145 1 98 188 ASN B C 1
ATOM 3161 O O . ASN B 1 188 ? 5.348 -26.859 -5.355 1 98 188 ASN B O 1
ATOM 3165 N N . LEU B 1 189 ? 6.23 -25.062 -4.473 1 97.81 189 LEU B N 1
ATOM 3166 C CA . LEU B 1 189 ? 4.949 -24.531 -4.02 1 97.81 189 LEU B CA 1
ATOM 3167 C C . LEU B 1 189 ? 4.035 -24.219 -5.203 1 97.81 189 LEU B C 1
ATOM 3169 O O . LEU B 1 189 ? 2.838 -24.516 -5.16 1 97.81 189 LEU B O 1
ATOM 3173 N N . PHE B 1 190 ? 4.59 -23.656 -6.246 1 97.94 190 PHE B N 1
ATOM 3174 C CA . PHE B 1 190 ? 3.85 -23.312 -7.453 1 97.94 190 PHE B CA 1
ATOM 3175 C C . PHE B 1 190 ? 3.271 -24.562 -8.109 1 97.94 190 PHE B C 1
ATOM 3177 O O . PHE B 1 190 ? 2.104 -24.578 -8.508 1 97.94 190 PHE B O 1
ATOM 3184 N N . ASN B 1 191 ? 4.082 -25.578 -8.234 1 97.25 191 ASN B N 1
ATOM 3185 C CA . ASN B 1 191 ? 3.621 -26.828 -8.836 1 97.25 191 ASN B CA 1
ATOM 3186 C C . ASN B 1 191 ? 2.482 -27.453 -8.031 1 97.25 191 ASN B C 1
ATOM 3188 O O . ASN B 1 191 ? 1.532 -27.984 -8.602 1 97.25 191 ASN B O 1
ATOM 3192 N N . GLN B 1 192 ? 2.607 -27.391 -6.734 1 96.69 192 GLN B N 1
ATOM 3193 C CA . GLN B 1 192 ? 1.518 -27.859 -5.887 1 96.69 192 GLN B CA 1
ATOM 3194 C C . GLN B 1 192 ? 0.255 -27.031 -6.109 1 96.69 192 GLN B C 1
ATOM 3196 O O . GLN B 1 192 ? -0.849 -27.578 -6.168 1 96.69 192 GLN B O 1
ATOM 3201 N N . TRP B 1 193 ? 0.424 -25.75 -6.164 1 97.44 193 TRP B N 1
ATOM 3202 C CA . TRP B 1 193 ? -0.694 -24.844 -6.395 1 97.44 193 TRP B CA 1
ATOM 3203 C C . TRP B 1 193 ? -1.378 -25.141 -7.723 1 97.44 193 TRP B C 1
ATOM 3205 O O . TRP B 1 193 ? -2.605 -25.234 -7.793 1 97.44 193 TRP B O 1
ATOM 3215 N N . VAL B 1 194 ? -0.612 -25.375 -8.789 1 96.56 194 VAL B N 1
ATOM 3216 C CA . VAL B 1 194 ? -1.15 -25.672 -10.109 1 96.56 194 VAL B CA 1
ATOM 3217 C C . VAL B 1 194 ? -1.897 -27 -10.086 1 96.56 194 VAL B C 1
ATOM 3219 O O . VAL B 1 194 ? -2.943 -27.141 -10.719 1 96.56 194 VAL B O 1
ATOM 3222 N N . THR B 1 195 ? -1.364 -27.906 -9.352 1 96.06 195 THR B N 1
ATOM 3223 C CA . THR B 1 195 ? -2.033 -29.203 -9.211 1 96.06 195 THR B CA 1
ATOM 3224 C C . THR B 1 195 ? -3.406 -29.031 -8.562 1 96.06 195 THR B C 1
ATOM 3226 O O . THR B 1 195 ? -4.391 -29.609 -9.023 1 96.06 195 THR B O 1
ATOM 3229 N N . GLN B 1 196 ? -3.441 -28.266 -7.547 1 96.31 196 GLN B N 1
ATOM 3230 C CA . GLN B 1 196 ? -4.707 -28.031 -6.863 1 96.31 196 GLN B CA 1
ATOM 3231 C C . GLN B 1 196 ? -5.68 -27.25 -7.754 1 96.31 196 GLN B C 1
ATOM 3233 O O . GLN B 1 196 ? -6.879 -27.531 -7.758 1 96.31 196 GLN B O 1
ATOM 3238 N N . LEU B 1 197 ? -5.203 -26.297 -8.477 1 96.62 197 LEU B N 1
ATOM 3239 C CA . LEU B 1 197 ? -6.008 -25.562 -9.453 1 96.62 197 LEU B CA 1
ATOM 3240 C C . LEU B 1 197 ? -6.605 -26.516 -10.484 1 96.62 197 LEU B C 1
ATOM 3242 O O . LEU B 1 197 ? -7.797 -26.438 -10.789 1 96.62 197 LEU B O 1
ATOM 3246 N N . THR B 1 198 ? -5.715 -27.359 -10.977 1 95.81 198 THR B N 1
ATOM 3247 C CA . THR B 1 198 ? -6.125 -28.297 -12.016 1 95.81 198 THR B CA 1
ATOM 3248 C C . THR B 1 198 ? -7.234 -29.219 -11.508 1 95.81 198 THR B C 1
ATOM 3250 O O . THR B 1 198 ? -8.219 -29.453 -12.211 1 95.81 198 THR B O 1
ATOM 3253 N N . LYS B 1 199 ? -7.07 -29.719 -10.336 1 95.25 199 LYS B N 1
ATOM 3254 C CA . LYS B 1 199 ? -8.07 -30.594 -9.734 1 95.25 199 LYS B CA 1
ATOM 3255 C C . LYS B 1 199 ? -9.414 -29.875 -9.602 1 95.25 199 LYS B C 1
ATOM 3257 O O . LYS B 1 199 ? -10.469 -30.484 -9.828 1 95.25 199 LYS B O 1
ATOM 3262 N N . GLU B 1 200 ? -9.398 -28.641 -9.273 1 95.12 200 GLU B N 1
ATOM 3263 C CA . GLU B 1 200 ? -10.617 -27.875 -9.016 1 95.12 200 GLU B CA 1
ATOM 3264 C C . GLU B 1 200 ? -11.32 -27.5 -10.32 1 95.12 200 GLU B C 1
ATOM 3266 O O . GLU B 1 200 ? -12.547 -27.516 -10.406 1 95.12 200 GLU B O 1
ATOM 3271 N N . VAL B 1 201 ? -10.633 -27.156 -11.344 1 94.12 201 VAL B N 1
ATOM 3272 C CA . VAL B 1 201 ? -11.242 -26.594 -12.547 1 94.12 201 VAL B CA 1
ATOM 3273 C C . VAL B 1 201 ? -11.547 -27.719 -13.539 1 94.12 201 VAL B C 1
ATOM 3275 O O . VAL B 1 201 ? -12.344 -27.547 -14.461 1 94.12 201 VAL B O 1
ATOM 3278 N N . SER B 1 202 ? -10.836 -28.828 -13.578 1 85.12 202 SER B N 1
ATOM 3279 C CA . SER B 1 202 ? -11.102 -29.984 -14.414 1 85.12 202 SER B CA 1
ATOM 3280 C C . SER B 1 202 ? -11.344 -31.234 -13.57 1 85.12 202 SER B C 1
ATOM 3282 O O . SER B 1 202 ? -10.516 -32.156 -13.555 1 85.12 202 SER B O 1
ATOM 3284 N N . PRO B 1 203 ? -12.555 -31.141 -12.82 1 68.12 203 PRO B N 1
ATOM 3285 C CA . PRO B 1 203 ? -12.766 -32.312 -11.977 1 68.12 203 PRO B CA 1
ATOM 3286 C C . PRO B 1 203 ? -12.82 -33.625 -12.781 1 68.12 203 PRO B C 1
ATOM 3288 O O . PRO B 1 203 ? -13.305 -33.625 -13.914 1 68.12 203 PRO B O 1
ATOM 3291 N N . ALA B 1 204 ? -11.883 -34.5 -12.648 1 59.25 204 ALA B N 1
ATOM 3292 C CA . ALA B 1 204 ? -11.867 -35.812 -13.273 1 59.25 204 ALA B CA 1
ATOM 3293 C C . ALA B 1 204 ? -13.273 -36.406 -13.359 1 59.25 204 ALA B C 1
ATOM 3295 O O . ALA B 1 204 ? -14.078 -36.25 -12.438 1 59.25 204 ALA B O 1
ATOM 3296 N N . VAL B 1 205 ? -13.867 -36.594 -14.539 1 51.72 205 VAL B N 1
ATOM 3297 C CA . VAL B 1 205 ? -15.062 -37.406 -14.742 1 51.72 205 VAL B CA 1
ATOM 3298 C C . VAL B 1 205 ? -14.938 -38.719 -13.977 1 51.72 205 VAL B C 1
ATOM 3300 O O . VAL B 1 205 ? -14.055 -39.531 -14.258 1 51.72 205 VAL B O 1
ATOM 3303 N N . ILE B 1 206 ? -15.188 -38.781 -12.727 1 44.28 206 ILE B N 1
ATOM 3304 C CA . ILE B 1 206 ? -15.336 -40.125 -12.148 1 44.28 206 ILE B CA 1
ATOM 3305 C C . ILE B 1 206 ? -16.469 -40.875 -12.852 1 44.28 206 ILE B C 1
ATOM 3307 O O . ILE B 1 206 ? -17.625 -40.438 -12.797 1 44.28 206 ILE B O 1
ATOM 3311 N N . ASN B 1 207 ? -16.172 -41.438 -13.992 1 38.19 207 ASN B N 1
ATOM 3312 C CA . ASN B 1 207 ? -17.109 -42.438 -14.484 1 38.19 207 ASN B CA 1
ATOM 3313 C C . ASN B 1 207 ? -17.578 -43.375 -13.359 1 38.19 207 ASN B C 1
ATOM 3315 O O . ASN B 1 207 ? -16.766 -44.031 -12.719 1 38.19 207 ASN B O 1
ATOM 3319 N N . ASN B 1 208 ? -18.703 -43.094 -12.75 1 34.38 208 ASN B N 1
ATOM 3320 C CA . ASN B 1 208 ? -19.406 -44.25 -12.18 1 34.38 208 ASN B CA 1
ATOM 3321 C C . ASN B 1 208 ? -19.625 -45.344 -13.227 1 34.38 208 ASN B C 1
ATOM 3323 O O . ASN B 1 208 ? -20.047 -45.031 -14.352 1 34.38 208 ASN B O 1
#

Radius of gyration: 23.4 Å; Cα contacts (8 Å, |Δi|>4): 492; chains: 2; bounding box: 54×85×56 Å

Foldseek 3Di:
DDPLVLLLLQLVALLSVLQALLLVLLLLVVLLVLLVVLDDPVPDDPVSVVVSVVSNVSSVLSNVCNCQRPPPADPDLDPVSHFLSVLSNCLLVQLLVVLLVCCCVPVVDDDNLSSVLSNLLSQLLVLVVQLVNQVSSQVSCVVVVGPDHCVVVNVVSVVSNVVSVVVLVVSDVCSVVSSVVSNVSSVVSVVVSVVSSCCVSPPPPPPD/DDPLVLLLLQLVALLSVLQALLLQLLLLVVLLVLLVVLDDPVPDDPVSVVVSVVSNVSSVLSNVCNCQRPPPADPDLDPVSHFLSVLSNCLLVQLLVVLLVCCCVPVVDDDNLSSVVSNLLSQLLVLVVQLVNQVSSQVSCVVVVGPDHCVVVNVVSVVSNVVSVVVLVVSDVCSVVSSVVSNVSSVVSVVVSVVSSCCVSPPPPPPD

Nearest PDB structures (foldseek):
  3q84-assembly3_N  TM=2.466E-01  e=4.991E-01  Homo sapiens
  3q0k-assembly1_A  TM=2.341E-01  e=4.763E-01  Homo sapiens
  3q84-assembly3_M  TM=2.504E-01  e=7.599E-01  Homo sapiens
  1i49-assembly1_B  TM=2.417E-01  e=1.604E+00  Homo sapiens
  3q84-assembly2_G  TM=2.407E-01  e=1.846E+00  Homo sapiens

Secondary structure (DSSP, 8-state):
--HHHHHHHHHTSHHHHHHHHHHHHHHHHHHHHHHHHH--TTT--HHHHHHHHHHHHHHHHHHHHGGGTSTT---SS-GGGSSSHHHHHHHHHHHHHHHHHHIIIII---HHHHHHHHHHHHHHHHHHHHHHHHHHHHHHHHHHT-S---HHHHHHHHHHHHHHHHHHHHH-TTHHHHHHHHHHHHHHHHHHHHHHHHHHHS------/--HHHHHHHHHTSHHHHHHHHHHHHHHHHHHHHHHHHH--TTT--HHHHHHHHHHHHHHHHHHHHGGGTSTT---SS-GGGSSSHHHHHHHHHHHHHHHHHHIIIII---HHHHHHHHHHHHHHHHHHHHHHHHHHHHHHHHHHT-S---HHHHHHHHHHHHHHHHHHHHH-TTHHHHHHHHHHHHHHHHHHHHHHHHHHHS------

InterPro domains:
  IPR009078 Ferritin-like superfamily [SSF47240] (45-171)

Sequence (416 aa):
MGLSNVLSTIVGDDQLHARWLNTLSLMENTGARKISASEDPTTVTYIILKHAAEEHRHAFYLKKQIERVAADTCPTYAVDYLLAPSSSKYYLNQLDVSVCRYLKNTLKLVGAELRFAAYLLVTYAIEVRADELYPIYQDVLTDTGSKVNVKSIILEEEGHLEEMINQLKHFSPEWEHHAAQAVEIETNLFNQWVTQLTKEVSPAVINNMGLSNVLSTIVGDDQLHARWLNTLSLMENTGARKISASEDPTTVTYIILKHAAEEHRHAFYLKKQIERVAADTCPTYAVDYLLAPSSSKYYLNQLDVSVCRYLKNTLKLVGAELRFAAYLLVTYAIEVRADELYPIYQDVLTDTGSKVNVKSIILEEEGHLEEMINQLKHFSPEWEHHAAQAVEIETNLFNQWVTQLTKEVSPAVINN

Organism: NCBI:txid1302689

Solvent-accessible surface area (backbone atoms only — not comparable to full-atom values): 21509 Å² total; per-residue (Å²): 129,57,70,63,57,48,48,45,56,31,65,71,32,42,69,50,30,28,17,44,31,39,35,52,14,49,50,32,38,52,52,22,42,48,50,52,68,67,54,52,83,46,66,46,34,68,67,56,36,45,52,38,16,51,29,24,38,48,15,32,50,33,47,58,46,23,57,77,56,35,60,98,56,58,70,36,53,39,62,91,26,34,53,44,39,75,51,55,72,40,44,65,58,52,46,48,53,53,44,41,50,49,40,35,72,74,66,64,41,57,71,69,60,31,54,50,52,36,49,52,36,48,51,39,32,50,31,55,46,49,61,51,49,45,56,51,51,40,50,44,28,60,74,72,65,49,91,62,80,50,64,72,57,48,58,52,37,53,53,50,39,52,51,39,51,54,52,36,58,72,70,33,95,58,31,67,63,55,41,49,51,31,35,52,56,42,48,52,54,48,52,52,41,51,51,45,40,40,50,68,77,54,59,74,79,74,77,124,130,57,72,63,55,48,48,45,56,31,65,70,31,42,68,49,31,28,18,43,31,41,35,49,14,50,50,32,38,52,53,21,41,50,50,52,68,66,52,51,83,45,67,47,33,68,68,55,36,45,51,39,16,50,29,23,38,48,15,31,49,32,47,56,46,23,58,79,57,35,60,97,53,59,70,34,53,39,64,90,26,34,53,45,37,73,50,55,73,40,45,64,57,52,44,48,54,53,43,40,50,50,40,35,72,74,68,64,42,56,72,68,60,32,54,50,51,37,49,53,35,48,51,39,31,51,31,54,47,49,64,50,49,45,56,51,51,40,50,44,27,59,74,71,66,48,90,61,80,51,65,72,56,48,57,51,37,53,54,51,38,52,50,40,50,55,52,36,58,73,69,31,94,58,31,66,61,56,42,50,52,31,35,51,55,42,49,53,53,49,53,52,41,52,50,45,40,40,51,68,75,54,61,73,79,73,76,125

pLDDT: mean 95.23, std 8.7, range [33.81, 98.88]